Protein 8IKR (pdb70)

Radius of gyration: 24.63 Å; Cα contacts (8 Å, |Δi|>4): 786; chains: 2; bounding box: 34×51×83 Å

Secondary structure (DSSP, 8-state):
----TTS-EEEEEETTTTEEEEEEEETTEEEEEEEEEEEE--S-SS---SSS--PPP-EEEEESS--S--TTTSSS-EE--SS-HHHHHTT------EEESS---SS-EEE-HHHHHHHHHHHHHHHHSS-S-EEEEEESS---HHHHHHTTTSTTHHHHHHHHHHHHHHHHH-S--EEEESSSSEEEE-----/----TTS-EEEEEETTTTEEEEEEE-SSSEEEEEEEE--B--S-SS-------PPP-----SS-----TT-SS-EE--SS-TTT-----EEESS---SS-EE--HHHHHHHHHHHHHHHHSS-S---EEEESS---HHHHH---STTS----SHHHHHHHHHH-S---B---S--B-

Structure (mmCIF, N/CA/C/O backbone):
data_8IKR
#
_entry.id   8IKR
#
_cell.length_a   86.876
_cell.length_b   86.876
_cell.length_c   150.675
_cell.angle_alpha   90.00
_cell.angle_beta   90.00
_cell.angle_gamma   90.00
#
_symmetry.space_group_name_H-M   'P 4 21 2'
#
loop_
_atom_site.group_PDB
_atom_site.id
_atom_site.type_symbol
_atom_site.label_atom_id
_atom_site.label_alt_id
_atom_site.label_comp_id
_atom_site.label_asym_id
_atom_site.label_entity_id
_atom_site.label_seq_id
_atom_site.pdbx_PDB_ins_code
_atom_site.Cartn_x
_atom_site.Cartn_y
_atom_site.Cartn_z
_atom_site.occupancy
_atom_site.B_iso_or_equiv
_atom_site.auth_seq_id
_atom_site.auth_comp_id
_atom_site.auth_asym_id
_atom_site.auth_atom_id
_atom_site.pdbx_PDB_model_num
ATOM 1 N N . LYS A 1 18 ? 28.489 15.430 32.018 1.00 87.53 36 LYS A N 1
ATOM 2 C CA . LYS A 1 18 ? 27.811 14.893 33.221 1.00 88.02 36 LYS A CA 1
ATOM 3 C C . LYS A 1 18 ? 26.477 14.292 32.793 1.00 89.71 36 LYS A C 1
ATOM 4 O O . LYS A 1 18 ? 25.749 14.937 32.057 1.00 92.06 36 LYS A O 1
ATOM 10 N N . GLN A 1 19 ? 26.181 13.061 33.263 1.00 92.00 37 GLN A N 1
ATOM 11 C CA . GLN A 1 19 ? 24.924 12.346 33.036 1.00 89.11 37 GLN A CA 1
ATOM 12 C C . GLN A 1 19 ? 23.914 12.655 34.143 1.00 89.35 37 GLN A C 1
ATOM 13 O O . GLN A 1 19 ? 23.545 11.821 34.960 1.00 86.87 37 GLN A O 1
ATOM 19 N N . GLN A 1 20 ? 23.530 13.925 34.146 1.00 92.50 38 GLN A N 1
ATOM 20 C CA . GLN A 1 20 ? 22.319 14.455 34.716 1.00 96.10 38 GLN A CA 1
ATOM 21 C C . GLN A 1 20 ? 21.129 14.271 33.772 1.00 95.69 38 GLN A C 1
ATOM 22 O O . GLN A 1 20 ? 20.153 15.005 33.857 1.00 97.69 38 GLN A O 1
ATOM 28 N N . LEU A 1 21 ? 21.228 13.358 32.801 1.00 93.27 39 LEU A N 1
ATOM 29 C CA . LEU A 1 21 ? 20.196 13.223 31.781 1.00 93.50 39 LEU A CA 1
ATOM 30 C C . LEU A 1 21 ? 19.456 11.907 32.011 1.00 90.13 39 LEU A C 1
ATOM 31 O O . LEU A 1 21 ? 18.593 11.504 31.231 1.00 88.65 39 LEU A O 1
ATOM 36 N N . MET A 1 22 ? 19.783 11.256 33.127 1.00 88.18 40 MET A N 1
ATOM 37 C CA . MET A 1 22 ? 19.158 10.001 33.479 1.00 84.52 40 MET A CA 1
ATOM 38 C C . MET A 1 22 ? 17.657 10.209 33.551 1.00 84.55 40 MET A C 1
ATOM 39 O O . MET A 1 22 ? 17.219 11.237 34.029 1.00 83.46 40 MET A O 1
ATOM 44 N N . GLY A 1 23 ? 16.881 9.264 33.003 1.00 86.20 41 GLY A N 1
ATOM 45 C CA . GLY A 1 23 ? 15.436 9.249 33.218 1.00 85.77 41 GLY A CA 1
ATOM 46 C C . GLY A 1 23 ? 14.691 10.028 32.139 1.00 86.70 41 GLY A C 1
ATOM 47 O O . GLY A 1 23 ? 13.456 9.939 32.034 1.00 86.30 41 GLY A O 1
ATOM 48 N N . SER A 1 24 ? 15.472 10.780 31.343 1.00 86.86 42 SER A N 1
ATOM 49 C CA . SER A 1 24 ? 15.026 11.191 30.022 1.00 85.67 42 SER A CA 1
ATOM 50 C C . SER A 1 24 ? 14.721 9.966 29.157 1.00 84.19 42 SER A C 1
ATOM 51 O O . SER A 1 24 ? 15.349 8.922 29.357 1.00 84.14 42 SER A O 1
ATOM 54 N N . PRO A 1 25 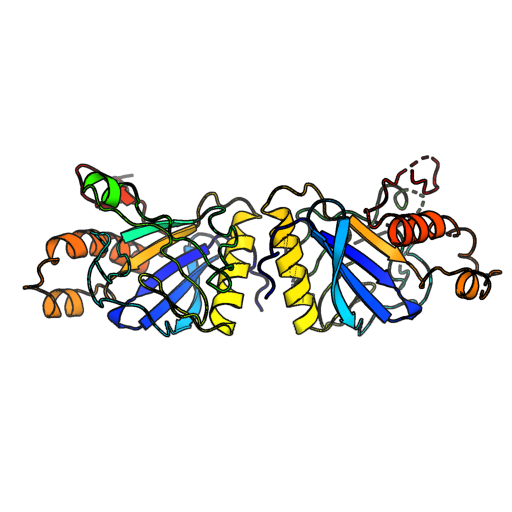? 13.743 10.064 28.209 1.00 84.13 43 PRO A N 1
ATOM 55 C CA . PRO A 1 25 ? 13.470 9.048 27.200 1.00 80.76 43 PRO A CA 1
ATOM 56 C C . PRO A 1 25 ? 14.715 8.695 26.420 1.00 79.68 43 PRO A C 1
ATOM 57 O O . PRO A 1 25 ? 15.680 9.469 26.352 1.00 81.90 43 PRO A O 1
ATOM 61 N N . VAL A 1 26 ? 14.637 7.516 25.817 1.00 77.91 44 VAL A N 1
ATOM 62 C CA . VAL A 1 26 ? 15.818 6.930 25.258 1.00 77.21 44 VAL A CA 1
ATOM 63 C C . VAL A 1 26 ? 15.427 6.085 24.045 1.00 77.02 44 VAL A C 1
ATOM 64 O O . VAL A 1 26 ? 14.282 5.629 23.918 1.00 75.17 44 VAL A O 1
ATOM 68 N N . TYR A 1 27 ? 16.401 5.924 23.142 1.00 79.69 45 TYR A N 1
ATOM 69 C CA . TYR A 1 27 ? 16.220 5.137 21.928 1.00 77.19 45 TYR A CA 1
ATOM 70 C C . TYR A 1 27 ? 17.531 4.472 21.570 1.00 72.47 45 TYR A C 1
ATOM 71 O O . TYR A 1 27 ? 18.596 5.074 21.759 1.00 74.32 45 TYR A O 1
ATOM 80 N N . ILE A 1 28 ? 17.436 3.230 21.071 1.00 70.86 46 ILE A N 1
ATOM 81 C CA . ILE A 1 28 ? 18.620 2.477 20.673 1.00 70.40 46 ILE A CA 1
ATOM 82 C C . ILE A 1 28 ? 18.553 2.043 19.211 1.00 68.32 46 ILE A C 1
ATOM 83 O O . ILE A 1 28 ? 17.489 1.658 18.719 1.00 70.09 46 ILE A O 1
ATOM 88 N N . GLN A 1 29 ? 19.709 2.116 18.545 1.00 65.79 47 GLN A N 1
ATOM 89 C CA . GLN A 1 29 ? 19.920 1.544 17.235 1.00 64.15 47 GLN A CA 1
ATOM 90 C C . GLN A 1 29 ? 21.141 0.643 17.296 1.00 62.95 47 GLN A C 1
ATOM 91 O O . GLN A 1 29 ? 22.185 1.051 17.820 1.00 66.46 47 GLN A O 1
ATOM 97 N N . ILE A 1 30 ? 20.982 -0.598 16.822 1.00 61.09 48 ILE A N 1
ATOM 98 C CA . ILE A 1 30 ? 22.106 -1.511 16.700 1.00 64.54 48 ILE A CA 1
ATOM 99 C C . ILE A 1 30 ? 22.507 -1.681 15.240 1.00 64.52 48 ILE A C 1
ATOM 100 O O . ILE A 1 30 ? 21.658 -1.775 14.363 1.00 65.63 48 ILE A O 1
ATOM 105 N N . PHE A 1 31 ? 23.821 -1.768 15.026 1.00 65.52 49 PHE A N 1
ATOM 106 C CA . PHE A 1 31 ? 24.399 -2.027 13.726 1.00 67.57 49 PHE A CA 1
ATOM 107 C C . PHE A 1 31 ? 25.298 -3.268 13.780 1.00 69.30 49 PHE A C 1
ATOM 108 O O . PHE A 1 31 ? 26.397 -3.209 14.327 1.00 71.98 49 PHE A O 1
ATOM 116 N N . LYS A 1 32 ? 24.826 -4.384 13.198 1.00 67.62 50 LYS A N 1
ATOM 117 C CA . LYS A 1 32 ? 25.522 -5.668 13.265 1.00 69.08 50 LYS A CA 1
ATOM 118 C C . LYS A 1 32 ? 26.884 -5.581 12.581 1.00 72.77 50 LYS A C 1
ATOM 119 O O . LYS A 1 32 ? 27.902 -5.997 13.148 1.00 71.48 50 LYS A O 1
ATOM 125 N N . GLU A 1 33 ? 26.886 -5.041 11.351 1.00 74.58 51 GLU A N 1
ATOM 126 C CA . GLU A 1 33 ? 28.066 -5.080 10.50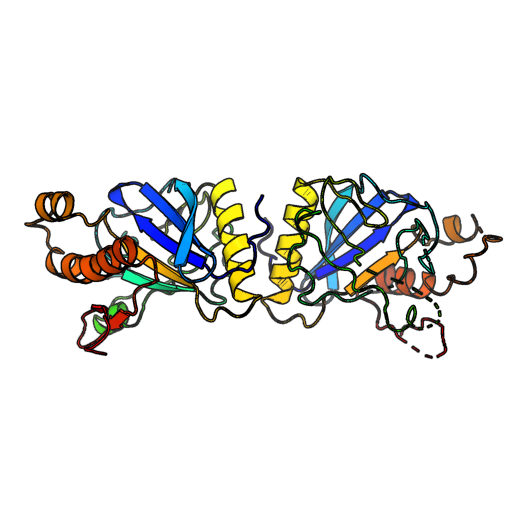5 1.00 74.60 51 GLU A CA 1
ATOM 127 C C . GLU A 1 33 ? 29.144 -4.174 11.083 1.00 73.36 51 GLU A C 1
ATOM 128 O O . GLU A 1 33 ? 30.323 -4.502 11.008 1.00 72.80 51 GLU A O 1
ATOM 134 N N . GLU A 1 34 ? 28.712 -3.048 11.664 1.00 73.39 52 GLU A N 1
ATOM 135 C CA . GLU A 1 34 ? 29.656 -2.099 12.221 1.00 75.54 52 GLU A CA 1
ATOM 136 C C . GLU A 1 34 ? 30.035 -2.497 13.655 1.00 76.19 52 GLU A C 1
ATOM 137 O O . GLU A 1 34 ? 30.972 -1.929 14.225 1.00 79.90 52 GLU A O 1
ATOM 143 N N . ARG A 1 35 ? 29.339 -3.503 14.207 1.00 73.31 53 ARG A N 1
ATOM 144 C CA . ARG A 1 35 ? 29.524 -3.968 15.577 1.00 71.98 53 ARG A CA 1
ATOM 145 C C . ARG A 1 35 ? 29.495 -2.799 16.550 1.00 70.99 53 ARG A C 1
ATOM 146 O O . ARG A 1 35 ? 30.511 -2.537 17.210 1.00 72.93 53 ARG A O 1
ATOM 154 N N . THR A 1 36 ? 28.346 -2.115 16.612 1.00 67.70 54 THR A N 1
ATOM 155 C CA . THR A 1 36 ? 28.167 -1.037 17.563 1.00 68.97 54 THR A CA 1
ATOM 156 C C . THR A 1 36 ? 26.691 -0.797 17.861 1.00 71.89 54 THR A C 1
ATOM 157 O O . THR A 1 36 ? 25.831 -1.116 17.039 1.00 67.44 54 THR A O 1
ATOM 161 N N . LEU A 1 37 ? 26.452 -0.224 19.072 1.00 71.80 55 LEU A N 1
ATOM 162 C CA . LEU A 1 37 ? 25.139 0.176 19.527 1.00 66.39 55 LEU A CA 1
ATOM 163 C C . LEU A 1 37 ? 25.164 1.657 19.866 1.00 68.61 55 LEU A C 1
ATOM 164 O O . LEU A 1 37 ? 25.941 2.082 20.710 1.00 72.04 55 LEU A O 1
ATOM 169 N N . ASP A 1 38 ? 24.319 2.443 19.201 1.00 71.19 56 ASP A N 1
ATOM 170 C CA . ASP A 1 38 ? 24.203 3.863 19.482 1.00 73.67 56 ASP A CA 1
ATOM 171 C C . ASP A 1 38 ? 23.043 4.028 20.450 1.00 72.33 56 ASP A C 1
ATOM 172 O O . ASP A 1 38 ? 21.967 3.459 20.235 1.00 72.78 56 ASP A O 1
ATOM 177 N N . LEU A 1 39 ? 23.267 4.813 21.509 1.00 71.71 57 LEU A N 1
ATOM 178 C CA . LEU A 1 39 ? 22.254 5.081 22.522 1.00 70.15 57 LEU A CA 1
ATOM 179 C C . LEU A 1 39 ? 22.018 6.583 22.576 1.00 71.74 57 LEU A C 1
ATOM 180 O O . LEU A 1 39 ? 22.964 7.357 22.806 1.00 71.69 57 LEU A O 1
ATOM 185 N N . TYR A 1 40 ? 20.743 6.942 22.339 1.00 72.41 58 TYR A N 1
ATOM 186 C CA . TYR A 1 40 ? 20.294 8.307 22.218 1.00 75.91 58 TYR A CA 1
ATOM 187 C C . TYR A 1 40 ? 19.336 8.634 23.347 1.00 80.90 58 TYR A C 1
ATOM 188 O O . TYR A 1 40 ? 18.645 7.746 23.878 1.00 83.49 58 TYR A O 1
ATOM 197 N N . VAL A 1 41 ? 19.250 9.943 23.630 1.00 87.64 59 VAL A N 1
ATOM 198 C CA . VAL A 1 41 ? 18.458 10.448 24.734 1.00 86.69 59 VAL A CA 1
ATOM 199 C C . VAL A 1 41 ? 17.759 11.748 24.360 1.00 87.93 59 VAL A C 1
ATOM 200 O O . VAL A 1 41 ? 18.382 12.654 23.802 1.00 89.09 59 VAL A O 1
ATOM 204 N N . LYS A 1 42 ? 16.481 11.851 24.748 1.00 87.40 60 LYS A N 1
ATOM 205 C CA . LYS A 1 42 ? 15.683 12.981 24.332 1.00 90.90 60 LYS A CA 1
ATOM 206 C C . LYS A 1 42 ? 16.222 14.236 25.006 1.00 93.80 60 LYS A C 1
ATOM 207 O O . LYS A 1 42 ? 16.278 14.348 26.225 1.00 93.43 60 LYS A O 1
ATOM 213 N N . MET A 1 43 ? 16.605 15.189 24.167 1.00 96.71 61 MET A N 1
ATOM 214 C CA . MET A 1 43 ? 16.955 16.530 24.584 1.00 100.61 61 MET A CA 1
ATOM 215 C C . MET A 1 43 ? 16.010 17.485 23.865 1.00 105.68 61 MET A C 1
ATOM 216 O O . MET A 1 43 ? 16.229 17.820 22.704 1.00 105.56 61 MET A O 1
ATOM 221 N N . GLY A 1 44 ? 14.939 17.866 24.570 1.00 110.58 62 GLY A N 1
ATOM 222 C CA . GLY A 1 44 ? 13.864 18.660 24.008 1.00 113.84 62 GLY A CA 1
ATOM 223 C C . GLY A 1 44 ? 13.059 17.839 23.007 1.00 114.99 62 GLY A C 1
ATOM 224 O O . GLY A 1 44 ? 12.438 16.831 23.383 1.00 114.65 62 GLY A O 1
ATOM 225 N N . GLU A 1 45 ? 13.128 18.270 21.735 1.00 113.60 63 GLU A N 1
ATOM 226 C CA . GLU A 1 45 ? 12.255 17.778 20.678 1.00 112.64 63 GLU A CA 1
ATOM 227 C C . GLU A 1 45 ? 12.908 16.631 19.882 1.00 103.63 63 GLU A C 1
ATOM 228 O O . GLU A 1 45 ? 12.306 16.048 18.985 1.00 98.79 63 GLU A O 1
ATOM 234 N N . GLN A 1 46 ? 14.160 16.282 20.183 1.00 100.62 64 GLN A N 1
ATOM 235 C CA . GLN A 1 46 ? 14.883 15.326 19.354 1.00 97.49 64 GLN A CA 1
ATOM 236 C C . GLN A 1 46 ? 16.040 14.737 20.161 1.00 92.05 64 GLN A C 1
ATOM 237 O O . GLN A 1 46 ? 16.549 15.353 21.079 1.00 92.28 64 GLN A O 1
ATOM 243 N N . TYR A 1 47 ? 16.406 13.501 19.824 1.00 87.53 65 TYR A N 1
ATOM 244 C CA . TYR A 1 47 ? 17.365 12.744 20.596 1.00 87.53 65 TYR A CA 1
ATOM 245 C C . TYR A 1 47 ? 18.765 13.094 20.103 1.00 90.37 65 TYR A C 1
ATOM 246 O O . TYR A 1 47 ? 18.980 13.433 18.941 1.00 95.81 65 TYR A O 1
ATOM 255 N N . GLN A 1 48 ? 19.716 13.008 21.018 1.00 89.07 66 GLN A N 1
ATOM 256 C CA . GLN A 1 48 ? 21.083 13.394 20.755 1.00 89.54 66 GLN A CA 1
ATOM 257 C C . GLN A 1 48 ? 21.911 12.204 21.234 1.00 84.70 66 GLN A C 1
ATOM 258 O O . GLN A 1 48 ? 21.556 11.542 22.211 1.00 81.63 66 GLN A O 1
ATOM 264 N N . LEU A 1 49 ? 22.985 11.884 20.505 1.00 81.99 67 LEU A N 1
ATOM 265 C CA . LEU A 1 49 ? 23.758 10.720 20.883 1.00 77.60 67 LEU A CA 1
ATOM 266 C C . LEU A 1 49 ? 24.301 10.894 22.289 1.00 78.88 67 LEU A C 1
ATOM 267 O O . LEU A 1 49 ? 25.147 11.754 22.537 1.00 80.78 67 LEU A O 1
ATOM 272 N N . LEU A 1 50 ? 23.898 9.992 23.179 1.00 77.85 68 LEU A N 1
ATOM 273 C CA . LEU A 1 50 ? 24.504 9.959 24.496 1.00 80.41 68 LEU A CA 1
ATOM 274 C C . LEU A 1 50 ? 25.912 9.401 24.417 1.00 79.97 68 LEU A C 1
ATOM 275 O O . LEU A 1 50 ? 26.890 10.107 24.647 1.00 83.36 68 LEU A O 1
ATOM 280 N N . ASP A 1 51 ? 25.986 8.120 24.080 1.00 78.45 69 ASP A N 1
ATOM 281 C CA . ASP A 1 51 ? 27.277 7.490 23.913 1.00 81.27 69 ASP A CA 1
ATOM 282 C C . ASP A 1 51 ? 27.021 6.318 22.965 1.00 81.79 69 ASP A C 1
ATOM 283 O O . ASP A 1 51 ? 25.839 6.064 22.651 1.00 80.76 69 ASP A O 1
ATOM 288 N N . SER A 1 52 ? 28.095 5.629 22.528 1.00 79.70 70 SER A N 1
ATOM 289 C CA . SER A 1 52 ? 27.903 4.406 21.747 1.00 75.08 70 SER A CA 1
ATOM 290 C C . SER A 1 52 ? 28.987 3.369 22.005 1.00 70.88 70 SER A C 1
ATOM 291 O O . SER A 1 52 ? 30.126 3.697 22.250 1.00 76.63 70 SER A O 1
ATOM 294 N N . TYR A 1 53 ? 28.625 2.111 21.874 1.00 68.06 71 TYR A N 1
ATOM 295 C CA . TYR A 1 53 ? 29.246 1.031 22.615 1.00 70.40 71 TYR A CA 1
ATOM 296 C C . TYR A 1 53 ? 29.555 -0.117 21.666 1.00 71.59 71 TYR A C 1
ATOM 297 O O . TYR A 1 53 ? 28.741 -0.413 20.796 1.00 70.27 71 TYR A O 1
ATOM 306 N N . LYS A 1 54 ? 30.708 -0.769 21.839 1.00 74.58 72 LYS A N 1
ATOM 307 C CA . LYS A 1 54 ? 31.102 -1.890 20.980 1.00 77.56 72 LYS A CA 1
ATOM 308 C C . LYS A 1 54 ? 30.275 -3.138 21.294 1.00 76.31 72 LYS A C 1
ATOM 309 O O . LYS A 1 54 ? 30.075 -3.482 22.440 1.00 81.85 72 LYS A O 1
ATOM 315 N N . ILE A 1 55 ? 29.764 -3.815 20.268 1.00 71.98 73 ILE A N 1
ATOM 316 C CA . ILE A 1 55 ? 29.156 -5.128 20.447 1.00 68.97 73 ILE A CA 1
ATOM 317 C C . ILE A 1 55 ? 30.260 -6.176 20.358 1.00 69.96 73 ILE A C 1
ATOM 318 O O . ILE A 1 55 ? 30.795 -6.390 19.288 1.00 67.98 73 ILE A O 1
ATOM 323 N N . CYS A 1 56 ? 30.618 -6.796 21.482 1.00 71.84 74 CYS A N 1
ATOM 324 C CA . CYS A 1 56 ? 31.598 -7.870 21.484 1.00 74.59 74 CYS A CA 1
ATOM 325 C C . CYS A 1 56 ? 31.164 -9.020 20.584 1.00 73.53 74 CYS A C 1
ATOM 326 O O . CYS A 1 56 ? 31.905 -9.408 19.726 1.00 72.43 74 CYS A O 1
ATOM 329 N N . LYS A 1 57 ? 29.993 -9.614 20.787 1.00 75.11 75 LYS A N 1
ATOM 330 C CA . LYS A 1 57 ? 29.629 -10.848 20.097 1.00 76.24 75 LYS A CA 1
ATOM 331 C C . LYS A 1 57 ? 28.140 -10.836 19.756 1.00 78.15 75 LYS A C 1
ATOM 332 O O . LYS A 1 57 ? 27.317 -10.562 20.632 1.00 79.88 75 LYS A O 1
ATOM 338 N N . TYR A 1 58 ? 27.802 -11.152 18.498 1.00 76.55 76 TYR A N 1
ATOM 339 C CA . TYR A 1 58 ? 26.467 -11.632 18.170 1.00 75.51 76 TYR A CA 1
ATOM 340 C C . TYR A 1 58 ? 26.656 -12.905 17.386 1.00 75.10 76 TYR A C 1
ATOM 341 O O . TYR A 1 58 ? 27.770 -13.390 17.333 1.00 78.52 76 TYR A O 1
ATOM 350 N N . SER A 1 59 ? 25.598 -13.461 16.811 1.00 74.91 77 SER A N 1
ATOM 351 C CA . SER A 1 59 ? 25.839 -14.704 16.105 1.00 78.54 77 SER A CA 1
ATOM 352 C C . SER A 1 59 ? 24.975 -14.827 14.843 1.00 81.39 77 SER A C 1
ATOM 353 O O . SER A 1 59 ? 23.974 -14.117 14.662 1.00 80.59 77 SER A O 1
ATOM 356 N N . GLY A 1 60 ? 25.467 -15.709 13.957 1.00 81.74 78 GLY A N 1
ATOM 357 C CA . GLY A 1 60 ? 24.776 -16.066 12.737 1.00 83.42 78 GLY A CA 1
ATOM 358 C C . GLY A 1 60 ? 24.982 -15.019 11.644 1.00 82.79 78 GLY A C 1
ATOM 359 O O . GLY A 1 60 ? 24.506 -15.226 10.511 1.00 82.09 78 GLY A O 1
ATOM 360 N N . GLY A 1 61 ? 25.702 -13.931 12.014 1.00 80.02 79 GLY A N 1
ATOM 361 C CA . GLY A 1 61 ? 25.842 -12.768 11.151 1.00 79.61 79 GLY A CA 1
ATOM 362 C C . GLY A 1 61 ? 24.501 -12.339 10.548 1.00 77.63 79 GLY A C 1
ATOM 363 O O . GLY A 1 61 ? 23.449 -12.395 11.225 1.00 72.77 79 GLY A O 1
ATOM 364 N N . LEU A 1 62 ? 24.561 -11.906 9.273 1.00 75.10 80 LEU A N 1
ATOM 365 C CA . LEU A 1 62 ? 23.615 -10.905 8.819 1.00 69.58 80 LEU A CA 1
ATOM 366 C C . LEU A 1 62 ? 22.252 -11.520 8.549 1.00 70.47 80 LEU A C 1
ATOM 367 O O . LEU A 1 62 ? 22.171 -12.631 8.048 1.00 72.19 80 LEU A O 1
ATOM 372 N N . GLY A 1 63 ? 21.197 -10.763 8.904 1.00 71.93 81 GLY A N 1
ATOM 373 C CA . GLY A 1 63 ? 19.810 -11.080 8.576 1.00 71.22 81 GLY A CA 1
ATOM 374 C C . GLY A 1 63 ? 18.961 -11.349 9.812 1.00 69.65 81 GLY A C 1
ATOM 375 O O . GLY A 1 63 ? 19.517 -11.644 10.851 1.00 72.42 81 GLY A O 1
ATOM 376 N N . PRO A 1 64 ? 17.609 -11.345 9.732 1.00 68.96 82 PRO A N 1
ATOM 377 C CA . PRO A 1 64 ? 16.756 -11.572 10.884 1.00 68.47 82 PRO A CA 1
ATOM 378 C C . PRO A 1 64 ? 16.586 -13.039 11.253 1.00 71.39 82 PRO A C 1
ATOM 379 O O . PRO A 1 64 ? 17.031 -13.936 10.550 1.00 75.64 82 PRO A O 1
ATOM 383 N N . LYS A 1 65 ? 15.934 -13.237 12.401 1.00 73.88 83 LYS A N 1
ATOM 384 C CA . LYS A 1 65 ? 15.812 -14.519 13.060 1.00 71.27 83 LYS A CA 1
ATOM 385 C C . LYS A 1 65 ? 14.451 -15.077 12.665 1.00 73.30 83 LYS A C 1
ATOM 386 O O . LYS A 1 65 ? 13.486 -14.308 12.501 1.00 73.15 83 LYS A O 1
ATOM 392 N N . GLN A 1 66 ? 14.379 -16.417 12.530 1.00 76.80 84 GLN A N 1
ATOM 393 C CA . GLN A 1 66 ? 13.244 -17.028 11.839 1.00 81.09 84 GLN A CA 1
ATOM 394 C C . GLN A 1 66 ? 12.857 -18.414 12.369 1.00 86.22 84 GLN A C 1
ATOM 395 O O . GLN A 1 66 ? 11.671 -18.670 12.598 1.00 86.75 84 GLN A O 1
ATOM 401 N N . ARG A 1 67 ? 13.828 -19.313 12.533 1.00 92.81 85 ARG A N 1
ATOM 402 C CA . ARG A 1 67 ? 13.562 -20.626 13.112 1.00 101.30 85 ARG A CA 1
ATOM 403 C C . ARG A 1 67 ? 14.338 -20.802 14.418 1.00 106.64 85 ARG A C 1
ATOM 404 O O . ARG A 1 67 ? 15.146 -19.937 14.762 1.00 105.91 85 ARG A O 1
ATOM 412 N N . GLN A 1 68 ? 14.075 -21.892 15.155 1.00 114.22 86 GLN A N 1
ATOM 413 C CA . GLN A 1 68 ? 14.698 -22.089 16.462 1.00 117.34 86 GLN A CA 1
ATOM 414 C C . GLN A 1 68 ? 16.184 -22.352 16.258 1.00 114.48 86 GLN A C 1
ATOM 415 O O . GLN A 1 68 ? 17.037 -21.843 17.006 1.00 114.34 86 GLN A O 1
ATOM 421 N N . GLY A 1 69 ? 16.463 -23.169 15.239 1.00 110.85 87 GLY A N 1
ATOM 422 C CA . GLY A 1 69 ? 17.838 -23.540 14.965 1.00 109.46 87 GLY A CA 1
ATOM 423 C C . GLY A 1 69 ? 18.665 -22.363 14.445 1.00 106.67 87 GLY A C 1
ATOM 424 O O . GLY A 1 69 ? 19.895 -22.410 14.535 1.00 106.82 87 GLY A O 1
ATOM 425 N N . ASP A 1 70 ? 18.013 -21.371 13.811 1.00 102.48 88 ASP A N 1
ATOM 426 C CA . ASP A 1 70 ? 18.684 -20.172 13.334 1.00 99.04 88 ASP A CA 1
ATOM 427 C C . ASP A 1 70 ? 19.673 -19.733 14.394 1.00 97.83 88 ASP A C 1
ATOM 428 O O . ASP A 1 70 ? 19.258 -19.469 15.524 1.00 100.11 88 ASP A O 1
ATOM 433 N N . PHE A 1 71 ? 20.948 -19.614 14.029 1.00 92.21 89 PHE A N 1
ATOM 434 C CA . PHE A 1 71 ? 21.848 -19.030 15.005 1.00 88.57 89 PHE A CA 1
ATOM 435 C C . PHE A 1 71 ? 21.812 -17.513 14.821 1.00 82.96 89 PHE A C 1
ATOM 436 O O . PHE A 1 71 ? 22.802 -16.832 15.068 1.00 83.39 89 PHE A O 1
ATOM 444 N N . LYS A 1 72 ? 20.634 -16.974 14.477 1.00 81.38 90 LYS A N 1
ATOM 445 C CA . LYS A 1 72 ? 20.609 -15.603 14.025 1.00 82.85 90 LYS A CA 1
ATOM 446 C C . LYS A 1 72 ? 20.146 -14.731 15.168 1.00 78.90 90 LYS A C 1
ATOM 447 O O . LYS A 1 72 ? 19.369 -15.157 16.007 1.00 81.88 90 LYS A O 1
ATOM 453 N N . SER A 1 73 ? 20.722 -13.537 15.185 1.00 77.05 91 SER A N 1
ATOM 454 C CA . SER A 1 73 ? 20.344 -12.464 16.086 1.00 72.27 91 SER A CA 1
ATOM 455 C C . SER A 1 73 ? 19.379 -11.521 15.369 1.00 68.25 91 SER A C 1
ATOM 456 O O . SER A 1 73 ? 19.518 -11.231 14.193 1.00 66.75 91 SER A O 1
ATOM 459 N N . PRO A 1 74 ? 18.345 -11.004 16.043 1.00 70.02 92 PRO A N 1
ATOM 460 C CA . PRO A 1 74 ? 17.231 -10.389 15.309 1.00 70.85 92 PRO A CA 1
ATOM 461 C C . PRO A 1 74 ? 17.535 -9.017 14.695 1.00 66.34 92 PRO A C 1
ATOM 462 O O . PRO A 1 74 ? 18.514 -8.366 15.049 1.00 62.23 92 PRO A O 1
ATOM 466 N N . GLU A 1 75 ? 16.678 -8.624 13.746 1.00 65.76 93 GLU A N 1
ATOM 467 C CA . GLU A 1 75 ? 16.748 -7.372 13.007 1.00 64.29 93 GLU A CA 1
ATOM 468 C C . GLU A 1 75 ? 15.304 -6.914 12.885 1.00 64.90 93 GLU A C 1
ATOM 469 O O . GLU A 1 75 ? 14.392 -7.724 12.712 1.00 67.07 93 GLU A O 1
ATOM 475 N N . GLY A 1 76 ? 15.068 -5.612 13.000 1.00 65.34 94 GLY A N 1
ATOM 476 C CA . GLY A 1 76 ? 13.693 -5.152 13.029 1.00 69.46 94 GLY A CA 1
ATOM 477 C C . GLY A 1 76 ? 13.491 -4.011 14.030 1.00 72.15 94 GLY A C 1
ATOM 478 O O . GLY A 1 76 ? 14.470 -3.459 14.561 1.00 74.51 94 GLY A O 1
ATOM 479 N N . PHE A 1 77 ? 12.221 -3.649 14.262 1.00 70.46 95 PHE A N 1
ATOM 480 C CA . PHE A 1 77 ? 11.962 -2.607 15.230 1.00 72.71 95 PHE A CA 1
ATOM 481 C C . PHE A 1 77 ? 11.259 -3.238 16.417 1.00 72.63 95 PHE A C 1
ATOM 482 O O . PHE A 1 77 ? 10.233 -3.886 16.237 1.00 71.48 95 PHE A O 1
ATOM 490 N N . TYR A 1 78 ? 11.816 -2.999 17.621 1.00 72.10 96 TYR A N 1
ATOM 491 C CA . TYR A 1 78 ? 11.350 -3.622 18.844 1.00 71.98 96 TYR A CA 1
ATOM 492 C C . TYR A 1 78 ? 11.167 -2.552 19.938 1.00 75.07 96 TYR A C 1
ATOM 493 O O . TYR A 1 78 ? 11.636 -1.420 19.801 1.00 75.99 96 TYR A O 1
ATOM 502 N N . SER A 1 79 ? 10.433 -2.917 21.005 1.00 77.15 97 SER A N 1
ATOM 503 C CA . SER A 1 79 ? 10.129 -2.070 22.156 1.00 74.49 97 SER A CA 1
ATOM 504 C C . SER A 1 79 ? 10.682 -2.771 23.384 1.00 75.35 97 SER A C 1
ATOM 505 O O . SER A 1 79 ? 10.545 -3.993 23.516 1.00 83.44 97 SER A O 1
ATOM 508 N N . VAL A 1 80 ? 11.140 -2.008 24.364 1.00 73.15 98 VAL A N 1
ATOM 509 C CA . VAL A 1 80 ? 11.374 -2.565 25.689 1.00 73.45 98 VAL A CA 1
ATOM 510 C C . VAL A 1 80 ? 10.495 -1.922 26.760 1.00 75.09 98 VAL A C 1
ATOM 511 O O . VAL A 1 80 ? 10.317 -0.711 26.704 1.00 75.88 98 VAL A O 1
ATOM 515 N N . GLN A 1 81 ? 10.009 -2.732 27.734 1.00 79.87 99 GLN A N 1
ATOM 516 C CA . GLN A 1 81 ? 9.261 -2.245 28.902 1.00 83.25 99 GLN A CA 1
ATOM 517 C C . GLN A 1 81 ? 9.807 -2.771 30.243 1.00 88.03 99 GLN A C 1
ATOM 518 O O . GLN A 1 81 ? 10.768 -2.204 30.744 1.00 93.75 99 GLN A O 1
ATOM 524 N N . ARG A 1 82 ? 9.156 -3.713 30.960 1.00 88.96 100 ARG A N 1
ATOM 525 C CA . ARG A 1 82 ? 9.881 -4.477 31.971 1.00 87.57 100 ARG A CA 1
ATOM 526 C C . ARG A 1 82 ? 10.064 -5.915 31.495 1.00 86.65 100 ARG A C 1
ATOM 527 O O . ARG A 1 82 ? 9.465 -6.883 31.961 1.00 87.73 100 ARG A O 1
ATOM 535 N N . ASN A 1 83 ? 10.876 -5.943 30.426 1.00 88.16 101 ASN A N 1
ATOM 536 C CA . ASN A 1 83 ? 11.653 -7.054 29.896 1.00 87.07 101 ASN A CA 1
ATOM 537 C C . ASN A 1 83 ? 13.081 -6.885 30.441 1.00 83.07 101 ASN A C 1
ATOM 538 O O . ASN A 1 83 ? 14.070 -7.193 29.736 1.00 77.99 101 ASN A O 1
ATOM 543 N N . GLN A 1 84 ? 13.254 -6.290 31.645 1.00 87.67 102 GLN A N 1
ATOM 544 C CA . GLN A 1 84 ? 14.557 -6.369 32.327 1.00 87.83 102 GLN A CA 1
ATOM 545 C C . GLN A 1 84 ? 14.477 -7.336 33.491 1.00 86.93 102 GLN A C 1
ATOM 546 O O . GLN A 1 84 ? 15.431 -7.483 34.241 1.00 90.43 102 GLN A O 1
ATOM 552 N N . LEU A 1 85 ? 13.354 -8.020 33.616 1.00 118.13 103 LEU A N 1
ATOM 553 C CA . LEU A 1 85 ? 13.312 -9.099 34.582 1.00 116.13 103 LEU A CA 1
ATOM 554 C C . LEU A 1 85 ? 14.655 -9.815 34.403 1.00 107.96 103 LEU A C 1
ATOM 555 O O . LEU A 1 85 ? 15.185 -9.851 33.295 1.00 109.48 103 LEU A O 1
ATOM 560 N N . LYS A 1 86 ? 15.283 -10.276 35.479 1.00 103.08 104 LYS A N 1
ATOM 561 C CA . LYS A 1 86 ? 16.553 -10.959 35.335 1.00 104.17 104 LYS A CA 1
ATOM 562 C C . LYS A 1 86 ? 16.371 -12.432 34.917 1.00 108.14 104 LYS A C 1
ATOM 563 O O . LYS A 1 86 ? 15.739 -13.201 35.630 1.00 112.57 104 LYS A O 1
ATOM 569 N N . PRO A 1 87 ? 16.851 -12.910 33.736 1.00 115.92 105 PRO A N 1
ATOM 570 C CA . PRO A 1 87 ? 17.129 -14.333 33.496 1.00 120.30 105 PRO A CA 1
ATOM 571 C C . PRO A 1 87 ? 18.627 -14.461 33.658 1.00 117.36 105 PRO A C 1
ATOM 572 O O . PRO A 1 87 ? 19.273 -15.315 33.027 1.00 118.48 105 PRO A O 1
ATOM 576 N N . ASP A 1 88 ? 19.139 -13.498 34.429 1.00 114.78 106 ASP A N 1
ATOM 577 C CA . ASP A 1 88 ? 20.558 -13.377 34.643 1.00 118.71 106 ASP A CA 1
ATOM 578 C C . ASP A 1 88 ? 21.072 -14.743 35.084 1.00 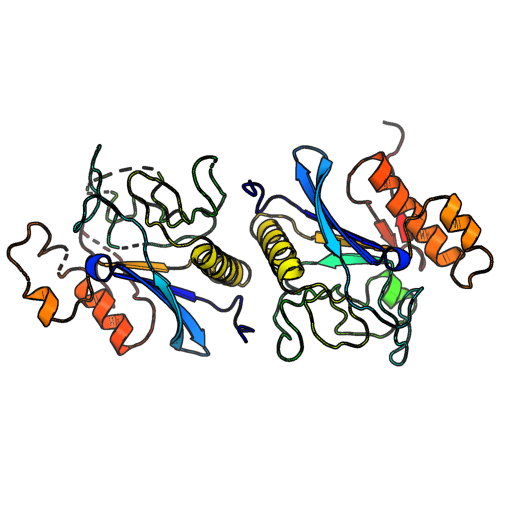119.21 106 ASP A C 1
ATOM 579 O O . ASP A 1 88 ? 22.302 -14.933 35.164 1.00 127.07 106 ASP A O 1
ATOM 584 N N . SER A 1 89 ? 20.137 -15.669 35.402 1.00 112.85 107 SER A N 1
ATOM 585 C CA . SER A 1 89 ? 20.507 -17.057 35.596 1.00 114.38 107 SER A CA 1
ATOM 586 C C . SER A 1 89 ? 21.585 -17.385 34.561 1.00 110.84 107 SER A C 1
ATOM 587 O O . SER A 1 89 ? 22.540 -18.104 34.885 1.00 116.34 107 SER A O 1
ATOM 590 N N . ARG A 1 90 ? 21.456 -16.817 33.341 1.00 104.94 108 ARG A N 1
ATOM 591 C CA . ARG A 1 90 ? 22.421 -17.077 32.270 1.00 102.79 108 ARG A CA 1
ATOM 592 C C . ARG A 1 90 ? 23.261 -15.846 31.977 1.00 102.53 108 ARG A C 1
ATOM 593 O O . ARG A 1 90 ? 24.473 -15.985 31.819 1.00 108.65 108 ARG A O 1
ATOM 601 N N . TYR A 1 91 ? 22.620 -14.665 31.923 1.00 79.81 109 TYR A N 1
ATOM 602 C CA . TYR A 1 91 ? 23.279 -13.477 31.379 1.00 77.10 109 TYR A CA 1
ATOM 603 C C . TYR A 1 91 ? 23.393 -12.340 32.405 1.00 73.96 109 TYR A C 1
ATOM 604 O O . TYR A 1 91 ? 22.859 -12.437 33.489 1.00 78.71 109 TYR A O 1
ATOM 613 N N . TYR A 1 92 ? 24.170 -11.303 32.088 1.00 70.33 110 TYR A N 1
ATOM 614 C CA . TYR A 1 92 ? 24.361 -10.155 32.959 1.00 72.14 110 TYR A CA 1
ATOM 615 C C . TYR A 1 92 ? 23.681 -8.922 32.370 1.00 72.60 110 TYR A C 1
ATOM 616 O O . TYR A 1 92 ? 24.057 -8.398 31.338 1.00 74.38 110 TYR A O 1
ATOM 625 N N . LYS A 1 93 ? 22.641 -8.491 33.031 1.00 73.37 111 LYS A N 1
ATOM 626 C CA . LYS A 1 93 ? 21.893 -7.287 32.727 1.00 73.49 111 LYS A CA 1
ATOM 627 C C . LYS A 1 93 ? 21.176 -7.458 31.398 1.00 68.71 111 LYS A C 1
ATOM 628 O O . LYS A 1 93 ? 21.286 -6.626 30.532 1.00 67.55 111 LYS A O 1
ATOM 634 N N . ALA A 1 94 ? 20.392 -8.523 31.273 1.00 70.61 112 ALA A N 1
ATOM 635 C CA . ALA A 1 94 ? 19.709 -8.768 30.016 1.00 70.26 112 ALA A CA 1
ATOM 636 C C . ALA A 1 94 ? 18.530 -7.820 29.851 1.00 69.55 112 ALA A C 1
ATOM 637 O O . ALA A 1 94 ? 17.722 -7.642 30.750 1.00 71.62 112 ALA A O 1
ATOM 639 N N . ILE A 1 95 ? 18.486 -7.199 28.687 1.00 68.58 113 ILE A N 1
ATOM 640 C CA . ILE A 1 95 ? 17.306 -6.558 28.139 1.00 71.03 113 ILE A CA 1
ATOM 641 C C . ILE A 1 95 ? 16.772 -7.447 27.011 1.00 73.27 113 ILE A C 1
ATOM 642 O O . ILE A 1 95 ? 17.428 -7.667 25.977 1.00 70.55 113 ILE A O 1
ATOM 647 N N . ASN A 1 96 ? 15.580 -7.987 27.231 1.00 72.21 114 ASN A N 1
ATOM 648 C CA . ASN A 1 96 ? 14.942 -8.818 26.239 1.00 69.87 114 ASN A CA 1
ATOM 649 C C . ASN A 1 96 ? 14.289 -7.890 25.221 1.00 73.63 114 ASN A C 1
ATOM 650 O O . ASN A 1 96 ? 13.533 -6.971 25.556 1.00 73.91 114 ASN A O 1
ATOM 655 N N . ILE A 1 97 ? 14.664 -8.137 23.961 1.00 70.60 115 ILE A N 1
ATOM 656 C CA . ILE A 1 97 ? 14.234 -7.371 22.806 1.00 68.65 115 ILE A CA 1
ATOM 657 C C . ILE A 1 97 ? 12.756 -7.627 22.556 1.00 67.61 115 ILE A C 1
ATOM 658 O O . ILE A 1 97 ? 12.090 -6.823 21.925 1.00 66.86 115 ILE A O 1
ATOM 663 N N . GLY A 1 98 ? 12.258 -8.750 23.063 1.00 70.68 116 GLY A N 1
ATOM 664 C CA . GLY A 1 98 ? 10.844 -9.061 22.954 1.00 75.94 116 GLY A CA 1
ATOM 665 C C . GLY A 1 98 ? 10.490 -9.711 21.620 1.00 73.16 116 GLY A C 1
ATOM 666 O O . GLY A 1 98 ? 9.391 -9.541 21.104 1.00 74.36 116 GLY A O 1
ATOM 667 N N . PHE A 1 99 ? 11.435 -10.457 21.082 1.00 71.27 117 PHE A N 1
ATOM 668 C CA . PHE A 1 99 ? 11.175 -11.274 19.924 1.00 72.19 117 PHE A CA 1
ATOM 669 C C . PHE A 1 99 ? 10.381 -12.502 20.358 1.00 73.29 117 PHE A C 1
ATOM 670 O O . PHE A 1 99 ? 10.761 -13.183 21.302 1.00 77.39 117 PHE A O 1
ATOM 678 N N . PRO A 1 100 ? 9.300 -12.886 19.663 1.00 73.74 118 PRO A N 1
ATOM 679 C CA . PRO A 1 100 ? 8.934 -12.328 18.362 1.00 74.53 118 PRO A CA 1
ATOM 680 C C . PRO A 1 100 ? 8.034 -11.097 18.425 1.00 74.34 118 PRO A C 1
ATOM 681 O O . PRO A 1 100 ? 7.150 -11.071 19.262 1.00 76.50 118 PRO A O 1
ATOM 685 N N . ASN A 1 101 ? 8.224 -10.112 17.527 1.00 72.33 119 ASN A N 1
ATOM 686 C CA . ASN A 1 101 ? 7.375 -8.926 17.514 1.00 72.30 119 ASN A CA 1
ATOM 687 C C . ASN A 1 101 ? 6.162 -9.186 16.608 1.00 74.37 119 ASN A C 1
ATOM 688 O O . ASN A 1 101 ? 5.827 -10.337 16.309 1.00 75.20 119 ASN A O 1
ATOM 693 N N . ALA A 1 102 ? 5.489 -8.103 16.207 1.00 73.85 120 ALA A N 1
ATOM 694 C CA . ALA A 1 102 ? 4.254 -8.188 15.447 1.00 74.59 120 ALA A CA 1
ATOM 695 C C . ALA A 1 102 ? 4.522 -8.725 14.039 1.00 74.06 120 ALA A C 1
ATOM 696 O O . ALA A 1 102 ? 3.739 -9.522 13.495 1.00 75.90 120 ALA A O 1
ATOM 698 N N . TYR A 1 103 ? 5.637 -8.231 13.481 1.00 70.70 121 TYR A N 1
ATOM 699 C CA . TYR A 1 103 ? 6.152 -8.675 12.207 1.00 69.45 121 TYR A CA 1
ATOM 700 C C . TYR A 1 103 ? 6.545 -10.150 12.283 1.00 70.16 121 TYR A C 1
ATOM 701 O O . TYR A 1 103 ? 6.138 -10.973 11.461 1.00 71.36 121 TYR A O 1
ATOM 710 N N . ASP A 1 104 ? 7.367 -10.471 13.284 1.00 68.62 122 ASP A N 1
ATOM 711 C CA . ASP A 1 104 ? 7.956 -11.796 13.399 1.00 68.26 122 ASP A CA 1
ATOM 712 C C . ASP A 1 104 ? 6.846 -12.848 13.497 1.00 69.70 122 ASP A C 1
ATOM 713 O O . ASP A 1 104 ? 6.882 -13.877 12.832 1.00 66.34 122 ASP A O 1
ATOM 718 N N . ARG A 1 105 ? 5.842 -12.536 14.319 1.00 73.81 123 ARG A N 1
ATOM 719 C CA . ARG A 1 105 ? 4.704 -13.409 14.532 1.00 79.91 123 ARG A CA 1
ATOM 720 C C . ARG A 1 105 ? 3.904 -13.550 13.252 1.00 84.36 123 ARG A C 1
ATOM 721 O O . ARG A 1 105 ? 3.449 -14.646 12.923 1.00 91.75 123 ARG A O 1
ATOM 729 N N . ALA A 1 106 ? 3.759 -12.446 12.517 1.00 85.51 124 ALA A N 1
ATOM 730 C CA . ALA A 1 106 ? 3.031 -12.462 11.257 1.00 85.55 124 ALA A CA 1
ATOM 731 C C . ALA A 1 106 ? 3.696 -13.401 10.229 1.00 84.11 124 ALA A C 1
ATOM 732 O O . ALA A 1 106 ? 3.004 -13.887 9.326 1.00 87.71 124 ALA A O 1
ATOM 734 N N . HIS A 1 107 ? 5.010 -13.667 10.349 1.00 78.78 125 HIS A N 1
ATOM 735 C CA . HIS A 1 107 ? 5.667 -14.644 9.484 1.00 78.83 125 HIS A CA 1
ATOM 736 C C . HIS A 1 107 ? 5.851 -16.006 10.167 1.00 79.87 125 HIS A C 1
ATOM 737 O O . HIS A 1 107 ? 6.380 -16.949 9.560 1.00 77.83 125 HIS A O 1
ATOM 744 N N . GLY A 1 108 ? 5.390 -16.081 11.411 1.00 80.59 126 GLY A N 1
ATOM 745 C CA . GLY A 1 108 ? 5.346 -17.306 12.167 1.00 83.89 126 GLY A CA 1
ATOM 746 C C . GLY A 1 108 ? 6.747 -17.806 12.507 1.00 86.92 126 GLY A C 1
ATOM 747 O O . GLY A 1 108 ? 7.068 -19.000 12.357 1.00 90.88 126 GLY A O 1
ATOM 748 N N . TYR A 1 109 ? 7.575 -16.849 12.938 1.00 86.93 127 TYR A N 1
ATOM 749 C CA . TYR A 1 109 ? 8.918 -17.175 13.373 1.00 88.20 127 TYR A CA 1
ATOM 750 C C . TYR A 1 109 ? 8.862 -17.518 14.866 1.00 90.86 127 TYR A C 1
ATOM 751 O O . TYR A 1 109 ? 8.041 -17.007 15.639 1.00 92.61 127 TYR A O 1
ATOM 760 N N . GLU A 1 110 ? 9.728 -18.439 15.268 1.00 93.53 128 GLU A N 1
ATOM 761 C CA . GLU A 1 110 ? 9.827 -18.788 16.665 1.00 96.64 128 GLU A CA 1
ATOM 762 C C . GLU A 1 110 ? 11.222 -18.353 17.126 1.00 93.23 128 GLU A C 1
ATOM 763 O O . GLU A 1 110 ? 12.255 -18.496 16.448 1.00 85.74 128 GLU A O 1
ATOM 769 N N . GLY A 1 111 ? 11.180 -17.717 18.291 1.00 91.74 129 GLY A N 1
ATOM 770 C CA . GLY A 1 111 ? 12.299 -17.648 19.197 1.00 89.64 129 GLY A CA 1
ATOM 771 C C . GLY A 1 111 ? 11.817 -17.216 20.576 1.00 91.01 129 GLY A C 1
ATOM 772 O O . GLY A 1 111 ? 10.635 -16.911 20.774 1.00 94.82 129 GLY A O 1
ATOM 773 N N . LYS A 1 112 ? 12.754 -17.252 21.521 1.00 87.63 130 LYS A N 1
ATOM 774 C CA . LYS A 1 112 ? 12.601 -16.556 22.775 1.00 85.94 130 LYS A CA 1
ATOM 775 C C . LYS A 1 112 ? 14.003 -16.205 23.278 1.00 82.42 130 LYS A C 1
ATOM 776 O O . LYS A 1 112 ? 15.009 -16.606 22.692 1.00 82.59 130 LYS A O 1
ATOM 782 N N . TYR A 1 113 ? 14.046 -15.357 24.300 1.00 81.71 131 TYR A N 1
ATOM 783 C CA . TYR A 1 113 ? 15.249 -15.134 25.084 1.00 80.11 131 TYR A CA 1
ATOM 784 C C . TYR A 1 113 ? 16.336 -14.504 24.235 1.00 72.51 131 TYR A C 1
ATOM 785 O O . TYR A 1 113 ? 17.503 -14.840 24.359 1.00 71.02 131 TYR A O 1
ATOM 794 N N . LEU A 1 114 ? 15.925 -13.540 23.426 1.00 71.34 132 LEU A N 1
ATOM 795 C CA . LEU A 1 114 ? 16.867 -12.807 22.591 1.00 69.92 132 LEU A CA 1
ATOM 796 C C . LEU A 1 114 ? 17.159 -11.477 23.267 1.00 67.96 132 LEU A C 1
ATOM 797 O O . LEU A 1 114 ? 16.224 -10.768 23.598 1.00 66.96 132 LEU A O 1
ATOM 802 N N . MET A 1 115 ? 18.450 -11.147 23.431 1.00 68.19 133 MET A N 1
ATOM 803 C CA . MET A 1 115 ? 18.859 -10.244 24.486 1.00 65.17 133 MET A CA 1
ATOM 804 C C . MET A 1 115 ? 19.903 -9.291 23.973 1.00 65.59 133 MET A C 1
ATOM 805 O O . MET A 1 115 ? 20.687 -9.635 23.081 1.00 62.88 133 MET A O 1
ATOM 810 N N . ILE A 1 116 ? 19.860 -8.106 24.590 1.00 64.96 134 ILE A N 1
ATOM 811 C CA . ILE A 1 116 ? 21.034 -7.280 24.677 1.00 63.81 134 ILE A CA 1
ATOM 812 C C . ILE A 1 116 ? 21.544 -7.473 26.085 1.00 65.03 134 ILE A C 1
ATOM 813 O O . ILE A 1 116 ? 20.775 -7.269 27.018 1.00 65.65 134 ILE A O 1
ATOM 818 N N . HIS A 1 117 ? 22.814 -7.879 26.205 1.00 64.95 135 HIS A N 1
ATOM 819 C CA . HIS A 1 117 ? 23.356 -8.194 27.508 1.00 66.89 135 HIS A CA 1
ATOM 820 C C . HIS A 1 117 ? 24.864 -8.017 27.524 1.00 68.54 135 HIS A C 1
ATOM 821 O O . HIS A 1 117 ? 25.461 -7.690 26.500 1.00 72.84 135 HIS A O 1
ATOM 828 N N . GLY A 1 118 ? 25.462 -8.193 28.707 1.00 67.51 136 GLY A N 1
ATOM 829 C CA . GLY A 1 118 ? 26.895 -7.999 28.863 1.00 68.12 136 GLY A CA 1
ATOM 830 C C . GLY A 1 118 ? 27.709 -9.223 28.457 1.00 65.05 136 GLY A C 1
ATOM 831 O O . GLY A 1 118 ? 27.185 -10.158 27.862 1.00 64.33 136 GLY A O 1
ATOM 832 N N . ASP A 1 119 ? 28.982 -9.217 28.852 1.00 64.17 137 ASP A N 1
ATOM 833 C CA . ASP A 1 119 ? 29.938 -10.180 28.344 1.00 68.02 137 ASP A CA 1
ATOM 834 C C . ASP A 1 119 ? 29.554 -11.568 28.824 1.00 69.71 137 ASP A C 1
ATOM 835 O O . ASP A 1 119 ? 30.158 -12.054 29.755 1.00 72.80 137 ASP A O 1
ATOM 840 N N . CYS A 1 120 ? 28.603 -12.227 28.157 1.00 71.82 138 CYS A N 1
ATOM 841 C CA . CYS A 1 120 ? 28.304 -13.623 28.435 1.00 73.62 138 CYS A CA 1
ATOM 842 C C . CYS A 1 120 ? 28.235 -14.360 27.106 1.00 72.94 138 CYS A C 1
ATOM 843 O O . CYS A 1 120 ? 28.199 -13.711 26.066 1.00 76.65 138 CYS A O 1
ATOM 846 N N . VAL A 1 121 ? 28.189 -15.695 27.165 1.00 72.61 139 VAL A N 1
ATOM 847 C CA . VAL A 1 121 ? 28.130 -16.544 25.979 1.00 73.34 139 VAL A CA 1
ATOM 848 C C . VAL A 1 121 ? 26.686 -16.960 25.680 1.00 74.54 139 VAL A C 1
ATOM 849 O O . VAL A 1 121 ? 26.029 -17.543 26.518 1.00 74.90 139 VAL A O 1
ATOM 853 N N . SER A 1 122 ? 26.192 -16.637 24.483 1.00 73.86 140 SER A N 1
ATOM 854 C CA . SER A 1 122 ? 24.762 -16.701 24.190 1.00 73.70 140 SER A CA 1
ATOM 855 C C . SER A 1 122 ? 24.546 -17.102 22.736 1.00 75.08 140 SER A C 1
ATOM 856 O O . SER A 1 122 ? 25.509 -17.124 21.981 1.00 77.06 140 SER A O 1
ATOM 859 N N . ILE A 1 123 ? 23.296 -17.383 22.336 1.00 76.74 141 ILE A N 1
ATOM 860 C CA . ILE A 1 123 ? 23.049 -17.926 21.003 1.00 78.04 141 ILE A CA 1
ATOM 861 C C . ILE A 1 123 ? 22.526 -16.804 20.118 1.00 76.79 141 ILE A C 1
ATOM 862 O O . ILE A 1 123 ? 23.127 -16.539 19.086 1.00 88.02 141 ILE A O 1
ATOM 867 N N . GLY A 1 124 ? 21.473 -16.107 20.489 1.00 68.13 142 GLY A N 1
ATOM 868 C CA . GLY A 1 124 ? 20.906 -15.160 19.532 1.00 68.15 142 GLY A CA 1
ATOM 869 C C . GLY A 1 124 ? 21.054 -13.688 19.917 1.00 69.25 142 GLY A C 1
ATOM 870 O O . GLY A 1 124 ? 20.313 -12.812 19.451 1.00 73.32 142 GLY A O 1
ATOM 871 N N . CYS A 1 125 ? 22.013 -13.393 20.779 1.00 68.78 143 CYS A N 1
ATOM 872 C CA . CYS A 1 125 ? 21.943 -12.155 21.537 1.00 68.52 143 CYS A CA 1
ATOM 873 C C . CYS A 1 125 ? 23.162 -11.305 21.235 1.00 67.61 143 CYS A C 1
ATOM 874 O O . CYS A 1 125 ? 24.208 -11.828 20.839 1.00 72.17 143 CYS A O 1
ATOM 877 N N . TYR A 1 126 ? 22.985 -10.005 21.468 1.00 64.02 144 TYR A N 1
ATOM 878 C CA . TYR A 1 126 ? 24.054 -9.053 21.282 1.00 64.45 144 TYR A CA 1
ATOM 879 C C . TYR A 1 126 ? 24.751 -8.799 22.604 1.00 67.87 144 TYR A C 1
ATOM 880 O O . TYR A 1 126 ? 24.115 -8.429 23.581 1.00 69.56 144 TYR A O 1
ATOM 889 N N . ALA A 1 127 ? 26.066 -8.992 22.597 1.00 67.97 145 ALA A N 1
ATOM 890 C CA . ALA A 1 127 ? 26.851 -9.053 23.813 1.00 68.06 145 ALA A CA 1
ATOM 891 C C . ALA A 1 127 ? 27.739 -7.832 23.881 1.00 65.66 145 ALA A C 1
ATOM 892 O O . ALA A 1 127 ? 28.621 -7.660 23.051 1.00 63.63 145 ALA A O 1
ATOM 894 N N . MET A 1 128 ? 27.499 -7.018 24.900 1.00 65.94 146 MET A N 1
ATOM 895 C CA . MET A 1 128 ? 28.284 -5.821 25.096 1.00 68.22 146 MET A CA 1
ATOM 896 C C . MET A 1 128 ? 29.373 -6.092 26.123 1.00 68.46 146 MET A C 1
ATOM 897 O O . MET A 1 128 ? 29.420 -7.169 26.712 1.00 68.46 146 MET A O 1
ATOM 902 N N . THR A 1 129 ? 30.236 -5.100 26.337 1.00 66.61 147 THR A N 1
ATOM 903 C CA . THR A 1 129 ? 31.104 -5.211 27.493 1.00 68.86 147 THR A CA 1
ATOM 904 C C . THR A 1 129 ? 30.247 -4.977 28.726 1.00 71.45 147 THR A C 1
ATOM 905 O O . THR A 1 129 ? 29.150 -4.411 28.646 1.00 72.19 147 THR A O 1
ATOM 909 N N . ASN A 1 130 ? 30.798 -5.375 29.872 1.00 72.71 148 ASN A N 1
ATOM 910 C CA . ASN A 1 130 ? 30.060 -5.227 31.109 1.00 69.84 148 ASN A CA 1
ATOM 911 C C . ASN A 1 130 ? 29.946 -3.741 31.438 1.00 70.61 148 ASN A C 1
ATOM 912 O O . ASN A 1 130 ? 28.894 -3.276 31.886 1.00 68.74 148 ASN A O 1
ATOM 917 N N . GLN A 1 131 ? 31.032 -2.998 31.218 1.00 73.66 149 GLN A N 1
ATOM 918 C CA . GLN A 1 131 ? 30.970 -1.560 31.414 1.00 76.24 149 GLN A CA 1
ATOM 919 C C . GLN A 1 131 ? 29.816 -1.010 30.570 1.00 72.93 149 GLN A C 1
ATOM 920 O O . GLN A 1 131 ? 29.016 -0.195 31.039 1.00 71.54 149 GLN A O 1
ATOM 926 N N . GLY A 1 132 ? 29.709 -1.503 29.320 1.00 69.88 150 GLY A N 1
ATOM 927 C CA . GLY A 1 132 ? 28.765 -0.942 28.368 1.00 68.01 150 GLY A CA 1
ATOM 928 C C . GLY A 1 132 ? 27.307 -1.146 28.763 1.00 66.64 150 GLY A C 1
ATOM 929 O O . GLY A 1 132 ? 26.481 -0.241 28.677 1.00 68.06 150 GLY A O 1
ATOM 930 N N . ILE A 1 133 ? 27.019 -2.364 29.200 1.00 65.93 151 ILE A N 1
ATOM 931 C CA . ILE A 1 133 ? 25.662 -2.702 29.538 1.00 65.87 151 ILE A CA 1
ATOM 932 C C . ILE A 1 133 ? 25.274 -1.896 30.788 1.00 70.33 151 ILE A C 1
ATOM 933 O O . ILE A 1 133 ? 24.140 -1.409 30.888 1.00 73.33 151 ILE A O 1
ATOM 938 N N . ASP A 1 134 ? 26.220 -1.712 31.724 1.00 69.87 152 ASP A N 1
ATOM 939 C CA . ASP A 1 134 ? 25.927 -0.971 32.948 1.00 71.33 152 ASP A CA 1
ATOM 940 C C . ASP A 1 134 ? 25.300 0.357 32.551 1.00 72.07 152 ASP A C 1
ATOM 941 O O . ASP A 1 134 ? 24.226 0.727 33.028 1.00 72.35 152 ASP A O 1
ATOM 946 N N . GLU A 1 135 ? 25.971 1.038 31.622 1.00 73.92 153 GLU A N 1
ATOM 947 C CA . GLU A 1 135 ? 25.619 2.406 31.278 1.00 76.97 153 GLU A CA 1
ATOM 948 C C . GLU A 1 135 ? 24.242 2.395 30.608 1.00 76.84 153 GLU A C 1
ATOM 949 O O . GLU A 1 135 ? 23.378 3.211 30.961 1.00 73.18 153 GLU A O 1
ATOM 955 N N . ILE A 1 136 ? 24.045 1.434 29.681 1.00 74.39 154 ILE A N 1
ATOM 956 C CA . ILE A 1 136 ? 22.811 1.306 28.912 1.00 70.62 154 ILE A CA 1
ATOM 957 C C . ILE A 1 136 ? 21.627 1.060 29.836 1.00 71.77 154 ILE A C 1
ATOM 958 O O . ILE A 1 136 ? 20.665 1.811 29.830 1.00 74.00 154 ILE A O 1
ATOM 963 N N . PHE A 1 137 ? 21.737 -0.006 30.622 1.00 71.64 155 PHE A N 1
ATOM 964 C CA . PHE A 1 137 ? 20.639 -0.549 31.405 1.00 74.93 155 PHE A CA 1
ATOM 965 C C . PHE A 1 137 ? 20.116 0.497 32.395 1.00 76.77 155 PHE A C 1
ATOM 966 O O . PHE A 1 137 ? 18.920 0.581 32.660 1.00 75.16 155 PHE A O 1
ATOM 974 N N . GLN A 1 138 ? 21.025 1.317 32.932 1.00 76.68 156 GLN A N 1
ATOM 975 C CA . GLN A 1 138 ? 20.622 2.316 33.897 1.00 77.73 156 GLN A CA 1
ATOM 976 C C . GLN A 1 138 ? 19.788 3.395 33.229 1.00 77.88 156 GLN A C 1
ATOM 977 O O . GLN A 1 138 ? 18.879 3.936 33.856 1.00 81.50 156 GLN A O 1
ATOM 983 N N . PHE A 1 139 ? 20.124 3.711 31.971 1.00 76.53 157 PHE A N 1
ATOM 984 C CA . PHE A 1 139 ? 19.512 4.823 31.265 1.00 75.01 157 PHE A CA 1
ATOM 985 C C . PHE A 1 139 ? 18.124 4.431 30.809 1.00 73.64 157 PHE A C 1
ATOM 986 O O . PHE A 1 139 ? 17.225 5.293 30.753 1.00 78.13 157 PHE A O 1
ATOM 994 N N . VAL A 1 140 ? 18.030 3.141 30.483 1.00 69.08 158 VAL A N 1
ATOM 995 C CA . VAL A 1 140 ? 16.771 2.533 30.111 1.00 70.56 158 VAL A CA 1
ATOM 996 C C . VAL A 1 140 ? 15.844 2.563 31.325 1.00 75.81 158 VAL A C 1
ATOM 997 O O . VAL A 1 140 ? 14.792 3.202 31.299 1.00 74.71 158 VAL A O 1
ATOM 1001 N N . THR A 1 141 ? 16.233 1.868 32.399 1.00 78.01 159 THR A N 1
ATOM 1002 C CA . THR A 1 141 ? 15.385 1.786 33.578 1.00 80.87 159 THR A CA 1
ATOM 1003 C C . THR A 1 141 ? 15.015 3.203 34.008 1.00 80.90 159 THR A C 1
ATOM 1004 O O . THR A 1 141 ? 13.850 3.463 34.323 1.00 82.34 159 THR A O 1
ATOM 1008 N N . GLY A 1 142 ? 16.009 4.114 33.952 1.00 79.69 160 GLY A N 1
ATOM 1009 C CA . GLY A 1 142 ? 15.802 5.543 34.132 1.00 80.45 160 GLY A CA 1
ATOM 1010 C C . GLY A 1 142 ? 14.562 6.027 33.388 1.00 83.35 160 GLY A C 1
ATOM 1011 O O . GLY A 1 142 ? 13.579 6.446 33.983 1.00 83.16 160 GLY A O 1
ATOM 1012 N N . ALA A 1 143 ? 14.626 5.931 32.063 1.00 84.81 161 ALA A N 1
ATOM 1013 C CA . ALA A 1 143 ? 13.567 6.396 31.175 1.00 85.59 161 ALA A CA 1
ATOM 1014 C C . ALA A 1 143 ? 12.191 5.841 31.574 1.00 85.06 161 ALA A C 1
ATOM 1015 O O . ALA A 1 143 ? 11.215 6.596 31.621 1.00 88.05 161 ALA A O 1
ATOM 1017 N N . LEU A 1 144 ? 12.122 4.527 31.855 1.00 84.25 162 LEU A N 1
ATOM 1018 C CA . LEU A 1 144 ? 10.862 3.851 32.141 1.00 84.62 162 LEU A CA 1
ATOM 1019 C C . LEU A 1 144 ? 10.329 4.311 33.485 1.00 87.76 162 LEU A C 1
ATOM 1020 O O . LEU A 1 144 ? 9.130 4.560 33.618 1.00 89.35 162 LEU A O 1
ATOM 1025 N N . VAL A 1 145 ? 11.230 4.465 34.461 1.00 89.77 163 VAL A N 1
ATOM 1026 C CA . VAL A 1 145 ? 10.808 5.018 35.738 1.00 93.14 163 VAL A CA 1
ATOM 1027 C C . VAL A 1 145 ? 9.988 6.282 35.477 1.00 98.93 163 VAL A C 1
ATOM 1028 O O . VAL A 1 145 ? 8.907 6.426 36.050 1.00 109.91 163 VAL A O 1
ATOM 1032 N N . PHE A 1 146 ? 10.503 7.201 34.644 1.00 96.83 164 PHE A N 1
ATOM 1033 C CA . PHE A 1 146 ? 9.842 8.469 34.373 1.00 101.19 164 PHE A CA 1
ATOM 1034 C C . PHE A 1 146 ? 9.069 8.377 33.072 1.00 104.62 164 PHE A C 1
ATOM 1035 O O . PHE A 1 146 ? 9.595 8.733 32.019 1.00 111.81 164 PHE A O 1
ATOM 1043 N N . GLY A 1 147 ? 7.843 7.871 33.138 1.00 103.26 165 GLY A N 1
ATOM 1044 C CA . GLY A 1 147 ? 6.939 7.836 31.993 1.00 101.90 165 GLY A CA 1
ATOM 1045 C C . GLY A 1 147 ? 7.394 6.815 30.960 1.00 97.08 165 GLY A C 1
ATOM 1046 O O . GLY A 1 147 ? 7.601 5.666 31.303 1.00 97.15 165 GLY A O 1
ATOM 1047 N N . GLN A 1 148 ? 7.610 7.280 29.723 1.00 94.48 166 GLN A N 1
ATOM 1048 C CA . GLN A 1 148 ? 8.273 6.524 28.665 1.00 91.18 166 GLN A CA 1
ATOM 1049 C C . GLN A 1 148 ? 7.708 5.109 28.613 1.00 89.08 166 GLN A C 1
ATOM 1050 O O . GLN A 1 148 ? 8.253 4.184 29.221 1.00 83.64 166 GLN A O 1
ATOM 1056 N N . PRO A 1 149 ? 6.583 4.918 27.888 1.00 91.85 167 PRO A N 1
ATOM 1057 C CA . PRO A 1 149 ? 5.925 3.615 27.819 1.00 92.52 167 PRO A CA 1
ATOM 1058 C C . PRO A 1 149 ? 6.847 2.532 27.275 1.00 89.32 167 PRO A C 1
ATOM 1059 O O . PRO A 1 149 ? 6.950 1.472 27.896 1.00 90.27 167 PRO A O 1
ATOM 1063 N N . SER A 1 150 ? 7.496 2.822 26.131 1.00 83.43 168 SER A N 1
ATOM 1064 C CA . SER A 1 150 ? 8.492 1.922 25.583 1.00 78.31 168 SER A CA 1
ATOM 1065 C C . SER A 1 150 ? 9.801 2.644 25.341 1.00 77.07 168 SER A C 1
ATOM 1066 O O . SER A 1 150 ? 9.815 3.861 25.156 1.00 79.28 168 SER A O 1
ATOM 1069 N N . VAL A 1 151 ? 10.882 1.867 25.340 1.00 74.21 169 VAL A N 1
ATOM 1070 C CA . VAL A 1 151 ? 12.067 2.245 24.593 1.00 73.87 169 VAL A CA 1
ATOM 1071 C C . VAL A 1 151 ? 12.037 1.506 23.265 1.00 74.18 169 VAL A C 1
ATOM 1072 O O . VAL A 1 151 ? 11.970 0.280 23.246 1.00 71.07 169 VAL A O 1
ATOM 1076 N N . GLN A 1 152 ? 12.115 2.260 22.163 1.00 76.23 170 GLN A N 1
ATOM 1077 C CA . GLN A 1 152 ? 12.160 1.661 20.835 1.00 75.30 170 GLN A CA 1
ATOM 1078 C C . GLN A 1 152 ? 13.611 1.269 20.548 1.00 73.75 170 GLN A C 1
ATOM 1079 O O . GLN A 1 152 ? 14.536 1.929 21.016 1.00 72.14 170 GLN A O 1
ATOM 1085 N N . VAL A 1 153 ? 13.788 0.152 19.815 1.00 73.77 171 VAL A N 1
ATOM 1086 C CA . VAL A 1 153 ? 15.085 -0.468 19.588 1.00 72.04 171 VAL A CA 1
ATOM 1087 C C . VAL A 1 153 ? 15.153 -0.964 18.154 1.00 70.71 171 VAL A C 1
ATOM 1088 O O . VAL A 1 153 ? 14.649 -2.031 17.836 1.00 70.39 171 VAL A O 1
ATOM 1092 N N . SER A 1 154 ? 15.790 -0.171 17.311 1.00 70.25 172 SER A N 1
ATOM 1093 C CA . SER A 1 154 ? 15.939 -0.480 15.897 1.00 70.45 172 SER A CA 1
ATOM 1094 C C . SER A 1 154 ? 17.207 -1.292 15.621 1.00 67.37 172 SER A C 1
ATOM 1095 O O . SER A 1 154 ? 18.312 -0.781 15.780 1.00 67.88 172 SER A O 1
ATOM 1098 N N . ILE A 1 155 ? 17.034 -2.546 15.183 1.00 62.38 173 ILE A N 1
ATOM 1099 C CA . ILE A 1 155 ? 18.178 -3.388 14.918 1.00 62.79 173 ILE A CA 1
ATOM 1100 C C . ILE A 1 155 ? 18.306 -3.568 13.410 1.00 64.51 173 ILE A C 1
ATOM 1101 O O . ILE A 1 155 ? 17.400 -4.095 12.751 1.00 62.44 173 ILE A O 1
ATOM 1106 N N . TYR A 1 156 ? 19.459 -3.112 12.913 1.00 62.96 174 TYR A N 1
ATOM 1107 C CA . TYR A 1 156 ? 19.733 -3.043 11.496 1.00 62.28 174 TYR A CA 1
ATOM 1108 C C . TYR A 1 156 ? 20.881 -3.991 11.209 1.00 65.84 174 TYR A C 1
ATOM 1109 O O . TYR A 1 156 ? 21.661 -4.289 12.128 1.00 65.04 174 TYR A O 1
ATOM 1118 N N . PRO A 1 157 ? 21.012 -4.499 9.954 1.00 66.32 175 PRO A N 1
ATOM 1119 C CA . PRO A 1 157 ? 22.187 -5.283 9.567 1.00 65.73 175 PRO A CA 1
ATOM 1120 C C . PRO A 1 157 ? 23.459 -4.468 9.373 1.00 62.85 175 PRO A C 1
ATOM 1121 O O . PRO A 1 157 ? 24.551 -5.016 9.442 1.00 61.69 175 PRO A O 1
ATOM 1125 N N . PHE A 1 158 ? 23.286 -3.167 9.127 1.00 63.14 176 PHE A N 1
ATOM 1126 C CA . PHE A 1 158 ? 24.364 -2.254 8.774 1.00 66.03 176 PHE A CA 1
ATOM 1127 C C . PHE A 1 158 ? 23.775 -0.866 8.634 1.00 67.64 176 PHE A C 1
ATOM 1128 O O . PHE A 1 158 ? 22.561 -0.734 8.456 1.00 67.57 176 PHE A O 1
ATOM 1136 N N . ARG A 1 159 ? 24.620 0.160 8.750 1.00 73.49 177 ARG A N 1
ATOM 1137 C CA . ARG A 1 159 ? 24.119 1.496 8.488 1.00 77.15 177 ARG A CA 1
ATOM 1138 C C . ARG A 1 159 ? 23.638 1.536 7.046 1.00 79.61 177 ARG A C 1
ATOM 1139 O O . ARG A 1 159 ? 24.343 1.090 6.132 1.00 80.86 177 ARG A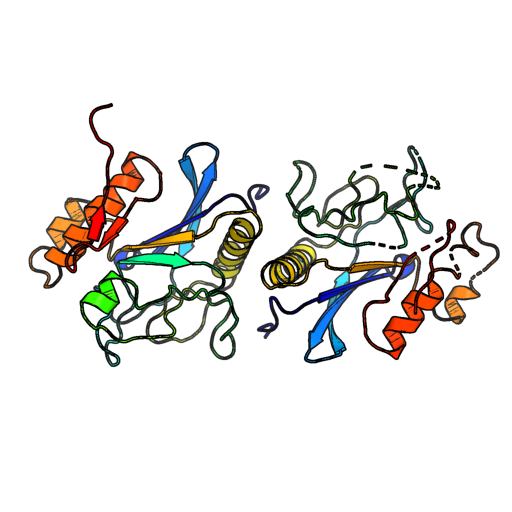 O 1
ATOM 1147 N N . MET A 1 160 ? 22.415 2.061 6.875 1.00 78.97 178 MET A N 1
ATOM 1148 C CA . MET A 1 160 ? 21.596 1.795 5.702 1.00 75.41 178 MET A CA 1
ATOM 1149 C C . MET A 1 160 ? 21.663 2.972 4.725 1.00 77.61 178 MET A C 1
ATOM 1150 O O . MET A 1 160 ? 20.673 3.536 4.267 1.00 78.48 178 MET A O 1
ATOM 1155 N N . THR A 1 161 ? 22.905 3.316 4.413 1.00 80.26 179 THR A N 1
ATOM 1156 C CA . THR A 1 161 ? 23.239 4.219 3.340 1.00 86.04 179 THR A CA 1
ATOM 1157 C C . THR A 1 161 ? 23.182 3.464 2.006 1.00 87.59 179 THR A C 1
ATOM 1158 O O . THR A 1 161 ? 23.552 2.303 1.919 1.00 86.94 179 THR A O 1
ATOM 1162 N N . ASP A 1 162 ? 22.722 4.141 0.956 1.00 91.97 180 ASP A N 1
ATOM 1163 C CA . ASP A 1 162 ? 22.531 3.525 -0.352 1.00 92.25 180 ASP A CA 1
ATOM 1164 C C . ASP A 1 162 ? 23.844 2.871 -0.804 1.00 89.94 180 ASP A C 1
ATOM 1165 O O . ASP A 1 162 ? 23.832 1.857 -1.517 1.00 89.71 180 ASP A O 1
ATOM 1170 N N . ALA A 1 163 ? 24.964 3.437 -0.336 1.00 88.42 181 ALA A N 1
ATOM 1171 C CA . ALA A 1 163 ? 26.275 2.835 -0.503 1.00 88.76 181 ALA A CA 1
ATOM 1172 C C . ALA A 1 163 ? 26.268 1.376 -0.018 1.00 86.66 181 ALA A C 1
ATOM 1173 O O . ALA A 1 163 ? 26.567 0.458 -0.775 1.00 87.44 181 ALA A O 1
ATOM 1175 N N . ASN A 1 164 ? 25.901 1.163 1.245 1.00 83.67 182 ASN A N 1
ATOM 1176 C CA . ASN A 1 164 ? 25.822 -0.162 1.845 1.00 83.80 182 ASN A CA 1
ATOM 1177 C C . ASN A 1 164 ? 24.688 -0.989 1.242 1.00 83.03 182 ASN A C 1
ATOM 1178 O O . ASN A 1 164 ? 24.822 -2.198 1.097 1.00 81.50 182 ASN A O 1
ATOM 1183 N N . MET A 1 165 ? 23.555 -0.343 0.956 1.00 84.96 183 MET A N 1
ATOM 1184 C CA . MET A 1 165 ? 22.412 -1.026 0.363 1.00 86.62 183 MET A CA 1
ATOM 1185 C C . MET A 1 165 ? 22.779 -1.625 -0.995 1.00 89.58 183 MET A C 1
ATOM 1186 O O . MET A 1 165 ? 22.180 -2.625 -1.403 1.00 88.46 183 MET A O 1
ATOM 1191 N N . LYS A 1 166 ? 23.720 -0.969 -1.703 1.00 92.73 184 LYS A N 1
ATOM 1192 C CA . LYS A 1 166 ? 24.194 -1.470 -2.991 1.00 97.18 184 LYS A CA 1
ATOM 1193 C C . LYS A 1 166 ? 25.189 -2.598 -2.771 1.00 93.70 184 LYS A C 1
ATOM 1194 O O . LYS A 1 166 ? 25.127 -3.586 -3.489 1.00 94.11 184 LYS A O 1
ATOM 1200 N N . ARG A 1 167 ? 26.062 -2.482 -1.770 1.00 91.75 185 ARG A N 1
ATOM 1201 C CA . ARG A 1 167 ? 27.004 -3.567 -1.531 1.00 91.91 185 ARG A CA 1
ATOM 1202 C C . ARG A 1 167 ? 26.233 -4.875 -1.308 1.00 87.67 185 ARG A C 1
ATOM 1203 O O . ARG A 1 167 ? 26.759 -5.958 -1.519 1.00 87.39 185 ARG A O 1
ATOM 1211 N N . HIS A 1 168 ? 24.962 -4.762 -0.908 1.00 86.04 186 HIS A N 1
ATOM 1212 C CA . HIS A 1 168 ? 24.194 -5.882 -0.422 1.00 85.24 186 HIS A CA 1
ATOM 1213 C C . HIS A 1 168 ? 22.917 -6.064 -1.236 1.00 89.56 186 HIS A C 1
ATOM 1214 O O . HIS A 1 168 ? 21.954 -6.629 -0.730 1.00 89.76 186 HIS A O 1
ATOM 1221 N N . LYS A 1 169 ? 22.885 -5.593 -2.500 1.00 94.39 187 LYS A N 1
ATOM 1222 C CA . LYS A 1 169 ? 21.907 -6.124 -3.435 1.00 97.51 187 LYS A CA 1
ATOM 1223 C C . LYS A 1 169 ? 22.239 -7.593 -3.556 1.00 93.56 187 LYS A C 1
ATOM 1224 O O . LYS A 1 169 ? 23.242 -8.035 -2.996 1.00 96.21 187 LYS A O 1
ATOM 1230 N N . TYR A 1 170 ? 21.377 -8.345 -4.227 1.00 93.48 188 TYR A N 1
ATOM 1231 C CA . TYR A 1 170 ? 21.680 -9.751 -4.431 1.00 95.06 188 TYR A CA 1
ATOM 1232 C C . TYR A 1 170 ? 21.645 -10.551 -3.127 1.00 89.57 188 TYR A C 1
ATOM 1233 O O . TYR A 1 170 ? 21.948 -11.733 -3.137 1.00 90.04 188 TYR A O 1
ATOM 1242 N N . SER A 1 171 ? 21.311 -9.932 -1.994 1.00 86.34 189 SER A N 1
ATOM 1243 C CA . SER A 1 171 ? 21.062 -10.651 -0.755 1.00 81.39 189 SER A CA 1
ATOM 1244 C C . SER A 1 171 ? 19.623 -11.152 -0.743 1.00 78.50 189 SER A C 1
ATOM 1245 O O . SER A 1 171 ? 18.722 -10.484 -1.256 1.00 77.01 189 SER A O 1
ATOM 1248 N N . ASN A 1 172 ? 19.413 -12.324 -0.139 1.00 79.33 190 ASN A N 1
ATOM 1249 C CA . ASN A 1 172 ? 18.075 -12.874 0.048 1.00 82.19 190 ASN A CA 1
ATOM 1250 C C . ASN A 1 172 ? 17.148 -11.873 0.726 1.00 80.01 190 ASN A C 1
ATOM 1251 O O . ASN A 1 172 ? 15.929 -11.976 0.584 1.00 86.39 190 ASN A O 1
ATOM 1256 N N . PHE A 1 173 ? 17.736 -10.932 1.459 1.00 76.78 191 PHE A N 1
ATOM 1257 C CA . PHE A 1 173 ? 16.986 -10.098 2.373 1.00 77.67 191 PHE A CA 1
ATOM 1258 C C . PHE A 1 173 ? 16.867 -8.671 1.863 1.00 80.99 191 PHE A C 1
ATOM 1259 O O . PHE A 1 173 ? 16.469 -7.776 2.620 1.00 80.37 191 PHE A O 1
ATOM 1267 N N . LYS A 1 174 ? 17.296 -8.437 0.618 1.00 84.93 192 LYS A N 1
ATOM 1268 C CA . LYS A 1 174 ? 17.179 -7.097 0.064 1.00 86.02 192 LYS A CA 1
ATOM 1269 C C . LYS A 1 174 ? 15.814 -6.574 0.515 1.00 80.20 192 LYS A C 1
ATOM 1270 O O . LYS A 1 174 ? 15.727 -5.527 1.145 1.00 77.57 192 LYS A O 1
ATOM 1276 N N . ASP A 1 175 ? 14.747 -7.335 0.225 1.00 77.63 193 ASP A N 1
ATOM 1277 C CA . ASP A 1 175 ? 13.412 -6.818 0.435 1.00 74.52 193 ASP A CA 1
ATOM 1278 C C . ASP A 1 175 ? 13.233 -6.444 1.897 1.00 73.46 193 ASP A C 1
ATOM 1279 O O . ASP A 1 175 ? 12.785 -5.345 2.225 1.00 72.14 193 ASP A O 1
ATOM 1284 N N . PHE A 1 176 ? 13.578 -7.396 2.765 1.00 74.22 194 PHE A N 1
ATOM 1285 C CA . PHE A 1 176 ? 13.472 -7.174 4.193 1.00 72.54 194 PHE A CA 1
ATOM 1286 C C . PHE A 1 176 ? 14.191 -5.876 4.570 1.00 70.24 194 PHE A C 1
ATOM 1287 O O . PHE A 1 176 ? 13.562 -4.954 5.063 1.00 70.76 194 PHE A O 1
ATOM 1295 N N . TRP A 1 177 ? 15.495 -5.807 4.327 1.00 67.90 195 TRP A N 1
ATOM 1296 C CA . TRP A 1 177 ? 16.270 -4.607 4.621 1.00 69.59 195 TRP A CA 1
ATOM 1297 C C . TRP A 1 177 ? 15.697 -3.312 3.999 1.00 72.41 195 TRP A C 1
ATOM 1298 O O . TRP A 1 177 ? 15.730 -2.239 4.631 1.00 68.50 195 TRP A O 1
ATOM 1309 N N . GLU A 1 178 ? 15.166 -3.397 2.761 1.00 75.37 196 GLU A N 1
ATOM 1310 C CA . GLU A 1 178 ? 14.504 -2.264 2.131 1.00 78.32 196 GLU A CA 1
ATOM 1311 C C . GLU A 1 178 ? 13.341 -1.811 3.021 1.00 76.77 196 GLU A C 1
ATOM 1312 O O . GLU A 1 178 ? 12.881 -0.685 2.884 1.00 81.16 196 GLU A O 1
ATOM 1318 N N . GLN A 1 179 ? 12.806 -2.691 3.872 1.00 75.28 197 GLN A N 1
ATOM 1319 C CA . GLN A 1 179 ? 11.733 -2.309 4.786 1.00 78.15 197 GLN A CA 1
ATOM 1320 C C . GLN A 1 179 ? 12.305 -1.535 5.979 1.00 76.28 197 GLN A C 1
ATOM 1321 O O . GLN A 1 179 ? 11.554 -0.802 6.633 1.00 78.73 197 GLN A O 1
ATOM 1327 N N . LEU A 1 180 ? 13.612 -1.698 6.267 1.00 72.40 198 LEU A N 1
ATOM 1328 C CA . LEU A 1 180 ? 14.182 -1.054 7.426 1.00 70.08 198 LEU A CA 1
ATOM 1329 C C . LEU A 1 180 ? 14.737 0.308 7.040 1.00 73.91 198 LEU A C 1
ATOM 1330 O O . LEU A 1 180 ? 14.756 1.214 7.867 1.00 73.34 198 LEU A O 1
ATOM 1335 N N . LYS A 1 181 ? 15.275 0.424 5.826 1.00 77.32 199 LYS A N 1
ATOM 1336 C CA . LYS A 1 181 ? 15.992 1.625 5.434 1.00 78.52 199 LYS A CA 1
ATOM 1337 C C . LYS A 1 181 ? 15.134 2.836 5.775 1.00 76.11 199 LYS A C 1
ATOM 1338 O O . LYS A 1 181 ? 15.653 3.795 6.341 1.00 75.78 199 LYS A O 1
ATOM 1344 N N . PRO A 1 182 ? 13.813 2.830 5.475 1.00 72.30 200 PRO A N 1
ATOM 1345 C CA . PRO A 1 182 ? 12.965 3.996 5.727 1.00 75.52 200 PRO A CA 1
ATOM 1346 C C . PRO A 1 182 ? 12.995 4.478 7.176 1.00 75.06 200 PRO A C 1
ATOM 1347 O O . PRO A 1 182 ? 12.988 5.676 7.447 1.00 75.60 200 PRO A O 1
ATOM 1351 N N . GLY A 1 183 ? 13.058 3.511 8.091 1.00 74.58 201 GLY A N 1
ATOM 1352 C CA . GLY A 1 183 ? 13.276 3.755 9.507 1.00 72.95 201 GLY A CA 1
ATOM 1353 C C . GLY A 1 183 ? 14.637 4.389 9.777 1.00 72.29 201 GLY A C 1
ATOM 1354 O O . GLY A 1 183 ? 14.697 5.460 10.366 1.00 72.25 201 GLY A O 1
ATOM 1355 N N . TYR A 1 184 ? 15.722 3.721 9.363 1.00 69.17 202 TYR A N 1
ATOM 1356 C CA . TYR A 1 184 ? 17.050 4.276 9.525 1.00 68.47 202 TYR A CA 1
ATOM 1357 C C . TYR A 1 184 ? 17.076 5.692 8.958 1.00 73.03 202 TYR A C 1
ATOM 1358 O O . TYR A 1 184 ? 17.627 6.597 9.575 1.00 74.67 202 TYR A O 1
ATOM 1367 N N . ASP A 1 185 ? 16.456 5.861 7.789 1.00 75.56 203 ASP A N 1
ATOM 1368 C CA . ASP A 1 185 ? 16.409 7.131 7.095 1.00 82.18 203 ASP A CA 1
ATOM 1369 C C . ASP A 1 185 ? 15.678 8.182 7.931 1.00 83.37 203 ASP A C 1
ATOM 1370 O O . ASP A 1 185 ? 16.231 9.260 8.169 1.00 84.04 203 ASP A O 1
ATOM 1375 N N . TYR A 1 186 ? 14.444 7.862 8.360 1.00 82.07 204 TYR A N 1
ATOM 1376 C CA . TYR A 1 186 ? 13.638 8.782 9.150 1.00 84.17 204 TYR A CA 1
ATOM 1377 C C . TYR A 1 186 ? 14.470 9.340 10.296 1.00 82.37 204 TYR A C 1
ATOM 1378 O O . TYR A 1 186 ? 14.384 10.537 10.578 1.00 83.10 204 TYR A O 1
ATOM 1387 N N . PHE A 1 187 ? 15.265 8.474 10.948 1.00 78.95 205 PHE A N 1
ATOM 1388 C CA . PHE A 1 187 ? 15.947 8.923 12.145 1.00 82.02 205 PHE A CA 1
ATOM 1389 C C . PHE A 1 187 ? 17.119 9.840 11.823 1.00 85.26 205 PHE A C 1
ATOM 1390 O O . PHE A 1 187 ? 17.298 10.810 12.562 1.00 89.99 205 PHE A O 1
ATOM 1398 N N . GLU A 1 188 ? 17.935 9.528 10.794 1.00 85.13 206 GLU A N 1
ATOM 1399 C CA . GLU A 1 188 ? 19.093 10.379 10.532 1.00 87.18 206 GLU A CA 1
ATOM 1400 C C . GLU A 1 188 ? 18.585 11.731 10.057 1.00 89.22 206 GLU A C 1
ATOM 1401 O O . GLU A 1 188 ? 19.262 12.740 10.223 1.00 91.32 206 GLU A O 1
ATOM 1407 N N . GLN A 1 189 ? 17.369 11.730 9.506 1.00 90.19 207 GLN A N 1
ATOM 1408 C CA . GLN A 1 189 ? 16.728 12.933 9.009 1.00 94.01 207 GLN A CA 1
ATOM 1409 C C . GLN A 1 189 ? 16.107 13.766 10.138 1.00 94.08 207 GLN A C 1
ATOM 1410 O O . GLN A 1 189 ? 16.382 14.947 10.226 1.00 97.48 207 GLN A O 1
ATOM 1416 N N . THR A 1 190 ? 15.282 13.164 11.007 1.00 90.96 208 THR A N 1
ATOM 1417 C CA . THR A 1 190 ? 14.476 13.897 11.982 1.00 91.63 208 THR A CA 1
ATOM 1418 C C . THR A 1 190 ? 15.027 13.795 13.399 1.00 91.13 208 THR A C 1
ATOM 1419 O O . THR A 1 190 ? 14.768 14.644 14.253 1.00 94.34 208 THR A O 1
ATOM 1423 N N . ARG A 1 191 ? 15.786 12.736 13.661 1.00 90.61 209 ARG A N 1
ATOM 1424 C CA . ARG A 1 191 ? 16.244 12.487 15.011 1.00 91.00 209 ARG A CA 1
ATOM 1425 C C . ARG A 1 191 ? 15.019 12.332 15.914 1.00 89.09 209 ARG A C 1
ATOM 1426 O O . ARG A 1 191 ? 15.012 12.768 17.055 1.00 91.94 209 ARG A O 1
ATOM 1434 N N . LYS A 1 192 ? 13.999 11.647 15.395 1.00 86.52 210 LYS A N 1
ATOM 1435 C CA . LYS A 1 192 ? 12.896 11.148 16.196 1.00 84.33 210 LYS A CA 1
ATOM 1436 C C . LYS A 1 192 ? 12.688 9.676 15.871 1.00 83.17 210 LYS A C 1
ATOM 1437 O O . LYS A 1 192 ? 12.714 9.285 14.713 1.00 83.08 210 LYS A O 1
ATOM 1443 N N . PRO A 1 193 ? 12.496 8.810 16.887 1.00 79.83 211 PRO A N 1
ATOM 1444 C CA . PRO A 1 193 ? 12.156 7.410 16.652 1.00 78.62 211 PRO A CA 1
ATOM 1445 C C . PRO A 1 193 ? 11.058 7.237 15.606 1.00 79.09 211 PRO A C 1
ATOM 1446 O O . PRO A 1 193 ? 10.070 7.995 15.578 1.00 81.79 211 PRO A O 1
ATOM 1450 N N . PRO A 1 194 ? 11.245 6.278 14.670 1.00 75.84 212 PRO A N 1
ATOM 1451 C CA . PRO A 1 194 ? 10.324 6.109 13.565 1.00 78.29 212 PRO A CA 1
ATOM 1452 C C . PRO A 1 194 ? 9.017 5.553 14.078 1.00 78.73 212 PRO A C 1
ATOM 1453 O O . PRO A 1 194 ? 9.009 4.713 14.965 1.00 80.68 212 PRO A O 1
ATOM 1457 N N . THR A 1 195 ? 7.924 6.076 13.526 1.00 79.55 213 THR A N 1
ATOM 1458 C CA . THR A 1 195 ? 6.628 5.528 13.818 1.00 79.79 213 THR A CA 1
ATOM 1459 C C . THR A 1 195 ? 6.430 4.372 12.864 1.00 81.21 213 THR A C 1
ATOM 1460 O O . THR A 1 195 ? 6.155 4.585 11.677 1.00 84.90 213 THR A O 1
ATOM 1464 N N . VAL A 1 196 ? 6.610 3.153 13.373 1.00 79.49 214 VAL A N 1
ATOM 1465 C CA . VAL A 1 196 ? 6.591 1.987 12.517 1.00 78.14 214 VAL A CA 1
ATOM 1466 C C . VAL A 1 196 ? 5.414 1.112 12.900 1.00 80.54 214 VAL A C 1
ATOM 1467 O O . VAL A 1 196 ? 4.948 1.139 14.043 1.00 82.93 214 VAL A O 1
ATOM 1471 N N . SER A 1 197 ? 4.934 0.340 11.930 1.00 78.15 215 SER A N 1
ATOM 1472 C CA . SER A 1 197 ? 3.885 -0.626 12.198 1.00 80.48 215 SER A CA 1
ATOM 1473 C C . SER A 1 197 ? 3.831 -1.642 11.081 1.00 82.70 215 SER A C 1
ATOM 1474 O O . SER A 1 197 ? 4.205 -1.339 9.955 1.00 86.95 215 SER A O 1
ATOM 1477 N N . VAL A 1 198 ? 3.380 -2.843 11.430 1.00 81.23 216 VAL A N 1
ATOM 1478 C CA . VAL A 1 198 ? 3.341 -3.909 10.456 1.00 82.18 216 VAL A CA 1
ATOM 1479 C C . VAL A 1 198 ? 1.999 -3.825 9.752 1.00 86.17 216 VAL A C 1
ATOM 1480 O O . VAL A 1 198 ? 1.002 -3.586 10.411 1.00 92.51 216 VAL A O 1
ATOM 1484 N N . VAL A 1 199 ? 1.962 -4.003 8.428 1.00 87.07 217 VAL A N 1
ATOM 1485 C CA . VAL A 1 199 ? 0.707 -3.937 7.706 1.00 87.67 217 VAL A CA 1
ATOM 1486 C C . VAL A 1 199 ? 0.356 -5.335 7.258 1.00 88.50 217 VAL A C 1
ATOM 1487 O O . VAL A 1 199 ? -0.504 -5.929 7.900 1.00 96.34 217 VAL A O 1
ATOM 1491 N N . ASN A 1 200 ? 0.963 -5.854 6.181 1.00 85.30 218 ASN A N 1
ATOM 1492 C CA . ASN A 1 200 ? 0.591 -7.212 5.801 1.00 84.57 218 ASN A CA 1
ATOM 1493 C C . ASN A 1 200 ? 1.850 -8.040 5.711 1.00 83.70 218 ASN A C 1
ATOM 1494 O O . ASN A 1 200 ? 2.274 -8.494 4.658 1.00 85.77 218 ASN A O 1
ATOM 1499 N N . GLY A 1 201 ? 2.418 -8.240 6.886 1.00 82.85 219 GLY A N 1
ATOM 1500 C CA . GLY A 1 201 ? 3.735 -8.829 6.986 1.00 81.65 219 GLY A CA 1
ATOM 1501 C C . GLY A 1 201 ? 4.839 -7.876 6.573 1.00 78.60 219 GLY A C 1
ATOM 1502 O O . GLY A 1 201 ? 5.912 -8.316 6.172 1.00 83.77 219 GLY A O 1
ATOM 1503 N N . ARG A 1 202 ? 4.564 -6.588 6.660 1.00 75.56 220 ARG A N 1
ATOM 1504 C CA . ARG A 1 202 ? 5.540 -5.635 6.186 1.00 78.81 220 ARG A CA 1
ATOM 1505 C C . ARG A 1 202 ? 5.552 -4.398 7.073 1.00 76.61 220 ARG A C 1
ATOM 1506 O O . ARG A 1 202 ? 4.494 -3.827 7.356 1.00 78.25 220 ARG A O 1
ATOM 1514 N N . TYR A 1 203 ? 6.767 -4.021 7.487 1.00 72.99 221 TYR A N 1
ATOM 1515 C CA . TYR A 1 203 ? 6.940 -2.782 8.199 1.00 72.24 221 TYR A CA 1
ATOM 1516 C C . TYR A 1 203 ? 6.667 -1.615 7.270 1.00 72.24 221 TYR A C 1
ATOM 1517 O O . TYR A 1 203 ? 7.128 -1.541 6.147 1.00 71.52 221 TYR A O 1
ATOM 1526 N N . VAL A 1 204 ? 5.949 -0.653 7.808 1.00 74.48 222 VAL A N 1
ATOM 1527 C CA . VAL A 1 204 ? 5.669 0.588 7.114 1.00 77.55 222 VAL A CA 1
ATOM 1528 C C . VAL A 1 204 ? 5.999 1.745 8.037 1.00 79.67 222 VAL A C 1
ATOM 1529 O O . VAL A 1 204 ? 5.610 1.726 9.201 1.00 83.50 222 VAL A O 1
ATOM 1533 N N . VAL A 1 205 ? 6.784 2.689 7.534 1.00 79.98 223 VAL A N 1
ATOM 1534 C CA . VAL A 1 205 ? 7.314 3.735 8.394 1.00 80.92 223 VAL A CA 1
ATOM 1535 C C . VAL A 1 205 ? 6.516 5.006 8.163 1.00 83.75 223 VAL A C 1
ATOM 1536 O O . VAL A 1 205 ? 6.523 5.550 7.069 1.00 86.82 223 VAL A O 1
ATOM 1540 N N . SER A 1 206 ? 5.796 5.461 9.176 1.00 84.04 224 SER A N 1
ATOM 1541 C CA . SER A 1 206 ? 4.949 6.601 8.904 1.00 89.60 224 SER A CA 1
ATOM 1542 C C . SER A 1 206 ? 5.782 7.866 8.895 1.00 92.82 224 SER A C 1
ATOM 1543 O O . SER A 1 206 ? 6.918 7.897 9.375 1.00 89.34 224 SER A O 1
ATOM 1546 N N . LYS A 1 207 ? 5.065 8.888 8.429 1.00 97.36 225 LYS A N 1
ATOM 1547 C CA . LYS A 1 207 ? 5.608 10.089 7.849 1.00 102.29 225 LYS A CA 1
ATOM 1548 C C . LYS A 1 207 ? 4.409 11.004 7.621 1.00 107.19 225 LYS A C 1
ATOM 1549 O O . LYS A 1 207 ? 3.459 10.591 6.965 1.00 107.41 225 LYS A O 1
ATOM 1555 N N . PRO A 1 208 ? 4.412 12.248 8.165 1.00 113.02 226 PRO A N 1
ATOM 1556 C CA . PRO A 1 208 ? 3.232 13.138 8.193 1.00 117.49 226 PRO A CA 1
ATOM 1557 C C . PRO A 1 208 ? 2.512 13.410 6.864 1.00 118.08 226 PRO A C 1
ATOM 1558 O O . PRO A 1 208 ? 3.098 13.154 5.813 1.00 118.7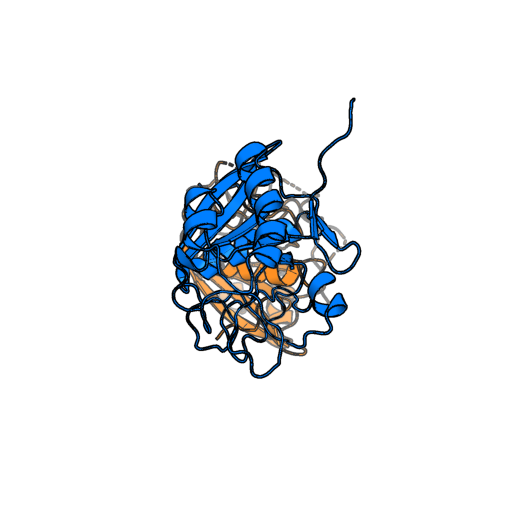8 226 PRO A O 1
ATOM 1562 N N . LEU A 1 209 ? 1.251 13.904 6.906 1.00 118.72 227 LEU A N 1
ATOM 1563 C CA . LEU A 1 209 ? 0.516 14.324 5.703 1.00 121.10 227 LEU A CA 1
ATOM 1564 C C . LEU A 1 209 ? 0.656 15.839 5.497 1.00 125.15 227 LEU A C 1
ATOM 1565 O O . LEU A 1 209 ? 1.452 16.462 6.173 1.00 125.06 227 LEU A O 1
ATOM 1570 N N . SER A 1 210 ? -0.102 16.415 4.548 1.00 130.25 228 SER A N 1
ATOM 1571 C CA . SER A 1 210 ? 0.066 17.775 4.039 1.00 135.99 228 SER A CA 1
ATOM 1572 C C . SER A 1 210 ? -0.560 18.872 4.926 1.00 142.29 228 SER A C 1
ATOM 1573 O O . SER A 1 210 ? -1.499 19.558 4.504 1.00 147.97 228 SER A O 1
ATOM 1576 N N . HIS A 1 211 ? -0.011 19.078 6.141 1.00 142.87 229 HIS A N 1
ATOM 1577 C CA . HIS A 1 211 ? -0.452 20.137 7.064 1.00 146.35 229 HIS A CA 1
ATOM 1578 C C . HIS A 1 211 ? 0.468 20.270 8.294 1.00 144.19 229 HIS A C 1
ATOM 1579 O O . HIS A 1 211 ? 1.711 19.978 8.287 1.00 139.44 229 HIS A O 1
ATOM 1586 N N . LYS B 1 18 ? 26.661 -13.254 41.653 1.00 101.65 36 LYS B N 1
ATOM 1587 C CA . LYS B 1 18 ? 26.040 -12.377 40.627 1.00 101.53 36 LYS B CA 1
ATOM 1588 C C . LYS B 1 18 ? 24.825 -11.775 41.287 1.00 102.22 36 LYS B C 1
ATOM 1589 O O . LYS B 1 18 ? 24.195 -12.475 42.048 1.00 106.52 36 LYS B O 1
ATOM 1595 N N . GLN B 1 19 ? 24.602 -10.478 41.089 1.00 102.31 37 GLN B N 1
ATOM 1596 C CA . GLN B 1 19 ? 23.362 -9.811 41.428 1.00 103.75 37 GLN B CA 1
ATOM 1597 C C . GLN B 1 19 ? 22.453 -9.755 40.164 1.00 101.74 37 GLN B C 1
ATOM 1598 O O . GLN B 1 19 ? 22.378 -8.847 39.327 1.00 96.84 37 GLN B O 1
ATOM 1604 N N . GLN B 1 20 ? 21.826 -10.919 40.030 1.00 103.56 38 GLN B N 1
ATOM 1605 C CA . GLN B 1 20 ? 20.557 -11.217 39.405 1.00 103.96 38 GLN B CA 1
ATOM 1606 C C . GLN B 1 20 ? 19.406 -10.937 40.370 1.00 106.90 38 GLN B C 1
ATOM 1607 O O . GLN B 1 20 ? 18.335 -11.515 40.210 1.00 108.12 38 GLN B O 1
ATOM 1613 N N . LEU B 1 21 ? 19.612 -10.107 41.397 1.00 109.11 39 LEU B N 1
ATOM 1614 C CA . LEU B 1 21 ? 18.556 -9.817 42.356 1.00 111.53 39 LEU B CA 1
ATOM 1615 C C . LEU B 1 21 ? 18.067 -8.382 42.132 1.00 113.08 39 LEU B C 1
ATOM 1616 O O . LEU B 1 21 ? 17.265 -7.839 42.906 1.00 112.90 39 LEU B O 1
ATOM 1621 N N . MET B 1 22 ? 18.558 -7.772 41.037 1.00 109.74 40 MET B N 1
ATOM 1622 C CA . MET B 1 22 ? 18.178 -6.418 40.696 1.00 108.94 40 MET B CA 1
ATOM 1623 C C . MET B 1 22 ? 16.651 -6.344 40.653 1.00 110.64 40 MET B C 1
ATOM 1624 O O . MET B 1 22 ? 16.012 -7.265 40.155 1.00 112.06 40 MET B O 1
ATOM 1629 N N . GLY B 1 23 ? 16.050 -5.288 41.222 1.00 113.47 41 GLY B N 1
ATOM 1630 C CA . GLY B 1 23 ? 14.649 -5.009 40.948 1.00 114.99 41 GLY B CA 1
ATOM 1631 C C . GLY B 1 23 ? 13.731 -5.693 41.946 1.00 117.70 41 GLY B C 1
ATOM 1632 O O . GLY B 1 23 ? 12.516 -5.472 41.942 1.00 119.20 41 GLY B O 1
ATOM 1633 N N . SER B 1 24 ? 14.339 -6.537 42.782 1.00 117.13 42 SER B N 1
ATOM 1634 C CA . SER B 1 24 ? 13.661 -6.985 43.974 1.00 117.93 42 SER B CA 1
ATOM 1635 C C . SER B 1 24 ? 13.602 -5.792 44.919 1.00 119.25 42 SER B C 1
ATOM 1636 O O . SER B 1 24 ? 14.434 -4.895 44.771 1.00 121.09 42 SER B O 1
ATOM 1639 N N . PRO B 1 25 ? 12.624 -5.708 45.851 1.00 120.89 43 PRO B N 1
ATOM 1640 C CA . PRO B 1 25 ? 12.609 -4.653 46.864 1.00 121.29 43 PRO B CA 1
ATOM 1641 C C . PRO B 1 25 ? 13.900 -4.623 47.663 1.00 120.11 43 PRO B C 1
ATOM 1642 O O . PRO B 1 25 ? 14.647 -5.593 47.715 1.00 117.03 43 PRO B O 1
ATOM 1646 N N . VAL B 1 26 ? 14.114 -3.488 48.309 1.00 123.94 44 VAL B N 1
ATOM 1647 C CA . VAL B 1 26 ? 15.425 -3.141 48.802 1.00 126.75 44 VAL B CA 1
ATOM 1648 C C . VAL B 1 26 ? 15.270 -2.129 49.935 1.00 130.11 44 VAL B C 1
ATOM 1649 O O . VAL B 1 26 ? 14.301 -1.377 49.966 1.00 131.42 44 VAL B O 1
ATOM 1653 N N . TYR B 1 27 ? 16.226 -2.130 50.868 1.00 132.31 45 TYR B N 1
ATOM 1654 C CA . TYR B 1 27 ? 16.138 -1.284 52.047 1.00 135.79 45 TYR B CA 1
ATOM 1655 C C . TYR B 1 27 ? 17.528 -0.846 52.485 1.00 133.68 45 TYR B C 1
ATOM 1656 O O . TYR B 1 27 ? 18.484 -1.598 52.313 1.00 133.03 45 TYR B O 1
ATOM 1665 N N . ILE B 1 28 ? 17.616 0.350 53.079 1.00 133.59 46 ILE B N 1
ATOM 1666 C CA . ILE B 1 28 ? 18.885 0.947 53.454 1.00 133.16 46 ILE B CA 1
ATOM 1667 C C . ILE B 1 28 ? 18.911 1.368 54.921 1.00 139.01 46 ILE B C 1
ATOM 1668 O O . ILE B 1 28 ? 17.922 1.866 55.456 1.00 141.78 46 ILE B O 1
ATOM 1673 N N . GLN B 1 29 ? 20.092 1.196 55.534 1.00 139.03 47 GLN B N 1
ATOM 1674 C CA . GLN B 1 29 ? 20.362 1.652 56.889 1.00 142.06 47 GLN B CA 1
ATOM 1675 C C . GLN B 1 29 ? 21.661 2.454 56.827 1.00 140.65 47 GLN B C 1
ATOM 1676 O O . GLN B 1 29 ? 22.6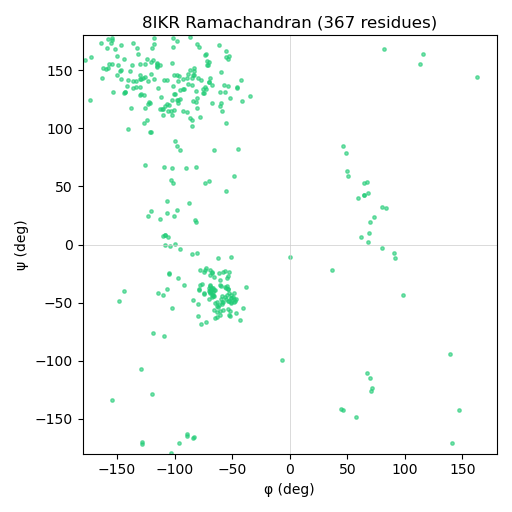18 1.974 56.230 1.00 140.25 47 GLN B O 1
ATOM 1682 N N . ILE B 1 30 ? 21.677 3.677 57.379 1.00 141.05 48 ILE B N 1
ATOM 1683 C CA . ILE B 1 30 ? 22.899 4.465 57.486 1.00 141.41 48 ILE B CA 1
ATOM 1684 C C . ILE B 1 30 ? 23.338 4.554 58.948 1.00 144.65 48 ILE B C 1
ATOM 1685 O O . ILE B 1 30 ? 22.526 4.738 59.852 1.00 146.94 48 ILE B O 1
ATOM 1690 N N . PHE B 1 31 ? 24.658 4.496 59.145 1.00 144.14 49 PHE B N 1
ATOM 1691 C CA . PHE B 1 31 ? 25.279 4.585 60.452 1.00 146.47 49 PHE B CA 1
ATOM 1692 C C . PHE B 1 31 ? 26.340 5.690 60.448 1.00 145.11 49 PHE B C 1
ATOM 1693 O O . PHE B 1 31 ? 27.420 5.502 59.882 1.00 147.94 49 PHE B O 1
ATOM 1701 N N . LYS B 1 32 ? 26.029 6.843 61.068 1.00 145.24 50 LYS B N 1
ATOM 1702 C CA . LYS B 1 32 ? 26.789 8.070 60.825 1.00 142.93 50 LYS B CA 1
ATOM 1703 C C . LYS B 1 32 ? 28.188 7.960 61.423 1.00 143.36 50 LYS B C 1
ATOM 1704 O O . LYS B 1 32 ? 29.185 8.282 60.768 1.00 144.13 50 LYS B O 1
ATOM 1710 N N . GLU B 1 33 ? 28.248 7.494 62.669 1.00 143.91 51 GLU B N 1
ATOM 1711 C CA . GLU B 1 33 ? 29.501 7.404 63.400 1.00 144.12 51 GLU B CA 1
ATOM 1712 C C . GLU B 1 33 ? 30.416 6.361 62.761 1.00 144.00 51 GLU B C 1
ATOM 1713 O O . GLU B 1 33 ? 31.621 6.598 62.640 1.00 140.24 51 GLU B O 1
ATOM 1719 N N . GLU B 1 34 ? 29.823 5.231 62.343 1.00 146.16 52 GLU B N 1
ATOM 1720 C CA . GLU B 1 34 ? 30.573 4.124 61.775 1.00 145.02 52 GLU B CA 1
ATOM 1721 C C . GLU B 1 34 ? 30.884 4.425 60.312 1.00 139.01 52 GLU B C 1
ATOM 1722 O O . GLU B 1 34 ? 31.625 3.678 59.689 1.00 135.71 52 GLU B O 1
ATOM 1728 N N . ARG B 1 35 ? 30.322 5.517 59.787 1.00 135.98 53 ARG B N 1
ATOM 1729 C CA . ARG B 1 35 ? 30.565 5.971 58.427 1.00 134.44 53 ARG B CA 1
ATOM 1730 C C . ARG B 1 35 ? 30.364 4.820 57.445 1.00 132.43 53 ARG B C 1
ATOM 1731 O O . ARG B 1 35 ? 31.303 4.453 56.734 1.00 131.60 53 ARG B O 1
ATOM 1739 N N . THR B 1 36 ? 29.149 4.246 57.428 1.00 131.78 54 THR B N 1
ATOM 1740 C CA . THR B 1 36 ? 28.815 3.188 56.482 1.00 130.82 54 THR B CA 1
ATOM 1741 C C . THR B 1 36 ? 27.313 3.151 56.211 1.00 130.17 54 THR B C 1
ATOM 1742 O O . THR B 1 36 ? 26.519 3.594 57.030 1.00 131.31 54 THR B O 1
ATOM 1746 N N . LEU B 1 37 ? 26.968 2.615 55.029 1.00 128.85 55 LEU B N 1
ATOM 1747 C CA . LEU B 1 37 ? 25.604 2.430 54.570 1.00 125.86 55 LEU B CA 1
ATOM 1748 C C . LEU B 1 37 ? 25.421 0.967 54.194 1.00 125.77 55 LEU B C 1
ATOM 1749 O O . LEU B 1 37 ? 26.089 0.470 53.290 1.00 122.96 55 LEU B O 1
ATOM 1754 N N . ASP B 1 38 ? 24.523 0.286 54.904 1.00 128.99 56 ASP B N 1
ATOM 1755 C CA . ASP B 1 38 ? 24.207 -1.102 54.630 1.00 132.13 56 ASP B CA 1
ATOM 1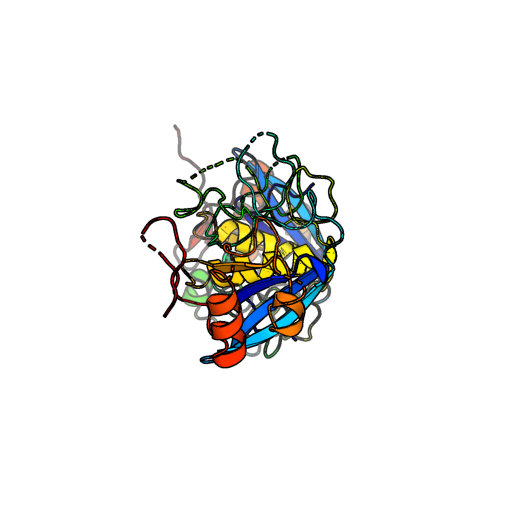756 C C . ASP B 1 38 ? 23.035 -1.115 53.656 1.00 128.57 56 ASP B C 1
ATOM 1757 O O . ASP B 1 38 ? 22.066 -0.397 53.875 1.00 129.27 56 ASP B O 1
ATOM 1762 N N . LEU B 1 39 ? 23.125 -1.938 52.599 1.00 125.21 57 LEU B N 1
ATOM 1763 C CA . LEU B 1 39 ? 22.063 -2.055 51.609 1.00 123.66 57 LEU B CA 1
ATOM 1764 C C . LEU B 1 39 ? 21.594 -3.509 51.541 1.00 124.35 57 LEU B C 1
ATOM 1765 O O . LEU B 1 39 ? 22.413 -4.395 51.278 1.00 121.71 57 LEU B O 1
ATOM 1770 N N . TYR B 1 40 ? 20.286 -3.729 51.781 1.00 128.67 58 TYR B N 1
ATOM 1771 C CA . TYR B 1 40 ? 19.693 -5.060 51.878 1.00 131.91 58 TYR B CA 1
ATOM 1772 C C . TYR B 1 40 ? 18.634 -5.267 50.794 1.00 131.15 58 TYR B C 1
ATOM 1773 O O . TYR B 1 40 ? 18.034 -4.309 50.322 1.00 132.87 58 TYR B O 1
ATOM 1782 N N . VAL B 1 41 ? 18.348 -6.543 50.487 1.00 128.89 59 VAL B N 1
ATOM 1783 C CA . VAL B 1 41 ? 17.421 -6.913 49.444 1.00 128.11 59 VAL B CA 1
ATOM 1784 C C . VAL B 1 41 ? 16.486 -8.032 49.860 1.00 128.72 59 VAL B C 1
ATOM 1785 O O . VAL B 1 41 ? 16.946 -9.051 50.350 1.00 126.83 59 VAL B O 1
ATOM 1789 N N . LYS B 1 42 ? 15.199 -7.850 49.552 1.00 132.91 60 LYS B N 1
ATOM 1790 C CA . LYS B 1 42 ? 14.154 -8.832 49.803 1.00 137.34 60 LYS B CA 1
ATOM 1791 C C . LYS B 1 42 ? 14.477 -10.143 49.081 1.00 137.78 60 LYS B C 1
ATOM 1792 O O . LYS B 1 42 ? 14.498 -10.184 47.849 1.00 135.11 60 LYS B O 1
ATOM 1798 N N . MET B 1 43 ? 14.718 -11.203 49.859 1.00 136.14 61 MET B N 1
ATOM 1799 C CA . MET B 1 43 ? 14.945 -12.534 49.329 1.00 134.93 61 MET B CA 1
ATOM 1800 C C . MET B 1 43 ? 13.896 -13.469 49.917 1.00 134.78 61 MET B C 1
ATOM 1801 O O . MET B 1 43 ? 14.064 -13.944 51.036 1.00 135.09 61 MET B O 1
ATOM 1806 N N . GLY B 1 44 ? 12.821 -13.702 49.150 1.00 135.69 62 GLY B N 1
ATOM 1807 C CA . GLY B 1 44 ? 11.620 -14.300 49.699 1.00 139.06 62 GLY B CA 1
ATOM 1808 C C . GLY B 1 44 ? 10.968 -13.334 50.686 1.00 143.99 62 GLY B C 1
ATOM 1809 O O . GLY B 1 44 ? 10.464 -12.287 50.267 1.00 142.59 62 GLY B O 1
ATOM 1810 N N . GLU B 1 45 ? 11.008 -13.677 51.990 1.00 150.95 63 GLU B N 1
ATOM 1811 C CA . GLU B 1 45 ? 10.280 -12.934 53.011 1.00 154.74 63 GLU B CA 1
ATOM 1812 C C . GLU B 1 45 ? 11.208 -12.360 54.089 1.00 154.05 63 GLU B C 1
ATOM 1813 O O . GLU B 1 45 ? 10.791 -12.191 55.223 1.00 158.44 63 GLU B O 1
ATOM 1819 N N . GLN B 1 46 ? 12.467 -12.053 53.736 1.00 151.66 64 GLN B N 1
ATOM 1820 C CA . GLN B 1 46 ? 13.343 -11.336 54.650 1.00 149.80 64 GLN B CA 1
ATOM 1821 C C . GLN B 1 46 ? 14.529 -10.768 53.874 1.00 140.38 64 GLN B C 1
ATOM 1822 O O . GLN B 1 46 ? 15.032 -11.419 52.970 1.00 135.31 64 GLN B O 1
ATOM 1828 N N . TYR B 1 47 ? 14.966 -9.564 54.267 1.00 138.28 65 TYR B N 1
ATOM 1829 C CA . TYR B 1 47 ? 15.989 -8.843 53.533 1.00 134.96 65 TYR B CA 1
ATOM 1830 C C . TYR B 1 47 ? 17.363 -9.320 53.984 1.00 134.30 65 TYR B C 1
ATOM 1831 O O . TYR B 1 47 ? 17.583 -9.532 55.173 1.00 133.78 65 TYR B O 1
ATOM 1840 N N . GLN B 1 48 ? 18.265 -9.512 53.014 1.00 132.61 66 GLN B N 1
ATOM 1841 C CA . GLN B 1 48 ? 19.599 -10.026 53.269 1.00 132.21 66 GLN B CA 1
ATOM 1842 C C . GLN B 1 48 ? 20.589 -9.046 52.670 1.00 129.08 66 GLN B C 1
ATOM 1843 O O . GLN B 1 48 ? 20.303 -8.460 51.634 1.00 127.87 66 GLN B O 1
ATOM 1849 N N . LEU B 1 49 ? 21.734 -8.876 53.339 1.00 127.06 67 LEU B N 1
ATOM 1850 C CA . LEU B 1 49 ? 22.707 -7.875 52.955 1.00 124.73 67 LEU B CA 1
ATOM 1851 C C . LEU B 1 49 ? 23.211 -8.100 51.527 1.00 123.51 67 LEU B C 1
ATOM 1852 O O . LEU B 1 49 ? 23.802 -9.140 51.218 1.00 125.49 67 LEU B O 1
ATOM 1857 N N . LEU B 1 50 ? 23.012 -7.070 50.693 1.00 120.29 68 LEU B N 1
ATOM 1858 C CA . LEU B 1 50 ? 23.609 -7.018 49.382 1.00 117.85 68 LEU B CA 1
ATOM 1859 C C . LEU B 1 50 ? 25.076 -6.637 49.493 1.00 120.66 68 LEU B C 1
ATOM 1860 O O . LEU B 1 50 ? 25.955 -7.435 49.207 1.00 126.97 68 LEU B O 1
ATOM 1865 N N . ASP B 1 51 ? 25.330 -5.394 49.886 1.00 121.13 69 ASP B N 1
ATOM 1866 C CA . ASP B 1 51 ? 26.689 -4.933 50.073 1.00 122.69 69 ASP B CA 1
ATOM 1867 C C . ASP B 1 51 ? 26.597 -3.736 51.009 1.00 123.72 69 ASP B C 1
ATOM 1868 O O . ASP B 1 51 ? 25.476 -3.387 51.381 1.00 124.38 69 ASP B O 1
ATOM 1873 N N . SER B 1 52 ? 27.745 -3.157 51.399 1.00 124.85 70 SER B N 1
ATOM 1874 C CA . SER B 1 52 ? 27.718 -1.958 52.223 1.00 128.10 70 SER B CA 1
ATOM 1875 C C . SER B 1 52 ? 28.932 -1.063 51.969 1.00 127.54 70 SER B C 1
ATOM 1876 O O . SER B 1 52 ? 30.056 -1.530 51.787 1.00 129.10 70 SER B O 1
ATOM 1879 N N . TYR B 1 53 ? 28.702 0.248 52.058 1.00 125.62 71 TYR B N 1
ATOM 1880 C CA . TYR B 1 53 ? 29.463 1.223 51.302 1.00 124.84 71 TYR B CA 1
ATOM 1881 C C . TYR B 1 53 ? 29.980 2.331 52.218 1.00 124.02 71 TYR B C 1
ATOM 1882 O O . TYR B 1 53 ? 29.283 2.710 53.154 1.00 127.10 71 TYR B O 1
ATOM 1891 N N . LYS B 1 54 ? 31.180 2.854 51.912 1.00 123.75 72 LYS B N 1
ATOM 1892 C CA . LYS B 1 54 ? 31.903 3.784 52.781 1.00 124.29 72 LYS B CA 1
ATOM 1893 C C . LYS B 1 54 ? 31.421 5.218 52.557 1.00 120.59 72 LYS B C 1
ATOM 1894 O O . LYS B 1 54 ? 31.511 5.737 51.456 1.00 117.02 72 LYS B O 1
ATOM 1900 N N . ILE B 1 55 ? 30.972 5.871 53.633 1.00 120.83 73 ILE B N 1
ATOM 1901 C CA . ILE B 1 55 ? 30.525 7.251 53.570 1.00 119.82 73 ILE B CA 1
ATOM 1902 C C . ILE B 1 55 ? 31.743 8.172 53.711 1.00 121.11 73 ILE B C 1
ATOM 1903 O O . ILE B 1 55 ? 32.295 8.322 54.795 1.00 121.30 73 ILE B O 1
ATOM 1908 N N . CYS B 1 56 ? 32.141 8.796 52.594 1.00 119.48 74 CYS B N 1
ATOM 1909 C CA . CYS B 1 56 ? 33.302 9.669 52.544 1.00 117.87 74 CYS B CA 1
ATOM 1910 C C . CYS B 1 56 ? 33.036 10.933 53.365 1.00 117.54 74 CYS B C 1
ATOM 1911 O O . CYS B 1 56 ? 33.916 11.350 54.104 1.00 116.74 74 CYS B O 1
ATOM 1914 N N . LYS B 1 57 ? 31.852 11.549 53.204 1.00 118.26 75 LYS B N 1
ATOM 1915 C CA . LYS B 1 57 ? 31.528 12.795 53.872 1.00 120.61 75 LYS B CA 1
ATOM 1916 C C . LYS B 1 57 ? 30.071 12.872 54.314 1.00 123.11 75 LYS B C 1
ATOM 1917 O O . LYS B 1 57 ? 29.155 12.660 53.515 1.00 123.37 75 LYS B O 1
ATOM 1923 N N . TYR B 1 58 ? 29.870 13.257 55.580 1.00 125.91 76 TYR B N 1
ATOM 1924 C CA . TYR B 1 58 ? 28.658 13.943 56.006 1.00 129.21 76 TYR B CA 1
ATOM 1925 C C . TYR B 1 58 ? 29.111 15.191 56.750 1.00 129.93 76 TYR B C 1
ATOM 1926 O O . TYR B 1 58 ? 30.295 15.528 56.714 1.00 128.81 76 TYR B O 1
ATOM 1935 N N . SER B 1 59 ? 28.175 15.873 57.411 1.00 130.76 77 SER B N 1
ATOM 1936 C CA . SER B 1 59 ? 28.501 17.161 57.983 1.00 130.74 77 SER B CA 1
ATOM 1937 C C . SER B 1 59 ? 27.661 17.407 59.227 1.00 134.65 77 SER B C 1
ATOM 1938 O O . SER B 1 59 ? 26.639 16.758 59.430 1.00 135.27 77 SER B O 1
ATOM 1941 N N . GLY B 1 60 ? 28.118 18.364 60.039 1.00 137.90 78 GLY B N 1
ATOM 1942 C CA . GLY B 1 60 ? 27.445 18.716 61.271 1.00 141.68 78 GLY B CA 1
ATOM 1943 C C . GLY B 1 60 ? 27.535 17.611 62.323 1.00 144.70 78 GLY B C 1
ATOM 1944 O O . GLY B 1 60 ? 26.867 17.702 63.357 1.00 146.08 78 GLY B O 1
ATOM 1945 N N . GLY B 1 61 ? 28.371 16.597 62.055 1.00 144.01 79 GLY B N 1
ATOM 1946 C CA . GLY B 1 61 ? 28.477 15.418 62.891 1.00 144.68 79 GLY B CA 1
ATOM 1947 C C . GLY B 1 61 ? 27.112 14.868 63.309 1.00 146.16 79 GLY B C 1
ATOM 1948 O O . GLY B 1 61 ? 26.139 14.886 62.542 1.00 144.38 79 GLY B O 1
ATOM 1949 N N . LEU B 1 62 ? 27.074 14.410 64.568 1.00 147.47 80 LEU B N 1
ATOM 1950 C CA . LEU B 1 62 ? 25.945 13.701 65.135 1.00 147.78 80 LEU B CA 1
ATOM 1951 C C . LEU B 1 62 ? 24.769 14.660 65.312 1.00 147.79 80 LEU B C 1
ATOM 1952 O O . LEU B 1 62 ? 24.969 15.827 65.637 1.00 146.82 80 LEU B O 1
ATOM 1957 N N . GLY B 1 63 ? 23.553 14.142 65.074 1.00 148.88 81 GLY B N 1
ATOM 1958 C CA . GLY B 1 63 ? 22.306 14.830 65.375 1.00 150.73 81 GLY B CA 1
ATOM 1959 C C . GLY B 1 63 ? 21.525 15.205 64.115 1.00 149.84 81 GLY B C 1
ATOM 1960 O O . GLY B 1 63 ? 22.102 15.348 63.038 1.00 149.21 81 GLY B O 1
ATOM 1961 N N . PRO B 1 64 ? 20.190 15.373 64.207 1.00 150.60 82 PRO B N 1
ATOM 1962 C CA . PRO B 1 64 ? 19.340 15.648 63.044 1.00 149.46 82 PRO B CA 1
ATOM 1963 C C . PRO B 1 64 ? 19.204 17.120 62.668 1.00 150.13 82 PRO B C 1
ATOM 1964 O O . PRO B 1 64 ? 19.759 17.977 63.341 1.00 149.67 82 PRO B O 1
ATOM 1968 N N . LYS B 1 65 ? 18.452 17.386 61.590 1.00 152.39 83 LYS B N 1
ATOM 1969 C CA . LYS B 1 65 ? 18.358 18.705 60.981 1.00 153.52 83 LYS B CA 1
ATOM 1970 C C . LYS B 1 65 ? 17.117 19.446 61.503 1.00 157.29 83 LYS B C 1
ATOM 1971 O O . LYS B 1 65 ? 16.081 18.820 61.742 1.00 156.19 83 LYS B O 1
ATOM 1977 N N . GLN B 1 66 ? 17.225 20.786 61.658 1.00 160.35 84 GLN B N 1
ATOM 1978 C CA . GLN B 1 66 ? 16.141 21.607 62.180 1.00 161.39 84 GLN B CA 1
ATOM 1979 C C . GLN B 1 66 ? 16.009 22.995 61.549 1.00 162.96 84 GLN B C 1
ATOM 1980 O O . GLN B 1 66 ? 14.882 23.453 61.432 1.00 165.21 84 GLN B O 1
ATOM 1986 N N . ARG B 1 67 ? 17.114 23.711 61.257 1.00 161.60 85 ARG B N 1
ATOM 1987 C CA . ARG B 1 67 ? 17.001 25.061 60.709 1.00 162.11 85 ARG B CA 1
ATOM 1988 C C . ARG B 1 67 ? 17.659 25.186 59.336 1.00 158.74 85 ARG B C 1
ATOM 1989 O O . ARG B 1 67 ? 18.299 24.232 58.957 1.00 157.59 85 ARG B O 1
ATOM 1997 N N . GLY B 1 69 ? 19.783 27.217 58.166 1.00 161.31 87 GLY B N 1
ATOM 1998 C CA . GLY B 1 69 ? 21.252 27.378 58.152 1.00 160.73 87 GLY B CA 1
ATOM 1999 C C . GLY B 1 69 ? 22.006 26.279 58.897 1.00 159.96 87 GLY B C 1
ATOM 2000 O O . GLY B 1 69 ? 23.235 26.214 58.811 1.00 159.58 87 GLY B O 1
ATOM 2001 N N . ASP B 1 70 ? 21.276 25.440 59.641 1.00 159.45 88 ASP B N 1
ATOM 2002 C CA . ASP B 1 70 ? 21.859 24.235 60.217 1.00 156.57 88 ASP B CA 1
ATOM 2003 C C . ASP B 1 70 ? 22.703 23.496 59.168 1.00 154.51 88 ASP B C 1
ATOM 2004 O O . ASP B 1 70 ? 22.302 23.327 58.009 1.00 150.19 88 ASP B O 1
ATOM 2009 N N . PHE B 1 71 ? 23.896 23.067 59.602 1.00 154.94 89 PHE B N 1
ATOM 2010 C CA . PHE B 1 71 ? 24.825 22.319 58.759 1.00 152.38 89 PHE B CA 1
ATOM 2011 C C . PHE B 1 71 ? 24.859 20.851 59.178 1.00 150.43 89 PHE B C 1
ATOM 2012 O O . PHE B 1 71 ? 25.919 20.222 59.162 1.00 148.51 89 PHE B O 1
ATOM 2020 N N . LYS B 1 72 ? 23.688 20.322 59.558 1.00 153.84 90 LYS B N 1
ATOM 2021 C CA . LYS B 1 72 ? 23.605 18.944 60.011 1.00 156.82 90 LYS B CA 1
ATOM 2022 C C . LYS B 1 72 ? 23.040 18.096 58.883 1.00 155.38 90 LYS B C 1
ATOM 2023 O O . LYS B 1 72 ? 22.388 18.611 57.975 1.00 154.57 90 LYS B O 1
ATOM 2029 N N . SER B 1 73 ? 23.346 16.792 58.940 1.00 156.74 91 SER B N 1
ATOM 2030 C CA . SER B 1 73 ? 22.772 15.821 58.022 1.00 155.83 91 SER B CA 1
ATOM 2031 C C . SER B 1 73 ? 21.654 15.069 58.733 1.00 156.90 91 SER B C 1
ATOM 2032 O O . SER B 1 73 ? 21.812 14.682 59.885 1.00 162.59 91 SER B O 1
ATOM 2035 N N . PRO B 1 74 ? 20.491 14.837 58.085 1.00 156.06 92 PRO B N 1
ATOM 2036 C CA . PRO B 1 74 ? 19.291 14.385 58.794 1.00 155.88 92 PRO B CA 1
ATOM 2037 C C . PRO B 1 74 ? 19.337 12.956 59.334 1.00 150.92 92 PRO B C 1
ATOM 2038 O O . PRO B 1 74 ? 20.126 12.146 58.863 1.00 145.69 92 PRO B O 1
ATOM 2042 N N . GLU B 1 75 ? 18.506 12.702 60.358 1.00 153.13 93 GLU B N 1
ATOM 2043 C CA . GLU B 1 75 ? 18.355 11.384 60.963 1.00 152.86 93 GLU B CA 1
ATOM 2044 C C . GLU B 1 75 ? 16.860 11.062 61.020 1.00 151.52 93 GLU B C 1
ATOM 2045 O O . GLU B 1 75 ? 16.076 11.988 61.247 1.00 150.37 93 GLU B O 1
ATOM 2051 N N . GLY B 1 76 ? 16.474 9.783 60.791 1.00 151.68 94 GLY B N 1
ATOM 2052 C CA . GLY B 1 76 ? 15.090 9.326 60.931 1.00 149.02 94 GLY B CA 1
ATOM 2053 C C . GLY B 1 76 ? 14.599 8.368 59.854 1.00 147.27 94 GLY B C 1
ATOM 2054 O O . GLY B 1 76 ? 15.462 7.629 59.383 1.00 145.33 94 GLY B O 1
ATOM 2055 N N . TYR B 1 78 ? 12.678 7.480 56.246 1.00 156.50 96 TYR B N 1
ATOM 2056 C CA . TYR B 1 78 ? 12.332 8.324 55.068 1.00 149.95 96 TYR B CA 1
ATOM 2057 C C . TYR B 1 78 ? 12.023 7.420 53.866 1.00 144.21 96 TYR B C 1
ATOM 2058 O O . TYR B 1 78 ? 12.681 6.398 53.709 1.00 142.85 96 TYR B O 1
ATOM 2067 N N . SER B 1 79 ? 11.049 7.804 53.015 1.00 141.53 97 SER B N 1
ATOM 2068 C CA . SER B 1 79 ? 10.759 7.119 51.753 1.00 139.90 97 SER B CA 1
ATOM 2069 C C . SER B 1 79 ? 11.352 7.887 50.572 1.00 136.99 97 SER B C 1
ATOM 2070 O O . SER B 1 79 ? 11.812 9.011 50.725 1.00 139.69 97 SER B O 1
ATOM 2073 N N . VAL B 1 80 ? 11.343 7.275 49.376 1.00 135.00 98 VAL B N 1
ATOM 2074 C CA . VAL B 1 80 ? 11.903 7.944 48.215 1.00 132.56 98 VAL B CA 1
ATOM 2075 C C . VAL B 1 80 ? 10.845 8.154 47.133 1.00 132.41 98 VAL B C 1
ATOM 2076 O O . VAL B 1 80 ? 10.383 9.274 47.022 1.00 137.08 98 VAL B O 1
ATOM 2080 N N . GLN B 1 81 ? 10.448 7.134 46.367 1.00 129.61 99 GLN B N 1
ATOM 2081 C CA . GLN B 1 81 ? 9.770 7.329 45.077 1.00 127.89 99 GLN B CA 1
ATOM 2082 C C . GLN B 1 81 ? 10.631 8.177 44.131 1.00 126.69 99 GLN B C 1
ATOM 2083 O O . GLN B 1 81 ? 11.845 8.112 44.236 1.00 126.78 99 GLN B O 1
ATOM 2089 N N . ARG B 1 82 ? 10.038 8.983 43.239 1.00 128.38 100 ARG B N 1
ATOM 2090 C CA . ARG B 1 82 ? 10.789 9.599 42.125 1.00 127.28 100 ARG B CA 1
ATOM 2091 C C . ARG B 1 82 ? 11.075 11.068 42.454 1.00 129.09 100 ARG B C 1
ATOM 2092 O O . ARG B 1 82 ? 10.544 12.052 41.901 1.00 126.20 100 ARG B O 1
ATOM 2100 N N . ASN B 1 83 ? 11.897 11.123 43.492 1.00 127.00 101 ASN B N 1
ATOM 2101 C CA . ASN B 1 83 ? 12.734 12.230 43.837 1.00 129.78 101 ASN B CA 1
ATOM 2102 C C . ASN B 1 83 ? 14.186 11.900 43.508 1.00 126.38 101 ASN B C 1
ATOM 2103 O O . ASN B 1 83 ? 15.079 12.439 44.141 1.00 131.39 101 ASN B O 1
ATOM 2108 N N . GLN B 1 84 ? 14.465 11.026 42.537 1.00 124.95 102 GLN B N 1
ATOM 2109 C CA . GLN B 1 84 ? 15.857 10.740 42.195 1.00 124.38 102 GLN B CA 1
ATOM 2110 C C . GLN B 1 84 ? 16.272 11.433 40.877 1.00 124.56 102 GLN B C 1
ATOM 2111 O O . GLN B 1 84 ? 17.447 11.326 40.451 1.00 124.05 102 GLN B O 1
ATOM 2117 N N . LEU B 1 85 ? 15.315 12.145 40.253 1.00 125.59 103 LEU B N 1
ATOM 2118 C CA . LEU B 1 85 ? 15.649 13.139 39.242 1.00 126.19 103 LEU B CA 1
ATOM 2119 C C . LEU B 1 85 ? 16.964 13.810 39.625 1.00 123.73 103 LEU B C 1
ATOM 2120 O O . LEU B 1 85 ? 17.062 14.340 40.714 1.00 123.35 103 LEU B O 1
ATOM 2125 N N . LYS B 1 86 ? 17.956 13.870 38.728 1.00 123.21 104 LYS B N 1
ATOM 2126 C CA . LYS B 1 86 ? 19.234 14.441 39.135 1.00 125.36 104 LYS B CA 1
ATOM 2127 C C . LYS B 1 86 ? 19.096 15.963 39.308 1.00 122.18 104 LYS B C 1
ATOM 2128 O O . LYS B 1 86 ? 18.215 16.578 38.713 1.00 123.85 104 LYS B O 1
ATOM 2134 N N . PRO B 1 87 ? 19.921 16.650 40.130 1.00 123.60 105 PRO B N 1
ATOM 2135 C CA . PRO B 1 87 ? 20.060 18.098 40.088 1.00 123.94 105 PRO B CA 1
ATOM 2136 C C . PRO B 1 87 ? 21.399 18.273 39.358 1.00 120.56 105 PRO B C 1
ATOM 2137 O O . PRO B 1 87 ? 22.442 18.089 39.970 1.00 116.77 105 PRO B O 1
ATOM 2141 N N . SER B 1 89 ? 23.199 18.926 38.389 1.00 132.55 107 SER B N 1
ATOM 2142 C CA . SER B 1 89 ? 23.528 20.372 38.395 1.00 133.72 107 SER B CA 1
ATOM 2143 C C . SER B 1 89 ? 24.533 20.622 39.505 1.00 131.93 107 SER B C 1
ATOM 2144 O O . SER B 1 89 ? 25.531 21.316 39.308 1.00 137.14 107 SER B O 1
ATOM 2147 N N . ARG B 1 90 ? 24.281 19.999 40.660 1.00 129.44 108 ARG B N 1
ATOM 2148 C CA . ARG B 1 90 ? 25.226 20.091 41.763 1.00 126.78 108 ARG B CA 1
ATOM 2149 C C . ARG B 1 90 ? 25.808 18.717 42.037 1.00 117.95 108 ARG B C 1
ATOM 2150 O O . ARG B 1 90 ? 27.000 18.607 42.295 1.00 114.29 108 ARG B O 1
ATOM 2158 N N . TYR B 1 91 ? 24.944 17.708 41.988 1.00 114.81 109 TYR B N 1
ATOM 2159 C CA . TYR B 1 91 ? 25.306 16.394 42.473 1.00 113.28 109 TYR B CA 1
ATOM 2160 C C . TYR B 1 91 ? 25.123 15.335 41.383 1.00 111.07 109 TYR B C 1
ATOM 2161 O O . TYR B 1 91 ? 24.381 15.499 40.415 1.00 110.55 109 TYR B O 1
ATOM 2170 N N . TYR B 1 92 ? 25.824 14.220 41.625 1.00 97.99 110 TYR B N 1
ATOM 2171 C CA . TYR B 1 92 ? 25.860 13.033 40.803 1.00 93.82 110 TYR B CA 1
ATOM 2172 C C . TYR B 1 92 ? 24.984 11.965 41.430 1.00 93.53 110 TYR B C 1
ATOM 2173 O O . TYR B 1 92 ? 25.289 11.435 42.478 1.00 92.04 110 TYR B O 1
ATOM 2182 N N . LYS B 1 93 ? 23.892 11.682 40.733 1.00 98.27 111 LYS B N 1
ATOM 2183 C CA . LYS B 1 93 ? 23.021 10.585 41.074 1.00 97.54 111 LYS B CA 1
ATOM 2184 C C . LYS B 1 93 ? 22.391 10.853 42.426 1.00 98.90 111 LYS B C 1
ATOM 2185 O O . LYS B 1 93 ? 22.483 9.992 43.311 1.00 100.91 111 LYS B O 1
ATOM 2191 N N . ALA B 1 94 ? 21.771 12.024 42.591 1.00 98.19 112 ALA B N 1
ATOM 2192 C CA . ALA B 1 94 ? 21.343 12.318 43.968 1.00 101.89 112 ALA B CA 1
ATOM 2193 C C . ALA B 1 94 ? 20.023 11.599 44.263 1.00 102.48 112 ALA B C 1
ATOM 2194 O O . ALA B 1 94 ? 19.119 11.617 43.441 1.00 112.00 112 ALA B O 1
ATOM 2196 N N . ILE B 1 95 ? 19.936 10.923 45.401 1.00 103.92 113 ILE B N 1
ATOM 2197 C CA . ILE B 1 95 ? 18.679 10.389 45.900 1.00 107.08 113 ILE B CA 1
ATOM 2198 C C . ILE B 1 95 ? 18.158 11.327 46.985 1.00 109.29 113 ILE B C 1
ATOM 2199 O O . ILE B 1 95 ? 18.811 11.476 48.019 1.00 111.71 113 ILE B O 1
ATOM 2204 N N . ASN B 1 96 ? 16.998 11.953 46.736 1.00 112.41 114 ASN B N 1
ATOM 2205 C CA . ASN B 1 96 ? 16.452 12.919 47.671 1.00 117.68 114 ASN B CA 1
ATOM 2206 C C . ASN B 1 96 ? 15.725 12.155 48.770 1.00 123.30 114 ASN B C 1
ATOM 2207 O O . ASN B 1 96 ? 14.843 11.322 48.512 1.00 124.99 114 ASN B O 1
ATOM 2212 N N . ILE B 1 97 ? 16.181 12.427 49.999 1.00 125.86 115 ILE B N 1
ATOM 2213 C CA . ILE B 1 97 ? 15.663 11.787 51.182 1.00 128.96 115 ILE B CA 1
ATOM 2214 C C . ILE B 1 97 ? 14.227 12.240 51.421 1.00 134.63 115 ILE B C 1
ATOM 2215 O O . ILE B 1 97 ? 13.459 11.534 52.077 1.00 138.21 115 ILE B O 1
ATOM 2220 N N . GLY B 1 98 ? 13.880 13.424 50.892 1.00 136.03 116 GLY B N 1
ATOM 2221 C CA . GLY B 1 98 ? 12.532 13.970 50.992 1.00 139.91 116 GLY B CA 1
ATOM 2222 C C . GLY B 1 98 ? 12.292 14.617 52.355 1.00 147.21 116 GLY B C 1
ATOM 2223 O O . GLY B 1 98 ? 11.171 14.605 52.892 1.00 149.36 116 GLY B O 1
ATOM 2224 N N . PHE B 1 99 ? 13.371 15.181 52.910 1.00 146.99 117 PHE B N 1
ATOM 2225 C CA . PHE B 1 99 ? 13.269 16.024 54.088 1.00 149.00 117 PHE B CA 1
ATOM 2226 C C . PHE B 1 99 ? 12.683 17.370 53.649 1.00 149.74 117 PHE B C 1
ATOM 2227 O O . PHE B 1 99 ? 13.161 17.972 52.689 1.00 151.79 117 PHE B O 1
ATOM 2235 N N . PRO B 1 100 ? 11.639 17.914 54.314 1.00 153.19 118 PRO B N 1
ATOM 2236 C CA . PRO B 1 100 ? 11.206 17.448 55.639 1.00 155.38 118 PRO B CA 1
ATOM 2237 C C . PRO B 1 100 ? 10.107 16.382 55.611 1.00 155.47 118 PRO B C 1
ATOM 2238 O O . PRO B 1 100 ? 9.227 16.472 54.758 1.00 161.88 118 PRO B O 1
ATOM 2242 N N . ASN B 1 101 ? 10.145 15.386 56.522 1.00 152.98 119 ASN B N 1
ATOM 2243 C CA . ASN B 1 101 ? 9.126 14.336 56.533 1.00 153.79 119 ASN B CA 1
ATOM 2244 C C . ASN B 1 101 ? 7.966 14.773 57.423 1.00 157.82 119 ASN B C 1
ATOM 2245 O O . ASN B 1 101 ? 7.850 15.960 57.739 1.00 159.82 119 ASN B O 1
ATOM 2250 N N . ALA B 1 102 ? 7.088 13.832 57.799 1.00 162.50 120 ALA B N 1
ATOM 2251 C CA . ALA B 1 102 ? 5.901 14.203 58.565 1.00 167.22 120 ALA B CA 1
ATOM 2252 C C . ALA B 1 102 ? 6.282 14.637 59.986 1.00 171.15 120 ALA B C 1
ATOM 2253 O O . ALA B 1 102 ? 5.675 15.546 60.554 1.00 173.94 120 ALA B O 1
ATOM 2255 N N . TYR B 1 103 ? 7.286 13.957 60.555 1.00 171.92 121 TYR B N 1
ATOM 2256 C CA . TYR B 1 103 ? 7.854 14.282 61.850 1.00 172.89 121 TYR B CA 1
ATOM 2257 C C . TYR B 1 103 ? 8.531 15.645 61.789 1.00 173.13 121 TYR B C 1
ATOM 2258 O O . TYR B 1 103 ? 8.303 16.501 62.645 1.00 175.64 121 TYR B O 1
ATOM 2267 N N . ASP B 1 104 ? 9.388 15.825 60.778 1.00 167.64 122 ASP B N 1
ATOM 2268 C CA . ASP B 1 104 ? 10.183 17.034 60.656 1.00 167.22 122 ASP B CA 1
ATOM 2269 C C . ASP B 1 104 ? 9.210 18.211 60.596 1.00 171.08 122 ASP B C 1
ATOM 2270 O O . ASP B 1 104 ? 9.355 19.196 61.314 1.00 174.67 122 ASP B O 1
ATOM 2275 N N . ARG B 1 105 ? 8.207 18.088 59.729 1.00 170.61 123 ARG B N 1
ATOM 2276 C CA . ARG B 1 105 ? 7.126 19.053 59.638 1.00 173.93 123 ARG B CA 1
ATOM 2277 C C . ARG B 1 105 ? 6.243 18.946 60.882 1.00 174.21 123 ARG B C 1
ATOM 2278 O O . ARG B 1 105 ? 5.571 19.933 61.184 1.00 176.80 123 ARG B O 1
ATOM 2286 N N . HIS B 1 107 ? 7.114 19.123 63.840 1.00 182.48 125 HIS B N 1
ATOM 2287 C CA . HIS B 1 107 ? 7.942 20.218 64.432 1.00 184.52 125 HIS B CA 1
ATOM 2288 C C . HIS B 1 107 ? 8.423 21.133 63.304 1.00 184.69 125 HIS B C 1
ATOM 2289 O O . HIS B 1 107 ? 9.048 22.166 63.607 1.00 191.16 125 HIS B O 1
ATOM 2296 N N . TYR B 1 109 ? 10.908 22.596 60.651 1.00 170.43 127 TYR B N 1
ATOM 2297 C CA . TYR B 1 109 ? 12.328 22.322 60.280 1.00 166.02 127 TYR B CA 1
ATOM 2298 C C . TYR B 1 109 ? 12.574 22.541 58.779 1.00 159.44 127 TYR B C 1
ATOM 2299 O O . TYR B 1 109 ? 11.695 23.124 58.140 1.00 155.24 127 TYR B O 1
ATOM 2308 N N . TYR B 1 113 ? 16.943 19.977 50.146 1.00 127.48 131 TYR B N 1
ATOM 2309 C CA . TYR B 1 113 ? 17.600 19.168 49.073 1.00 124.32 131 TYR B CA 1
ATOM 2310 C C . TYR B 1 113 ? 18.712 18.372 49.723 1.00 118.63 131 TYR B C 1
ATOM 2311 O O . TYR B 1 113 ? 19.877 18.538 49.411 1.00 113.95 131 TYR B O 1
ATOM 2320 N N . LEU B 1 114 ? 18.301 17.563 50.693 1.00 121.15 132 LEU B N 1
ATOM 2321 C CA . LEU B 1 114 ? 19.208 16.663 51.364 1.00 119.08 132 LEU B CA 1
ATOM 2322 C C . LEU B 1 114 ? 19.171 15.313 50.671 1.00 117.42 132 LEU B C 1
ATOM 2323 O O . LEU B 1 114 ? 18.104 14.792 50.347 1.00 115.34 132 LEU B O 1
ATOM 2328 N N . MET B 1 115 ? 20.377 14.779 50.439 1.00 116.48 133 MET B N 1
ATOM 2329 C CA . MET B 1 115 ? 20.613 13.789 49.396 1.00 115.29 133 MET B CA 1
ATOM 2330 C C . MET B 1 115 ? 21.508 12.686 49.941 1.00 113.22 133 MET B C 1
ATOM 2331 O O . MET B 1 115 ? 22.291 12.911 50.871 1.00 112.42 133 MET B O 1
ATOM 2336 N N . ILE B 1 116 ? 21.371 11.506 49.328 1.00 110.99 134 ILE B N 1
ATOM 2337 C CA . ILE B 1 116 ? 22.487 10.591 49.197 1.00 108.77 134 ILE B CA 1
ATOM 2338 C C . ILE B 1 116 ? 23.050 10.743 47.784 1.00 109.96 134 ILE B C 1
ATOM 2339 O O . ILE B 1 116 ? 22.281 10.687 46.827 1.00 110.58 134 ILE B O 1
ATOM 2344 N N . HIS B 1 117 ? 24.374 10.938 47.664 1.00 109.41 135 HIS B N 1
ATOM 2345 C CA . HIS B 1 117 ? 25.008 11.119 46.369 1.00 108.38 135 HIS B CA 1
ATOM 2346 C C . HIS B 1 117 ? 26.478 10.696 46.435 1.00 108.51 135 HIS B C 1
ATOM 2347 O O . HIS B 1 117 ? 26.993 10.308 47.490 1.00 107.18 135 HIS B O 1
ATOM 2354 N N . GLY B 1 118 ? 27.154 10.768 45.279 1.00 106.94 136 GLY B N 1
ATOM 2355 C CA . GLY B 1 118 ? 28.549 10.365 45.190 1.00 107.24 136 GLY B CA 1
ATOM 2356 C C . GLY B 1 118 ? 29.536 11.471 45.604 1.00 107.76 136 GLY B C 1
ATOM 2357 O O . GLY B 1 118 ? 29.152 12.493 46.179 1.00 107.53 136 GLY B O 1
ATOM 2358 N N . ASP B 1 119 ? 30.819 11.253 45.269 1.00 103.39 137 ASP B N 1
ATOM 2359 C CA . ASP B 1 119 ? 31.911 12.110 45.688 1.00 103.71 137 ASP B CA 1
ATOM 2360 C C . ASP B 1 119 ? 31.480 13.486 45.207 1.00 103.62 137 ASP B C 1
ATOM 2361 O O . ASP B 1 119 ? 31.355 13.690 44.044 1.00 102.27 137 ASP B O 1
ATOM 2366 N N . CYS B 1 120 ? 31.036 14.359 46.086 1.00 107.97 138 CYS B N 1
ATOM 2367 C CA . CYS B 1 120 ? 30.847 15.760 45.740 1.00 107.98 138 CYS B CA 1
ATOM 2368 C C . CYS B 1 120 ? 30.860 16.453 47.088 1.00 107.33 138 CYS B C 1
ATOM 2369 O O . CYS B 1 120 ? 30.819 15.788 48.125 1.00 107.75 138 CYS B O 1
ATOM 2372 N N . VAL B 1 121 ? 30.933 17.775 47.024 1.00 109.13 139 VAL B N 1
ATOM 2373 C CA . VAL B 1 121 ? 30.949 18.598 48.218 1.00 109.17 139 VAL B CA 1
ATOM 2374 C C . VAL B 1 121 ? 29.573 19.246 48.361 1.00 108.06 139 VAL B C 1
ATOM 2375 O O . VAL B 1 121 ? 29.150 20.028 47.512 1.00 105.96 139 VAL B O 1
ATOM 2379 N N . SER B 1 122 ? 28.904 18.950 49.483 1.00 110.58 140 SER B N 1
ATOM 2380 C CA . SER B 1 122 ? 27.529 19.379 49.685 1.00 114.61 140 SER B CA 1
ATOM 2381 C C . SER B 1 122 ? 27.345 19.929 51.099 1.00 119.10 140 SER B C 1
ATOM 2382 O O . SER B 1 122 ? 28.242 19.852 51.936 1.00 119.06 140 SER B O 1
ATOM 2385 N N . ILE B 1 123 ? 26.156 20.473 51.359 1.00 125.73 141 ILE B N 1
ATOM 2386 C CA . ILE B 1 123 ? 25.866 21.132 52.629 1.00 128.83 141 ILE B CA 1
ATOM 2387 C C . ILE B 1 123 ? 25.556 20.052 53.668 1.00 127.72 141 ILE B C 1
ATOM 2388 O O . ILE B 1 123 ? 26.274 19.924 54.660 1.00 126.15 141 ILE B O 1
ATOM 2393 N N . GLY B 1 124 ? 24.507 19.258 53.441 1.00 124.38 142 GLY B N 1
ATOM 2394 C CA . GLY B 1 124 ? 24.124 18.269 54.437 1.00 126.36 142 GLY B CA 1
ATOM 2395 C C . GLY B 1 124 ? 24.467 16.847 54.022 1.00 125.35 142 GLY B C 1
ATOM 2396 O O . GLY B 1 124 ? 24.980 16.043 54.787 1.00 128.64 142 GLY B O 1
ATOM 2397 N N . CYS B 1 125 ? 24.273 16.600 52.741 1.00 123.13 143 CYS B N 1
ATOM 2398 C CA . CYS B 1 125 ? 24.017 15.290 52.188 1.00 120.18 143 CYS B CA 1
ATOM 2399 C C . CYS B 1 125 ? 25.091 14.268 52.538 1.00 119.65 143 CYS B C 1
ATOM 2400 O O . CYS B 1 125 ? 26.171 14.637 53.004 1.00 119.20 143 CYS B O 1
ATOM 2403 N N . TYR B 1 126 ? 24.753 12.993 52.294 1.00 116.87 144 TYR B N 1
ATOM 2404 C CA . TYR B 1 126 ? 25.636 11.870 52.581 1.00 115.53 144 TYR B CA 1
ATOM 2405 C C . TYR B 1 126 ? 26.381 11.456 51.335 1.00 113.03 144 TYR B C 1
ATOM 2406 O O . TYR B 1 126 ? 25.744 11.153 50.332 1.00 115.42 144 TYR B O 1
ATOM 2415 N N . ALA B 1 127 ? 27.716 11.434 51.417 1.00 111.42 145 ALA B N 1
ATOM 2416 C CA . ALA B 1 127 ? 28.556 11.403 50.223 1.00 109.32 145 ALA B CA 1
ATOM 2417 C C . ALA B 1 127 ? 29.295 10.073 50.134 1.00 109.23 145 ALA B C 1
ATOM 2418 O O . ALA B 1 127 ? 30.142 9.774 50.974 1.00 110.26 145 ALA B O 1
ATOM 2420 N N . MET B 1 128 ? 28.992 9.322 49.073 1.00 108.24 146 MET B N 1
ATOM 2421 C CA . MET B 1 128 ? 29.548 7.998 48.882 1.00 107.49 146 MET B CA 1
ATOM 2422 C C . MET B 1 128 ? 30.688 8.078 47.873 1.00 107.51 146 MET B C 1
ATOM 2423 O O . MET B 1 128 ? 30.949 9.156 47.316 1.00 110.12 146 MET B O 1
ATOM 2428 N N . THR B 1 129 ? 31.341 6.932 47.621 1.00 104.38 147 THR B N 1
ATOM 2429 C CA . THR B 1 129 ? 32.166 6.827 46.431 1.00 100.76 147 THR B CA 1
ATOM 2430 C C . THR B 1 129 ? 31.226 6.748 45.241 1.00 97.92 147 THR B C 1
ATOM 2431 O O . THR B 1 129 ? 30.065 6.367 45.375 1.00 97.63 147 THR B O 1
ATOM 2435 N N . ASN B 1 130 ? 31.770 7.105 44.069 1.00 97.72 148 ASN B N 1
ATOM 2436 C CA . ASN B 1 130 ? 31.000 7.140 42.844 1.00 94.04 148 ASN B CA 1
ATOM 2437 C C . ASN B 1 130 ? 30.655 5.709 42.458 1.00 93.21 148 ASN B C 1
ATOM 2438 O O . ASN B 1 130 ? 29.555 5.435 42.002 1.00 92.19 148 ASN B O 1
ATOM 2443 N N . GLN B 1 131 ? 31.594 4.785 42.653 1.00 93.86 149 GLN B N 1
ATOM 2444 C CA . GLN B 1 131 ? 31.317 3.374 42.434 1.00 94.72 149 GLN B CA 1
ATOM 2445 C C . GLN B 1 131 ? 30.114 3.007 43.308 1.00 93.17 149 GLN B C 1
ATOM 2446 O O . GLN B 1 131 ? 29.187 2.364 42.850 1.00 94.60 149 GLN B O 1
ATOM 2452 N N . GLY B 1 132 ? 30.109 3.452 44.568 1.00 93.13 150 GLY B N 1
ATOM 2453 C CA . GLY B 1 132 ? 29.090 3.027 45.503 1.00 93.99 150 GLY B CA 1
ATOM 2454 C C . GLY B 1 132 ? 27.703 3.531 45.138 1.00 91.91 150 GLY B C 1
ATOM 2455 O O . GLY B 1 132 ? 26.732 2.800 45.249 1.00 95.91 150 GLY B O 1
ATOM 2456 N N . ILE B 1 133 ? 27.601 4.793 44.750 1.00 90.14 151 ILE B N 1
ATOM 2457 C CA . ILE B 1 133 ? 26.311 5.357 44.412 1.00 91.54 151 ILE B CA 1
ATOM 2458 C C . ILE B 1 133 ? 25.784 4.646 43.170 1.00 91.25 151 ILE B C 1
ATOM 2459 O O . ILE B 1 133 ? 24.596 4.342 43.112 1.00 90.15 151 ILE B O 1
ATOM 2464 N N . ASP B 1 134 ? 26.672 4.345 42.201 1.00 91.25 152 ASP B N 1
ATOM 2465 C CA . ASP B 1 134 ? 26.291 3.652 40.974 1.00 91.51 152 ASP B CA 1
ATOM 2466 C C . ASP B 1 134 ? 25.505 2.403 41.355 1.00 93.71 152 ASP B C 1
ATOM 2467 O O . ASP B 1 134 ? 24.399 2.204 40.852 1.00 92.55 152 ASP B O 1
ATOM 2472 N N . GLU B 1 135 ? 26.073 1.620 42.288 1.00 97.49 153 GLU B N 1
ATOM 2473 C CA . GLU B 1 135 ? 25.555 0.306 42.651 1.00 98.86 153 GLU B CA 1
ATOM 2474 C C . GLU B 1 135 ? 24.205 0.501 43.343 1.00 98.17 153 GLU B C 1
ATOM 2475 O O . GLU B 1 135 ? 23.221 -0.174 43.026 1.00 95.28 153 GLU B O 1
ATOM 2481 N N . ILE B 1 136 ? 24.155 1.495 44.232 1.00 96.30 154 ILE B N 1
ATOM 2482 C CA . ILE B 1 136 ? 22.971 1.753 45.020 1.00 97.84 154 ILE B CA 1
ATOM 2483 C C . ILE B 1 136 ? 21.831 2.198 44.123 1.00 97.12 154 ILE B C 1
ATOM 2484 O O . ILE B 1 136 ? 20.756 1.591 44.136 1.00 99.26 154 ILE B O 1
ATOM 2489 N N . PHE B 1 137 ? 22.092 3.267 43.367 1.00 95.42 155 PHE B N 1
ATOM 2490 C CA . PHE B 1 137 ? 21.072 3.952 42.590 1.00 95.59 155 PHE B CA 1
ATOM 2491 C C . PHE B 1 137 ? 20.394 2.964 41.637 1.00 94.72 155 PHE B C 1
ATOM 2492 O O . PHE B 1 137 ? 19.188 3.040 41.394 1.00 96.76 155 PHE B O 1
ATOM 2500 N N . GLN B 1 138 ? 21.176 2.030 41.100 1.00 93.36 156 GLN B N 1
ATOM 2501 C CA . GLN B 1 138 ? 20.661 1.067 40.130 1.00 94.65 156 GLN B CA 1
ATOM 2502 C C . GLN B 1 138 ? 19.653 0.123 40.797 1.00 96.19 156 GLN B C 1
ATOM 2503 O O . GLN B 1 138 ? 18.662 -0.264 40.177 1.00 93.85 156 GLN B O 1
ATOM 2509 N N . PHE B 1 139 ? 19.929 -0.246 42.054 1.00 98.76 157 PHE B N 1
ATOM 2510 C CA . PHE B 1 139 ? 19.140 -1.258 42.740 1.00 97.75 157 PHE B CA 1
ATOM 2511 C C . PHE B 1 139 ? 17.825 -0.684 43.227 1.00 97.65 157 PHE B C 1
ATOM 2512 O O . PHE B 1 139 ? 16.813 -1.391 43.261 1.00 99.02 157 PHE B O 1
ATOM 2520 N N . VAL B 1 140 ? 17.915 0.590 43.616 1.00 94.76 158 VAL B N 1
ATOM 2521 C CA . VAL B 1 140 ? 16.754 1.352 44.006 1.00 93.53 158 VAL B CA 1
ATOM 2522 C C . VAL B 1 140 ? 15.853 1.465 42.785 1.00 93.43 158 VAL B C 1
ATOM 2523 O O . VAL B 1 140 ? 14.730 0.969 42.808 1.00 95.03 158 VAL B O 1
ATOM 2527 N N . THR B 1 141 ? 16.348 2.107 41.712 1.00 91.58 159 THR B N 1
ATOM 2528 C CA . THR B 1 141 ? 15.515 2.317 40.532 1.00 90.26 159 THR B CA 1
ATOM 2529 C C . THR B 1 141 ? 14.983 0.968 40.077 1.00 93.11 159 THR B C 1
ATOM 2530 O O . THR B 1 141 ? 13.841 0.851 39.634 1.00 97.29 159 THR B O 1
ATOM 2534 N N . GLY B 1 142 ? 15.809 -0.060 40.232 1.00 94.10 160 GLY B N 1
ATOM 2535 C CA . GLY B 1 142 ? 15.374 -1.416 39.963 1.00 94.14 160 GLY B CA 1
ATOM 2536 C C . GLY B 1 142 ? 14.102 -1.746 40.713 1.00 95.15 160 GLY B C 1
ATOM 2537 O O . GLY B 1 142 ? 13.088 -2.033 40.097 1.00 95.03 160 GLY B O 1
ATOM 2538 N N . ALA B 1 143 ? 14.188 -1.665 42.055 1.00 98.24 161 ALA B N 1
ATOM 2539 C CA . ALA B 1 143 ? 13.074 -1.971 42.928 1.00 100.32 161 ALA B CA 1
ATOM 2540 C C . ALA B 1 143 ? 11.852 -1.136 42.558 1.00 103.65 161 ALA B C 1
ATOM 2541 O O . ALA B 1 143 ? 10.749 -1.691 42.470 1.00 107.08 161 ALA B O 1
ATOM 2543 N N . LEU B 1 144 ? 12.060 0.180 42.355 1.00 103.88 162 LEU B N 1
ATOM 2544 C CA . LEU B 1 144 ? 11.022 1.118 41.927 1.00 103.54 162 LEU B CA 1
ATOM 2545 C C . LEU B 1 144 ? 10.335 0.631 40.654 1.00 101.18 162 LEU B C 1
ATOM 2546 O O . LEU B 1 144 ? 9.110 0.526 40.597 1.00 108.18 162 LEU B O 1
ATOM 2551 N N . VAL B 1 145 ? 11.128 0.377 39.620 1.00 93.87 163 VAL B N 1
ATOM 2552 C CA . VAL B 1 145 ? 10.551 -0.078 38.371 1.00 93.25 163 VAL B CA 1
ATOM 2553 C C . VAL B 1 145 ? 9.569 -1.218 38.645 1.00 96.25 163 VAL B C 1
ATOM 2554 O O . VAL B 1 145 ? 8.468 -1.178 38.123 1.00 99.53 163 VAL B O 1
ATOM 2558 N N . PHE B 1 146 ? 9.955 -2.216 39.458 1.00 99.90 164 PHE B N 1
ATOM 2559 C CA . PHE B 1 146 ? 9.123 -3.384 39.714 1.00 103.23 164 PHE B CA 1
ATOM 2560 C C . PHE B 1 146 ? 8.417 -3.213 41.055 1.00 107.93 164 PHE B C 1
ATOM 2561 O O . PHE B 1 146 ? 8.923 -3.621 42.111 1.00 105.04 164 PHE B O 1
ATOM 2569 N N . GLY B 1 147 ? 7.240 -2.588 40.980 1.00 113.59 165 GLY B N 1
ATOM 2570 C CA . GLY B 1 147 ? 6.372 -2.465 42.138 1.00 121.12 165 GLY B CA 1
ATOM 2571 C C . GLY B 1 147 ? 6.949 -1.490 43.161 1.00 124.87 165 GLY B C 1
ATOM 2572 O O . GLY B 1 147 ? 7.297 -0.358 42.817 1.00 126.71 165 GLY B O 1
ATOM 2573 N N . GLN B 1 148 ? 7.084 -1.963 44.397 1.00 124.33 166 GLN B N 1
ATOM 2574 C CA . GLN B 1 148 ? 7.847 -1.249 45.406 1.00 123.89 166 GLN B CA 1
ATOM 2575 C C . GLN B 1 148 ? 7.456 0.223 45.480 1.00 123.42 166 GLN B C 1
ATOM 2576 O O . GLN B 1 148 ? 8.206 1.127 45.069 1.00 119.47 166 GLN B O 1
ATOM 2582 N N . PRO B 1 149 ? 6.315 0.496 46.145 1.00 128.05 167 PRO B N 1
ATOM 2583 C CA . PRO B 1 149 ? 5.764 1.851 46.178 1.00 128.71 167 PRO B CA 1
ATOM 2584 C C . PRO B 1 149 ? 6.774 2.898 46.648 1.00 127.97 167 PRO B C 1
ATOM 2585 O O . PRO B 1 149 ? 6.969 3.909 45.980 1.00 132.21 167 PRO B O 1
ATOM 2589 N N . SER B 1 150 ? 7.439 2.602 47.768 1.00 125.59 168 SER B N 1
ATOM 2590 C CA . SER B 1 150 ? 8.496 3.431 48.314 1.00 126.29 168 SER B CA 1
ATOM 2591 C C . SER B 1 150 ? 9.694 2.545 48.601 1.00 125.77 168 SER B C 1
ATOM 2592 O O . SER B 1 150 ? 9.518 1.348 48.830 1.00 129.92 168 SER B O 1
ATOM 2595 N N . VAL B 1 151 ? 10.891 3.146 48.623 1.00 123.52 169 VAL B N 1
ATOM 2596 C CA . VAL B 1 151 ? 12.017 2.516 49.304 1.00 121.67 169 VAL B CA 1
ATOM 2597 C C . VAL B 1 151 ? 12.243 3.305 50.573 1.00 127.52 169 VAL B C 1
ATOM 2598 O O . VAL B 1 151 ? 12.490 4.513 50.485 1.00 128.06 169 VAL B O 1
ATOM 2602 N N . GLN B 1 152 ? 12.153 2.609 51.718 1.00 132.61 170 GLN B N 1
ATOM 2603 C CA . GLN B 1 152 ? 12.395 3.255 53.004 1.00 134.81 170 GLN B CA 1
ATOM 2604 C C . GLN B 1 152 ? 13.898 3.300 53.271 1.00 130.51 170 GLN B C 1
ATOM 2605 O O . GLN B 1 152 ? 14.623 2.428 52.811 1.00 130.26 170 GLN B O 1
ATOM 2611 N N . VAL B 1 153 ? 14.337 4.341 53.995 1.00 129.78 171 VAL B N 1
ATOM 2612 C CA . VAL B 1 153 ? 15.720 4.541 54.397 1.00 127.94 171 VAL B CA 1
ATOM 2613 C C . VAL B 1 153 ? 15.800 5.016 55.860 1.00 133.60 171 VAL B C 1
ATOM 2614 O O . VAL B 1 153 ? 15.326 6.104 56.232 1.00 132.92 171 VAL B O 1
ATOM 2618 N N . SER B 1 154 ? 16.443 4.179 56.692 1.00 137.10 172 SER B N 1
ATOM 2619 C CA . SER B 1 154 ? 16.632 4.448 58.107 1.00 140.72 172 SER B CA 1
ATOM 2620 C C . SER B 1 154 ? 17.972 5.143 58.334 1.00 144.93 172 SER B C 1
ATOM 2621 O O . SER B 1 154 ? 19.024 4.537 58.092 1.00 149.96 172 SER B O 1
ATOM 2624 N N . ILE B 1 155 ? 17.946 6.396 58.803 1.00 145.25 173 ILE B N 1
ATOM 2625 C CA . ILE B 1 155 ? 19.195 7.097 59.056 1.00 144.94 173 ILE B CA 1
ATOM 2626 C C . ILE B 1 155 ? 19.370 7.257 60.568 1.00 149.60 173 ILE B C 1
ATOM 2627 O O . ILE B 1 155 ? 18.593 7.959 61.227 1.00 153.94 173 ILE B O 1
ATOM 2632 N N . TYR B 1 156 ? 20.428 6.620 61.096 1.00 167.46 174 TYR B N 1
ATOM 2633 C CA . TYR B 1 156 ? 20.726 6.618 62.518 1.00 169.63 174 TYR B CA 1
ATOM 2634 C C . TYR B 1 156 ? 22.016 7.388 62.770 1.00 170.27 174 TYR B C 1
ATOM 2635 O O . TYR B 1 156 ? 22.858 7.430 61.879 1.00 167.55 174 TYR B O 1
ATOM 2644 N N . PRO B 1 157 ? 22.226 7.968 63.990 1.00 172.14 175 PRO B N 1
ATOM 2645 C CA . PRO B 1 157 ? 23.509 8.569 64.363 1.00 172.70 175 PRO B CA 1
ATOM 2646 C C . PRO B 1 157 ? 24.615 7.555 64.639 1.00 174.72 175 PRO B C 1
ATOM 2647 O O . PRO B 1 157 ? 25.802 7.904 64.594 1.00 176.20 175 PRO B O 1
ATOM 2651 N N . PHE B 1 158 ? 24.222 6.301 64.919 1.00 175.07 176 PHE B N 1
ATOM 2652 C CA . PHE B 1 158 ? 25.179 5.257 65.248 1.00 175.95 176 PHE B CA 1
ATOM 2653 C C . PHE B 1 158 ? 24.467 3.916 65.328 1.00 175.18 176 PHE B C 1
ATOM 2654 O O . PHE B 1 158 ? 23.257 3.869 65.481 1.00 177.40 176 PHE B O 1
ATOM 2662 N N . ARG B 1 159 ? 25.245 2.838 65.246 1.00 175.41 177 ARG B N 1
ATOM 2663 C CA . ARG B 1 159 ? 24.777 1.505 65.596 1.00 177.38 177 ARG B CA 1
ATOM 2664 C C . ARG B 1 159 ? 24.160 1.564 66.983 1.00 178.87 177 ARG B C 1
ATOM 2665 O O . ARG B 1 159 ? 24.812 2.020 67.915 1.00 181.36 177 ARG B O 1
ATOM 2673 N N . MET B 1 160 ? 22.920 1.098 67.128 1.00 181.01 178 MET B N 1
ATOM 2674 C CA . MET B 1 160 ? 22.174 1.383 68.347 1.00 183.30 178 MET B CA 1
A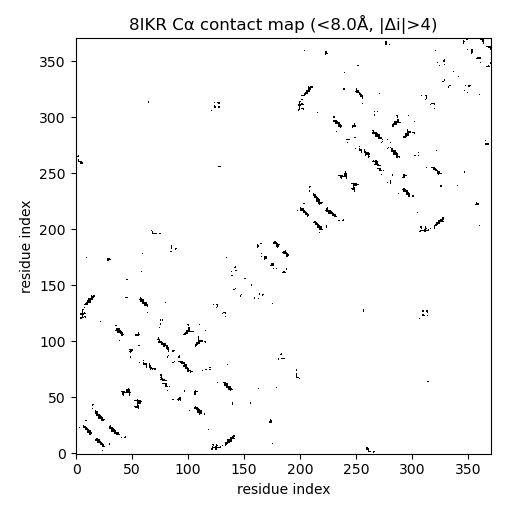TOM 2675 C C . MET B 1 160 ? 22.136 0.163 69.267 1.00 184.54 178 MET B C 1
ATOM 2676 O O . MET B 1 160 ? 21.076 -0.300 69.666 1.00 186.21 178 MET B O 1
ATOM 2681 N N . THR B 1 161 ? 23.323 -0.343 69.605 1.00 183.14 179 THR B N 1
ATOM 2682 C CA . THR B 1 161 ? 23.480 -1.279 70.707 1.00 185.56 179 THR B CA 1
ATOM 2683 C C . THR B 1 161 ? 23.623 -0.476 72.001 1.00 187.31 179 THR B C 1
ATOM 2684 O O . THR B 1 161 ? 24.230 0.594 72.006 1.00 189.01 179 THR B O 1
ATOM 2688 N N . ASP B 1 162 ? 23.057 -0.990 73.088 1.00 190.78 180 ASP B N 1
ATOM 2689 C CA . ASP B 1 162 ? 23.012 -0.259 74.352 1.00 192.81 180 ASP B CA 1
ATOM 2690 C C . ASP B 1 162 ? 24.418 0.185 74.749 1.00 192.02 180 ASP B C 1
ATOM 2691 O O . ASP B 1 162 ? 24.570 1.184 75.446 1.00 190.55 180 ASP B O 1
ATOM 2696 N N . ALA B 1 163 ? 25.437 -0.556 74.292 1.00 192.40 181 ALA B N 1
ATOM 2697 C CA . ALA B 1 163 ? 26.825 -0.136 74.420 1.00 193.16 181 ALA B CA 1
ATOM 2698 C C . ALA B 1 163 ? 26.986 1.330 73.998 1.00 192.13 181 ALA B C 1
ATOM 2699 O O . ALA B 1 163 ? 27.395 2.195 74.773 1.00 194.48 181 ALA B O 1
ATOM 2701 N N . ASN B 1 164 ? 26.623 1.595 72.748 1.00 189.94 182 ASN B N 1
ATOM 2702 C CA . ASN B 1 164 ? 26.704 2.914 72.140 1.00 188.17 182 ASN B CA 1
ATOM 2703 C C . ASN B 1 164 ? 25.708 3.877 72.761 1.00 189.74 182 ASN B C 1
ATOM 2704 O O . ASN B 1 164 ? 26.012 5.058 72.917 1.00 190.64 182 ASN B O 1
ATOM 2709 N N . MET B 1 165 ? 24.509 3.357 73.049 1.00 190.23 183 MET B N 1
ATOM 2710 C CA . MET B 1 165 ? 23.416 4.151 73.583 1.00 190.96 183 MET B CA 1
ATOM 2711 C C . MET B 1 165 ? 23.828 4.756 74.918 1.00 190.27 183 MET B C 1
ATOM 2712 O O . MET B 1 165 ? 23.389 5.848 75.257 1.00 189.69 183 MET B O 1
ATOM 2717 N N . LYS B 1 166 ? 24.630 4.016 75.686 1.00 190.63 184 LYS B N 1
ATOM 2718 C CA . LYS B 1 166 ? 25.021 4.499 76.997 1.00 191.40 184 LYS B CA 1
ATOM 2719 C C . LYS B 1 166 ? 26.128 5.529 76.796 1.00 187.26 184 LYS B C 1
ATOM 2720 O O . LYS B 1 166 ? 26.153 6.559 77.472 1.00 190.34 184 LYS B O 1
ATOM 2726 N N . ARG B 1 167 ? 27.021 5.274 75.845 1.00 181.36 185 ARG B N 1
ATOM 2727 C CA . ARG B 1 167 ? 27.839 6.354 75.328 1.00 177.30 185 ARG B CA 1
ATOM 2728 C C . ARG B 1 167 ? 26.899 7.459 74.833 1.00 172.14 185 ARG B C 1
ATOM 2729 O O . ARG B 1 167 ? 27.225 8.648 75.071 1.00 167.51 185 ARG B O 1
ATOM 2737 N N . LYS B 1 169 ? 24.288 8.936 76.012 1.00 187.72 187 LYS B N 1
ATOM 2738 C CA . LYS B 1 169 ? 23.410 9.577 77.042 1.00 189.90 187 LYS B CA 1
ATOM 2739 C C . LYS B 1 169 ? 23.841 11.025 77.246 1.00 187.63 187 LYS B C 1
ATOM 2740 O O . LYS B 1 169 ? 24.911 11.405 76.768 1.00 189.32 187 LYS B O 1
ATOM 2746 N N . TYR B 1 170 ? 23.009 11.818 77.946 1.00 185.71 188 TYR B N 1
ATOM 2747 C CA . TYR B 1 170 ? 23.340 13.190 78.291 1.00 184.66 188 TYR B CA 1
ATOM 2748 C C . TYR B 1 170 ? 23.542 14.055 77.043 1.00 182.52 188 TYR B C 1
ATOM 2749 O O . TYR B 1 170 ? 23.949 15.206 77.154 1.00 182.15 188 TYR B O 1
ATOM 2758 N N . SER B 1 171 ? 23.270 13.515 75.851 1.00 181.31 189 SER B N 1
ATOM 2759 C CA . SER B 1 171 ? 23.292 14.297 74.633 1.00 178.82 189 SER B CA 1
ATOM 2760 C C . SER B 1 171 ? 21.953 15.017 74.480 1.00 177.07 189 SER B C 1
ATOM 2761 O O . SER B 1 171 ? 20.931 14.509 74.936 1.00 178.37 189 SER B O 1
ATOM 2764 N N . ASN B 1 172 ? 21.961 16.171 73.812 1.00 174.54 190 ASN B N 1
ATOM 2765 C CA . ASN B 1 172 ? 20.739 16.917 73.549 1.00 175.10 190 ASN B CA 1
ATOM 2766 C C . ASN B 1 172 ? 19.797 16.099 72.676 1.00 174.63 190 ASN B C 1
ATOM 2767 O O . ASN B 1 172 ? 18.653 16.483 72.466 1.00 173.92 190 ASN B O 1
ATOM 2772 N N . PHE B 1 173 ? 20.314 14.999 72.121 1.00 176.49 191 PHE B N 1
ATOM 2773 C CA . PHE B 1 173 ? 19.637 14.198 71.117 1.00 177.79 191 PHE B CA 1
ATOM 2774 C C . PHE B 1 173 ? 19.188 12.873 71.737 1.00 179.66 191 PHE B C 1
ATOM 2775 O O . PHE B 1 173 ? 18.577 12.058 71.055 1.00 177.66 191 PHE B O 1
ATOM 2783 N N . LYS B 1 174 ? 19.481 12.652 73.035 1.00 181.86 192 LYS B N 1
ATOM 2784 C CA . LYS B 1 174 ? 19.297 11.347 73.663 1.00 183.82 192 LYS B CA 1
ATOM 2785 C C . LYS B 1 174 ? 17.859 10.897 73.432 1.00 183.45 192 LYS B C 1
ATOM 2786 O O . LYS B 1 174 ? 17.632 9.800 72.965 1.00 184.93 192 LYS B O 1
ATOM 2792 N N . ASP B 1 175 ? 16.892 11.769 73.690 1.00 181.89 193 ASP B N 1
ATOM 2793 C CA . ASP B 1 175 ? 15.490 11.403 73.567 1.00 182.84 193 ASP B CA 1
ATOM 2794 C C . ASP B 1 175 ? 15.195 10.960 72.146 1.00 179.88 193 ASP B C 1
ATOM 2795 O O . ASP B 1 175 ? 14.551 9.935 71.918 1.00 183.97 193 ASP B O 1
ATOM 2800 N N . PHE B 1 176 ? 15.675 11.752 71.179 1.00 176.49 194 PHE B N 1
ATOM 2801 C CA . PHE B 1 176 ? 15.586 11.377 69.774 1.00 172.20 194 PHE B CA 1
ATOM 2802 C C . PHE B 1 176 ? 16.592 10.268 69.437 1.00 164.39 194 PHE B C 1
ATOM 2803 O O . PHE B 1 176 ? 16.057 9.143 69.236 1.00 158.82 194 PHE B O 1
ATOM 2811 N N . GLU B 1 178 ? 16.583 7.576 71.246 1.00 184.59 196 GLU B N 1
ATOM 2812 C CA . GLU B 1 178 ? 15.729 6.579 71.977 1.00 186.76 196 GLU B CA 1
ATOM 2813 C C . GLU B 1 178 ? 14.422 6.326 71.216 1.00 189.29 196 GLU B C 1
ATOM 2814 O O . GLU B 1 178 ? 13.789 5.277 71.425 1.00 192.59 196 GLU B O 1
ATOM 2820 N N . GLN B 1 179 ? 14.021 7.288 70.354 1.00 188.53 197 GLN B N 1
ATOM 2821 C CA . GLN B 1 179 ? 12.885 7.077 69.469 1.00 186.79 197 GLN B CA 1
ATOM 2822 C C . GLN B 1 179 ? 13.278 6.139 68.331 1.00 184.85 197 GLN B C 1
ATOM 2823 O O . GLN B 1 179 ? 12.412 5.519 67.715 1.00 185.62 197 GLN B O 1
ATOM 2829 N N . LEU B 1 180 ? 14.584 6.069 68.038 1.00 184.62 198 LEU B N 1
ATOM 2830 C CA . LEU B 1 180 ? 15.097 5.376 66.860 1.00 182.81 198 LEU B CA 1
ATOM 2831 C C . LEU B 1 180 ? 15.550 3.963 67.214 1.00 186.46 198 LEU B C 1
ATOM 2832 O O . LEU B 1 180 ? 15.531 3.085 66.357 1.00 186.35 198 LEU B O 1
ATOM 2837 N N . LYS B 1 181 ? 15.980 3.751 68.464 1.00 188.29 199 LYS B N 1
ATOM 2838 C CA . LYS B 1 181 ? 16.423 2.433 68.888 1.00 190.18 199 LYS B CA 1
ATOM 2839 C C . LYS B 1 181 ? 15.399 1.381 68.452 1.00 191.47 199 LYS B C 1
ATOM 2840 O O . LYS B 1 181 ? 15.782 0.366 67.868 1.00 193.03 199 LYS B O 1
ATOM 2846 N N . PRO B 1 182 ? 14.077 1.581 68.698 1.00 193.84 200 PRO B N 1
ATOM 2847 C CA . PRO B 1 182 ? 13.072 0.573 68.336 1.00 191.32 200 PRO B CA 1
ATOM 2848 C C . PRO B 1 182 ? 13.146 0.158 66.871 1.00 185.95 200 PRO B C 1
ATOM 2849 O O . PRO B 1 182 ? 12.979 -1.012 66.536 1.00 182.49 200 PRO B O 1
ATOM 2853 N N . GLY B 1 183 ? 13.416 1.144 66.019 1.00 183.83 201 GLY B N 1
ATOM 2854 C CA . GLY B 1 183 ? 13.658 0.949 64.593 1.00 183.18 201 GLY B CA 1
ATOM 2855 C C . GLY B 1 183 ? 14.860 0.044 64.340 1.00 183.86 201 GLY B C 1
ATOM 2856 O O . GLY B 1 183 ? 14.730 -1.029 63.730 1.00 184.72 201 GLY B O 1
ATOM 2857 N N . TYR B 1 184 ? 16.026 0.483 64.825 1.00 183.43 202 TYR B N 1
ATOM 2858 C CA . TYR B 1 184 ? 17.233 -0.310 64.682 1.00 185.74 202 TYR B CA 1
ATOM 2859 C C . TYR B 1 184 ? 16.982 -1.732 65.176 1.00 190.45 202 TYR B C 1
ATOM 2860 O O . TYR B 1 184 ? 17.349 -2.707 64.515 1.00 190.10 202 TYR B O 1
ATOM 2869 N N . ASP B 1 185 ? 16.335 -1.821 66.347 1.00 194.33 203 ASP B N 1
ATOM 2870 C CA . ASP B 1 185 ? 16.060 -3.086 67.020 1.00 198.25 203 ASP B CA 1
ATOM 2871 C C . ASP B 1 185 ? 15.169 -3.988 66.160 1.00 201.32 203 ASP B C 1
ATOM 2872 O O . ASP B 1 185 ? 15.514 -5.151 65.910 1.00 201.85 203 ASP B O 1
ATOM 2877 N N . TYR B 1 186 ? 14.035 -3.429 65.701 1.00 201.92 204 TYR B N 1
ATOM 2878 C CA . TYR B 1 186 ? 13.083 -4.162 64.875 1.00 200.90 204 TYR B CA 1
ATOM 2879 C C . TYR B 1 186 ? 13.808 -4.916 63.770 1.00 199.33 204 TYR B C 1
ATOM 2880 O O . TYR B 1 186 ? 13.528 -6.098 63.549 1.00 204.29 204 TYR B O 1
ATOM 2889 N N . PHE B 1 187 ? 14.727 -4.209 63.088 1.00 196.19 205 PHE B N 1
ATOM 2890 C CA . PHE B 1 187 ? 15.305 -4.724 61.863 1.00 195.17 205 PHE B CA 1
ATOM 2891 C C . PHE B 1 187 ? 16.313 -5.830 62.160 1.00 191.29 205 PHE B C 1
ATOM 2892 O O . PHE B 1 187 ? 16.355 -6.820 61.431 1.00 191.80 205 PHE B O 1
ATOM 2900 N N . GLU B 1 188 ? 17.143 -5.643 63.198 1.00 187.46 206 GLU B N 1
ATOM 2901 C CA . GLU B 1 188 ? 18.178 -6.616 63.527 1.00 184.99 206 GLU B CA 1
ATOM 2902 C C . GLU B 1 188 ? 17.501 -7.908 63.969 1.00 184.96 206 GLU B C 1
ATOM 2903 O O . GLU B 1 188 ? 18.060 -8.986 63.778 1.00 186.51 206 GLU B O 1
ATOM 2909 N N . GLN B 1 189 ? 16.287 -7.784 64.522 1.00 184.10 207 GLN B N 1
ATOM 2910 C CA . GLN B 1 189 ? 15.547 -8.938 64.982 1.00 184.44 207 GLN B CA 1
ATOM 2911 C C . GLN B 1 189 ? 14.765 -9.636 63.871 1.00 184.55 207 GLN B C 1
ATOM 2912 O O . GLN B 1 189 ? 14.835 -10.853 63.767 1.00 183.06 207 GLN B O 1
ATOM 2918 N N . THR B 1 190 ? 14.025 -8.873 63.053 1.00 184.57 208 THR B N 1
ATOM 2919 C CA . THR B 1 190 ? 13.074 -9.433 62.101 1.00 185.92 208 THR B CA 1
ATOM 2920 C C . THR B 1 190 ? 13.570 -9.386 60.655 1.00 184.63 208 THR B C 1
ATOM 2921 O O . THR B 1 190 ? 13.089 -10.133 59.809 1.00 183.78 208 THR B O 1
ATOM 2925 N N . ARG B 1 191 ? 14.471 -8.443 60.375 1.00 184.94 209 ARG B N 1
ATOM 2926 C CA . ARG B 1 191 ? 14.998 -8.235 59.037 1.00 184.92 209 ARG B CA 1
ATOM 2927 C C . ARG B 1 191 ? 13.867 -7.788 58.116 1.00 183.62 209 ARG B C 1
ATOM 2928 O O . ARG B 1 191 ? 13.751 -8.221 56.980 1.00 185.16 209 ARG B O 1
ATOM 2936 N N . LYS B 1 192 ? 13.035 -6.882 58.627 1.00 181.97 210 LYS B N 1
ATOM 2937 C CA . LYS B 1 192 ? 11.939 -6.277 57.886 1.00 181.21 210 LYS B CA 1
ATOM 2938 C C . LYS B 1 192 ? 11.972 -4.762 58.134 1.00 179.92 210 LYS B C 1
ATOM 2939 O O . LYS B 1 192 ? 12.177 -4.325 59.260 1.00 180.97 210 LYS B O 1
ATOM 2945 N N . PRO B 1 193 ? 11.803 -3.896 57.111 1.00 177.83 211 PRO B N 1
ATOM 2946 C CA . PRO B 1 193 ? 11.729 -2.448 57.332 1.00 177.00 211 PRO B CA 1
ATOM 2947 C C . PRO B 1 193 ? 10.630 -2.051 58.317 1.00 177.24 211 PRO B C 1
ATOM 2948 O O . PRO B 1 193 ? 9.497 -2.492 58.163 1.00 179.82 211 PRO B O 1
ATOM 2952 N N . PRO B 1 194 ? 10.886 -1.207 59.341 1.00 177.54 212 PRO B N 1
ATOM 2953 C CA . PRO B 1 194 ? 9.873 -0.912 60.353 1.00 177.86 212 PRO B CA 1
ATOM 2954 C C . PRO B 1 194 ? 8.714 -0.075 59.813 1.00 177.39 212 PRO B C 1
ATOM 2955 O O . PRO B 1 194 ? 8.919 0.868 59.044 1.00 174.39 212 PRO B O 1
ATOM 2959 N N . THR B 1 195 ? 7.509 -0.449 60.276 1.00 180.56 213 THR B N 1
ATOM 2960 C CA . THR B 1 195 ? 6.306 0.339 60.067 1.00 180.72 213 THR B CA 1
ATOM 2961 C C . THR B 1 195 ? 6.345 1.478 61.069 1.00 181.70 213 THR B C 1
ATOM 2962 O O . THR B 1 195 ? 6.164 1.234 62.241 1.00 183.42 213 THR B O 1
ATOM 2966 N N . VAL B 1 196 ? 6.564 2.702 60.585 1.00 178.93 214 VAL B N 1
ATOM 2967 C CA . VAL B 1 196 ? 6.732 3.873 61.417 1.00 179.53 214 VAL B CA 1
ATOM 2968 C C . VAL B 1 196 ? 5.600 4.879 61.198 1.00 179.54 214 VAL B C 1
ATOM 2969 O O . VAL B 1 196 ? 5.005 4.920 60.121 1.00 177.77 214 VAL B O 1
ATOM 2973 N N . SER B 1 197 ? 5.308 5.686 62.249 1.00 181.74 215 SER B N 1
ATOM 2974 C CA . SER B 1 197 ? 4.549 6.931 62.126 1.00 180.63 215 SER B CA 1
ATOM 2975 C C . SER B 1 197 ? 4.888 7.906 63.258 1.00 178.78 215 SER B C 1
ATOM 2976 O O . SER B 1 197 ? 5.310 7.420 64.297 1.00 176.92 215 SER B O 1
ATOM 2979 N N . ASN B 1 200 ? 2.203 11.928 67.642 1.00 180.26 218 ASN B N 1
ATOM 2980 C CA . ASN B 1 200 ? 2.306 13.332 68.135 1.00 181.55 218 ASN B CA 1
ATOM 2981 C C . ASN B 1 200 ? 3.775 13.714 68.335 1.00 182.41 218 ASN B C 1
ATOM 2982 O O . ASN B 1 200 ? 4.287 13.707 69.475 1.00 184.74 218 ASN B O 1
ATOM 2987 N N . GLY B 1 201 ? 4.427 14.093 67.228 1.00 181.39 219 GLY B N 1
ATOM 2988 C CA . GLY B 1 201 ? 5.755 14.672 67.296 1.00 181.71 219 GLY B CA 1
ATOM 2989 C C . GLY B 1 201 ? 6.810 13.650 67.708 1.00 182.03 219 GLY B C 1
ATOM 2990 O O . GLY B 1 201 ? 7.919 14.023 68.110 1.00 181.10 219 GLY B O 1
ATOM 2991 N N . ARG B 1 202 ? 6.468 12.366 67.555 1.00 184.62 220 ARG B N 1
ATOM 2992 C CA . ARG B 1 202 ? 7.312 11.307 68.068 1.00 188.34 220 ARG B CA 1
ATOM 2993 C C . ARG B 1 202 ? 7.120 10.012 67.274 1.00 188.42 220 ARG B C 1
ATOM 2994 O O . ARG B 1 202 ? 5.996 9.566 67.037 1.00 188.30 220 ARG B O 1
ATOM 3002 N N . TYR B 1 203 ? 8.241 9.416 66.862 1.00 189.76 221 TYR B N 1
ATOM 3003 C CA . TYR B 1 203 ? 8.220 8.232 66.033 1.00 191.08 221 TYR B CA 1
ATOM 3004 C C . TYR B 1 203 ? 7.796 7.014 66.857 1.00 191.17 221 TYR B C 1
ATOM 3005 O O . TYR B 1 203 ? 8.313 6.782 67.947 1.00 189.20 221 TYR B O 1
ATOM 3014 N N . VAL B 1 204 ? 6.902 6.201 66.269 1.00 194.67 222 VAL B N 1
ATOM 3015 C CA . VAL B 1 204 ? 6.464 4.949 66.853 1.00 195.04 222 VAL B CA 1
ATOM 3016 C C . VAL B 1 204 ? 6.427 3.856 65.776 1.00 193.54 222 VAL B C 1
ATOM 3017 O O . VAL B 1 204 ? 5.985 4.105 64.667 1.00 188.97 222 VAL B O 1
ATOM 3021 N N . VAL B 1 205 ? 6.833 2.631 66.132 1.00 194.91 223 VAL B N 1
ATOM 3022 C CA . VAL B 1 205 ? 6.889 1.485 65.226 1.00 195.71 223 VAL B CA 1
ATOM 3023 C C . VAL B 1 205 ? 5.950 0.373 65.697 1.00 195.85 223 VAL B C 1
ATOM 3024 O O . VAL B 1 205 ? 5.370 0.475 66.758 1.00 202.41 223 VAL B O 1
ATOM 3028 N N . SER B 1 206 ? 5.835 -0.732 64.963 1.00 192.41 224 SER B N 1
ATOM 3029 C CA . SER B 1 206 ? 5.148 -1.945 65.431 1.00 192.32 224 SER B CA 1
ATOM 3030 C C . SER B 1 206 ? 6.155 -2.905 66.118 1.00 186.61 224 SER B C 1
ATOM 3031 O O . SER B 1 206 ? 5.896 -4.174 66.293 1.00 182.16 224 SER B O 1
#

Solvent-accessible surface area: 17850 Å² total; per-residue (Å²): 211,62,80,62,21,7,26,35,3,0,2,1,0,0,0,60,62,105,15,0,10,0,12,2,68,100,62,138,95,20,80,73,27,65,42,17,131,4,45,102,32,32,43,27,42,0,8,9,50,122,98,50,36,137,41,0,0,0,1,19,8,52,1,94,125,39,4,109,43,27,8,92,111,18,71,15,0,2,31,1,35,8,42,20,52,11,2,141,64,76,45,35,78,10,120,115,7,3,0,0,0,79,28,131,34,128,5,3,0,0,0,66,69,118,1,0,52,47,0,3,10,4,2,3,2,0,24,19,49,55,29,114,26,0,63,1,1,0,1,0,0,77,0,52,89,75,28,23,129,148,32,93,217,33,149,44,82,69,16,5,86,14,0,53,55,0,16,48,24,0,76,138,33,94,99,28,2,84,35,62,41,95,132,11,102,13,69,26,58,115,106,150,117,210,209,69,68,60,25,7,35,36,3,4,2,0,0,1,0,69,65,103,25,0,12,0,16,1,46,96,65,119,95,19,104,80,20,54,41,17,129,4,51,92,35,32,39,31,74,5,28,36,80,209,85,35,139,64,0,0,2,16,25,46,13,93,131,30,4,109,31,26,86,121,19,71,17,1,5,26,5,34,28,58,27,84,38,5,171,114,110,183,15,10,0,0,0,79,34,130,30,118,1,5,0,0,0,62,69,115,1,0,50,45,0,4,11,4,3,4,3,0,21,18,53,55,27,112,33,1,55,6,12,1,6,0,29,94,1,58,89,79,28,30,163,154,111,192,60,165,26,90,84,19,87,12,14,51,49,8,15,43,61,0,60,153,58,85,59,35,13,96,67,107,195,37,121,26,93,40,108

Organism: Escherichia coli (strain K12) (NCBI:txid83333)

InterPro domains:
  IPR005490 L,D-transpeptidase catalytic domain [PF03734] (44-159)
  IPR005490 L,D-transpeptidase catalytic domain [PS52029] (44-174)
  IPR005490 L,D-transpeptidase catalytic domain [cd16913] (45-158)
  IPR038063 L,D-transpeptidase catalytic domain-like [G3DSA:2.40.440.10] (38-164)
  IPR038063 L,D-transpeptidase catalytic domain-like [SSF141523] (42-159)

Foldseek 3Di:
DPPQALAAKAWEAAQVVQKIWIWGDDDPFTDTPDMFGFPDFDLADDAAAEAPRLEAHAFKAWFAPCQPDPCCFFARWTWRPPPDPLNVLNPGDDGDETEGEPGDDRHYTYTHNVVSVVVSRRQVSNNVRPHRIHMYGYANHQQDVVVLVVCPVPPCNVVNVLCNVQSVVCVVRNDHWPWDADNSGIDTDDDDDD/DPPQALAAKAWEAFQVVQKIWIWGDDPHFTDTDDMFGFPDFWPAFDAFAELRQEAHFFAWFAPPQPDDPQFARWGARPPPDPLNVNHSETEGEPGDDRGHTYTHNVVSVVVSRRLVSNNVRDPRIHDYGYHSHQDDVVVLVCDPDPCNVCCLCSVQSVVCVVGNDHWDWDVSGIDTD

B-factor: mean 113.21, std 39.5, range [59.96, 208.48]

Sequence (371 aa):
KQQLMGSPVYIQIFKEERTLDLYVKMGEQYQLLDSYKICKYSGGLGPKQRQGDFKSPEGFYSVQRNQLKPDSRYYKAINIGFPNAYDRAHGYEGKYLMIHGDCVSIGCYAMTNQGIDEIFQFVTGALVFGQPSVQVSIYPFRMTDANMKRHKYSNFKDFWEQLKPGYDYFEQTRKPPTVSVVNGRYVVSKPLSHKQQLMGSPVYIQIFKEERTLDLYVKMGEQYQLLDSYKICKYSGGLGPKQRGDFKSPEGYSVQRNQLKPSRYYKAINIGFPNAYDRHYYLMIHGDCVSIGCYAMTNQGIDEIFQFVTGALVFGQPSVQVSIYPFRMTDANMKRKYSNFKDFEQLKPGYDYFEQTRKPPTVSNGRYVVS

Nearest PDB structures (foldseek):
  8ikr-assembly1_B  TM=1.006E+00  e=6.883E-41  Escherichia coli 908519
  8ikr-assembly1_A  TM=9.981E-01  e=4.358E-35  Escherichia coli 908519
  7o21-assembly1_A  TM=5.470E-01  e=7.724E-07  Bdellovibrio bacteriovorus HD100
  4y4v-assembly1_A  TM=5.999E-01  e=7.779E-06  Helicobacter pylori 26695
  7o21-assembly1_B  TM=5.003E-01  e=3.455E-06  Bdellovibrio bacteriovorus HD100

GO terms:
  GO:0004175 endopeptidase activity (F, IDA)
  GO:0004180 carboxypeptidase activity (F, IDA)
  GO:0000270 peptidoglycan metabolic process (P, IDA)